Protein AF-A0A654IFT4-F1 (afdb_monomer)

Organism: NCBI:txid1179777

InterPro domains:
  IPR054825 Surface lipoprotein P68-like [NF045826] (2-443)

Foldseek 3Di:
DDDDDDDDDDDDDDDDDDPPPDPPDDPDLQQAAEEEELAACQALLNVLVVLVLVQCCVPCVPPPLATRYAYEYLYHLVPDPRYHYDVHNDQVVVLVVLLVCVVVVVLSPRHQKYFFDLVSLQSQCVSPFFFFLVVLVQFLQQFDVVVLQRQQDHALDPGSRGGSFRFWFQFAQFWKKFQLQLVVLLQVQLVQQQEEEDCPAPSNVLSVVLVVDPQWFHADLQEQSVQKHFPATDDPCGGLNSVPYHHPVLVQAPLSLLQNLLSSLSGMAGNQVSDDLSRAAAEAEEEEPVVVSLLLVLCQEDDVVDRQWDWQPVDSPDRTDIDRCCVVPVVSVVSSVVSVVSNVSSWDKYWDPPPDPSIHIYISYDYFPDDLADFQLQCLFQVRYRIYRRGLLSVCVNHDDPSVQVRSSDDCSQVVPPCNSNRTTHPSRMDIGHHNFRFRDPPPDPDDDDPDPPGGGDGDRDDTTMRRTNSVDPSNSSNSSVVVSCQSAHWGCSVVDTDRNQVSSCVRRVGHRRTPVVVVVVVVVD

Structure (mmCIF, N/CA/C/O backbone):
data_AF-A0A654IFT4-F1
#
_entry.id   AF-A0A654IFT4-F1
#
loop_
_atom_site.group_PDB
_atom_site.id
_atom_site.type_symbol
_atom_site.label_atom_id
_atom_site.label_alt_id
_atom_site.label_comp_id
_atom_site.label_asym_id
_atom_site.label_entity_id
_atom_site.label_seq_id
_atom_site.pdbx_PDB_ins_code
_atom_site.Cartn_x
_atom_site.Cartn_y
_atom_site.Cartn_z
_atom_site.occupancy
_atom_site.B_iso_or_equiv
_atom_site.auth_seq_id
_atom_site.auth_comp_id
_atom_site.auth_asym_id
_atom_site.auth_atom_id
_atom_site.pdbx_PDB_model_num
ATOM 1 N N . MET A 1 1 ? 56.734 47.747 -13.891 1.00 32.97 1 MET A N 1
ATOM 2 C CA . MET A 1 1 ? 57.490 47.688 -15.163 1.00 32.97 1 MET A CA 1
ATOM 3 C C . MET A 1 1 ? 57.504 46.255 -15.680 1.00 32.97 1 MET A C 1
ATOM 5 O O . MET A 1 1 ? 57.721 45.359 -14.885 1.00 32.97 1 MET A O 1
ATOM 9 N N . ARG A 1 2 ? 57.222 46.093 -16.984 1.00 28.92 2 ARG A N 1
ATOM 10 C CA . ARG A 1 2 ? 57.746 45.094 -17.950 1.00 28.92 2 ARG A CA 1
ATOM 11 C C . ARG A 1 2 ? 58.205 43.728 -17.391 1.00 28.92 2 ARG A C 1
ATOM 13 O O . ARG A 1 2 ? 59.193 43.653 -16.687 1.00 28.92 2 ARG A O 1
ATOM 20 N N . ARG A 1 3 ? 57.461 42.657 -17.703 1.00 29.88 3 ARG A N 1
ATOM 21 C CA . ARG A 1 3 ? 57.624 41.735 -18.866 1.00 29.88 3 ARG A CA 1
ATOM 22 C C . ARG A 1 3 ? 58.604 40.580 -18.574 1.00 29.88 3 ARG A C 1
ATOM 24 O O . ARG A 1 3 ? 59.794 40.831 -18.515 1.00 29.88 3 ARG A O 1
ATOM 31 N N . LYS A 1 4 ? 58.066 39.344 -18.600 1.00 32.62 4 LYS A N 1
ATOM 32 C CA . LYS A 1 4 ? 58.393 38.253 -19.563 1.00 32.62 4 LYS A CA 1
ATOM 33 C C . LYS A 1 4 ? 59.682 37.475 -19.191 1.00 32.62 4 LYS A C 1
ATOM 35 O O . LYS A 1 4 ? 60.561 38.052 -18.590 1.00 32.62 4 LYS A O 1
ATOM 40 N N . LEU A 1 5 ? 59.897 36.193 -19.490 1.00 31.88 5 LEU A N 1
ATOM 41 C CA . LEU A 1 5 ? 59.294 35.246 -20.426 1.00 31.88 5 LEU A CA 1
ATOM 42 C C . LEU A 1 5 ? 59.742 33.810 -20.039 1.00 31.88 5 LEU A C 1
ATOM 44 O O . LEU A 1 5 ? 60.815 33.642 -19.477 1.00 31.88 5 LEU A O 1
ATOM 48 N N . LEU A 1 6 ? 58.910 32.835 -20.416 1.00 36.84 6 LEU A N 1
ATOM 49 C CA . LEU A 1 6 ? 59.168 31.465 -20.901 1.00 36.84 6 LEU A CA 1
ATOM 50 C C . LEU A 1 6 ? 60.556 30.808 -20.727 1.00 36.84 6 LEU A C 1
ATOM 52 O O . LEU A 1 6 ? 61.569 31.325 -21.185 1.00 36.84 6 LEU A O 1
ATOM 56 N N . GLY A 1 7 ? 60.522 29.542 -20.302 1.00 26.28 7 GLY A N 1
ATOM 57 C CA . GLY A 1 7 ? 61.533 28.529 -20.608 1.00 26.28 7 GLY A CA 1
ATOM 58 C C . GLY A 1 7 ? 60.849 27.194 -20.906 1.00 26.28 7 GLY A C 1
ATOM 59 O O . GLY A 1 7 ? 60.269 26.581 -20.017 1.00 26.28 7 GLY A O 1
ATOM 60 N N . LEU A 1 8 ? 60.865 26.794 -22.176 1.00 30.95 8 LEU A N 1
ATOM 61 C CA . LEU A 1 8 ? 60.413 25.498 -22.681 1.00 30.95 8 LEU A CA 1
ATOM 62 C C . LEU A 1 8 ? 61.607 24.531 -22.734 1.00 30.95 8 LEU A C 1
ATOM 64 O O . LEU A 1 8 ? 62.740 24.960 -22.935 1.00 30.95 8 LEU A O 1
ATOM 68 N N . SER A 1 9 ? 61.287 23.237 -22.709 1.00 30.11 9 SER A N 1
ATOM 69 C CA . SER A 1 9 ? 62.067 22.086 -23.198 1.00 30.11 9 SER A CA 1
ATOM 70 C C . SER A 1 9 ? 63.212 21.522 -22.343 1.00 30.11 9 SER A C 1
ATOM 72 O O . SER A 1 9 ? 64.283 22.100 -22.231 1.00 30.11 9 SER A O 1
ATOM 74 N N . ALA A 1 10 ? 63.007 20.285 -21.880 1.00 32.16 10 ALA A N 1
ATOM 75 C CA . ALA A 1 10 ? 63.958 19.191 -22.078 1.00 32.16 10 ALA A CA 1
ATOM 76 C C . ALA A 1 10 ? 63.204 17.851 -21.999 1.00 32.16 10 ALA A C 1
ATOM 78 O O . ALA A 1 10 ? 62.644 17.495 -20.965 1.00 32.16 10 ALA A O 1
ATOM 79 N N . MET A 1 11 ? 63.163 17.140 -23.126 1.00 33.22 11 MET A N 1
ATOM 80 C CA . MET A 1 11 ? 62.841 15.716 -23.193 1.00 33.22 11 MET A CA 1
ATOM 81 C C . MET A 1 11 ? 63.989 14.910 -22.581 1.00 33.22 11 MET A C 1
ATOM 83 O O . MET A 1 11 ? 65.139 15.105 -22.971 1.00 33.22 11 MET A O 1
ATOM 87 N N . THR A 1 12 ? 63.668 13.931 -21.740 1.00 31.98 12 THR A N 1
ATOM 88 C CA . THR A 1 12 ? 64.505 12.746 -21.520 1.00 31.98 12 THR A CA 1
ATOM 89 C C . THR A 1 12 ? 63.632 11.494 -21.537 1.00 31.98 12 THR A C 1
ATOM 91 O O . THR A 1 12 ? 62.563 11.431 -20.933 1.00 31.98 12 THR A O 1
ATOM 94 N N . PHE A 1 13 ? 64.085 10.520 -22.323 1.00 28.59 13 PHE A N 1
ATOM 95 C CA . PHE A 1 13 ? 63.432 9.252 -22.620 1.00 28.59 13 PHE A CA 1
ATOM 96 C C . PHE A 1 13 ? 63.679 8.208 -21.512 1.00 28.59 13 PHE A C 1
ATOM 98 O O . PHE A 1 13 ? 64.807 8.018 -21.068 1.00 28.59 13 PHE A O 1
ATOM 105 N N . THR A 1 14 ? 62.598 7.493 -21.176 1.00 34.78 14 THR A N 1
ATOM 106 C CA . THR A 1 14 ? 62.490 6.073 -20.769 1.00 34.78 14 THR A CA 1
ATOM 107 C C . THR A 1 14 ? 63.277 5.530 -19.572 1.00 34.78 14 THR A C 1
ATOM 109 O O . THR A 1 14 ? 64.457 5.222 -19.687 1.00 34.78 14 THR A O 1
ATOM 112 N N . VAL A 1 15 ? 62.528 5.124 -18.537 1.00 31.52 15 VAL A N 1
ATOM 113 C CA . VAL A 1 15 ? 62.597 3.743 -18.025 1.00 31.52 15 VAL A CA 1
ATOM 114 C C . VAL A 1 15 ? 61.167 3.252 -17.783 1.00 31.52 15 VAL A C 1
ATOM 116 O O . VAL A 1 15 ? 60.420 3.838 -17.002 1.00 31.52 15 VAL A O 1
ATOM 119 N N . ALA A 1 16 ? 60.767 2.210 -18.507 1.00 39.59 16 ALA A N 1
ATOM 120 C CA . ALA A 1 16 ? 59.498 1.529 -18.318 1.00 39.59 16 ALA A CA 1
ATOM 121 C C . ALA A 1 16 ? 59.576 0.623 -17.080 1.00 39.59 16 ALA A C 1
ATOM 123 O O . ALA A 1 16 ? 60.416 -0.271 -17.012 1.00 39.59 16 ALA A O 1
ATOM 124 N N . ALA A 1 17 ? 58.660 0.830 -16.139 1.00 30.62 17 ALA A N 1
ATOM 125 C CA . ALA A 1 17 ? 58.214 -0.174 -15.183 1.00 30.62 17 ALA A CA 1
ATOM 126 C C . ALA A 1 17 ? 56.675 -0.139 -15.174 1.00 30.62 17 ALA A C 1
ATOM 128 O O . ALA A 1 17 ? 56.096 0.947 -15.294 1.00 30.62 17 ALA A O 1
ATOM 129 N N . PRO A 1 18 ? 55.994 -1.295 -15.103 1.00 33.00 18 PRO A N 1
ATOM 130 C CA . PRO A 1 18 ? 54.563 -1.376 -15.329 1.00 33.00 18 PRO A CA 1
ATOM 131 C C . PRO A 1 18 ? 53.840 -0.823 -14.104 1.00 33.00 18 PRO A C 1
ATOM 133 O O . PRO A 1 18 ? 53.672 -1.508 -13.097 1.00 33.00 18 PRO A O 1
ATOM 136 N N . PHE A 1 19 ? 53.369 0.417 -14.191 1.00 30.09 19 PHE A N 1
ATOM 137 C CA . PHE A 1 19 ? 52.241 0.809 -13.367 1.00 30.09 19 PHE A CA 1
ATOM 138 C C . PHE A 1 19 ? 51.050 -0.012 -13.849 1.00 30.09 19 PHE A C 1
ATOM 140 O O . PHE A 1 19 ? 50.454 0.268 -14.889 1.00 30.09 19 PHE A O 1
ATOM 147 N N . VAL A 1 20 ? 50.708 -1.041 -13.075 1.00 36.31 20 VAL A N 1
ATOM 148 C CA . VAL A 1 20 ? 49.334 -1.524 -12.968 1.00 36.31 20 VAL A CA 1
ATOM 149 C C . VAL A 1 20 ? 48.527 -0.327 -12.473 1.00 36.31 20 VAL A C 1
ATOM 151 O O . VAL A 1 20 ? 48.348 -0.111 -11.276 1.00 36.31 20 VAL A O 1
ATOM 154 N N . ALA A 1 21 ? 48.127 0.524 -13.415 1.00 30.45 21 ALA A N 1
ATOM 155 C CA . ALA A 1 21 ? 47.130 1.538 -13.187 1.00 30.45 21 ALA A CA 1
ATOM 156 C C . ALA A 1 21 ? 45.841 0.774 -12.909 1.00 30.45 21 ALA A C 1
ATOM 158 O O . ALA A 1 21 ? 45.215 0.203 -13.802 1.00 30.45 21 ALA A O 1
ATOM 159 N N . ILE A 1 22 ? 45.512 0.715 -11.625 1.00 31.02 22 ILE A N 1
ATOM 160 C CA . ILE A 1 22 ? 44.188 0.406 -11.120 1.00 31.02 22 ILE A CA 1
ATOM 161 C C . ILE A 1 22 ? 43.208 1.193 -11.991 1.00 31.02 22 ILE A C 1
ATOM 163 O O . ILE A 1 22 ? 43.193 2.424 -11.970 1.00 31.02 22 ILE A O 1
ATOM 167 N N . ALA A 1 23 ? 42.432 0.467 -12.792 1.00 27.05 23 ALA A N 1
ATOM 168 C CA . ALA A 1 23 ? 41.289 0.985 -13.518 1.00 27.05 23 ALA A CA 1
ATOM 169 C C . ALA A 1 23 ? 40.223 1.395 -12.489 1.00 27.05 23 ALA A C 1
ATOM 171 O O . ALA A 1 23 ? 39.256 0.681 -12.240 1.00 27.05 23 ALA A O 1
ATOM 172 N N . CYS A 1 24 ? 40.446 2.532 -11.836 1.00 28.05 24 CYS A N 1
ATOM 173 C CA . CYS A 1 24 ? 39.478 3.193 -10.984 1.00 28.05 24 CYS A CA 1
ATOM 174 C C . CYS A 1 24 ? 38.687 4.191 -11.831 1.00 28.05 24 CYS A C 1
ATOM 176 O O . CYS A 1 24 ? 39.195 5.222 -12.264 1.00 28.05 24 CYS A O 1
ATOM 178 N N . SER A 1 25 ? 37.411 3.852 -12.015 1.00 33.66 25 SER A N 1
ATOM 179 C CA . SER A 1 25 ? 36.287 4.789 -11.991 1.00 33.66 25 SER A CA 1
ATOM 180 C C . SER A 1 25 ? 36.328 5.986 -12.948 1.00 33.66 25 SER A C 1
ATOM 182 O O . SER A 1 25 ? 36.303 7.133 -12.513 1.00 33.66 25 SER A O 1
ATOM 184 N N . THR A 1 26 ? 36.223 5.729 -14.248 1.00 29.66 26 THR A N 1
ATOM 185 C CA . THR A 1 26 ? 35.539 6.648 -15.175 1.00 29.66 26 THR A CA 1
ATOM 186 C C . THR A 1 26 ? 34.692 5.853 -16.168 1.00 29.66 26 THR A C 1
ATOM 188 O O . THR A 1 26 ? 34.833 5.970 -17.381 1.00 29.66 26 THR A O 1
ATOM 191 N N . THR A 1 27 ? 33.760 5.032 -15.665 1.00 37.09 27 THR A N 1
ATOM 192 C CA . THR A 1 27 ? 32.602 4.644 -16.488 1.00 37.09 27 THR A CA 1
ATOM 193 C C . THR A 1 27 ? 31.885 5.929 -16.862 1.00 37.09 27 THR A C 1
ATOM 195 O O . THR A 1 27 ? 31.248 6.567 -16.018 1.00 37.09 27 THR A O 1
ATOM 198 N N . SER A 1 28 ? 32.052 6.332 -18.119 1.00 38.25 28 SER A N 1
ATOM 199 C CA . SER A 1 28 ? 31.283 7.406 -18.717 1.00 38.25 28 SER A CA 1
ATOM 200 C C . SER A 1 28 ? 29.803 7.125 -18.453 1.00 38.25 28 SER A C 1
ATOM 202 O O . SER A 1 28 ? 29.330 5.986 -18.494 1.00 38.25 28 SER A O 1
ATOM 204 N N . SER A 1 29 ? 29.049 8.169 -18.144 1.00 50.00 29 SER A N 1
ATOM 205 C CA . SER A 1 29 ? 27.625 8.075 -17.844 1.00 50.00 29 SER A CA 1
ATOM 206 C C . SER A 1 29 ? 26.757 7.639 -19.048 1.00 50.00 29 SER A C 1
ATOM 208 O O . SER A 1 29 ? 25.548 7.835 -19.009 1.00 50.00 29 SER A O 1
ATOM 210 N N . SER A 1 30 ? 27.337 7.089 -20.118 1.00 58.09 30 SER A N 1
ATOM 211 C CA . SER A 1 30 ? 26.652 6.618 -21.328 1.00 58.09 30 SER A CA 1
ATOM 212 C C . SER A 1 30 ? 26.674 5.093 -21.523 1.00 58.09 30 SER A C 1
ATOM 214 O O . SER A 1 30 ? 26.041 4.612 -22.453 1.00 58.09 30 SER A O 1
ATOM 216 N N . ASP A 1 31 ? 27.345 4.318 -20.659 1.00 81.94 31 ASP A N 1
ATOM 217 C CA . ASP A 1 31 ? 27.521 2.857 -20.823 1.00 81.94 31 ASP A CA 1
ATOM 218 C C . ASP A 1 31 ? 26.820 2.010 -19.741 1.00 81.94 31 ASP A C 1
ATOM 220 O O . ASP A 1 31 ? 27.347 0.994 -19.289 1.00 81.94 31 ASP A O 1
ATOM 224 N N . ARG A 1 32 ? 25.630 2.416 -19.285 1.00 91.75 32 ARG A N 1
ATOM 225 C CA . ARG A 1 32 ? 24.861 1.655 -18.284 1.00 91.75 32 ARG A CA 1
ATOM 226 C C . ARG A 1 32 ? 23.370 1.655 -18.574 1.00 91.75 32 ARG A C 1
ATOM 228 O O . ARG A 1 32 ? 22.860 2.596 -19.172 1.00 91.75 32 ARG A O 1
ATOM 235 N N . ILE A 1 33 ? 22.686 0.628 -18.084 1.00 95.44 33 ILE A N 1
ATOM 236 C CA . ILE A 1 33 ? 21.228 0.585 -17.994 1.00 95.44 33 ILE A CA 1
ATOM 237 C C . ILE A 1 33 ? 20.844 1.294 -16.698 1.00 95.44 33 ILE A C 1
ATOM 239 O O . ILE A 1 33 ? 21.168 0.813 -15.610 1.00 95.44 33 ILE A O 1
ATOM 243 N N . LEU A 1 34 ? 20.171 2.434 -16.801 1.00 95.62 34 LEU A N 1
ATOM 244 C CA . LEU A 1 34 ? 19.676 3.170 -15.645 1.00 95.62 34 LEU A CA 1
ATOM 245 C C . LEU A 1 34 ? 18.240 2.738 -15.328 1.00 95.62 34 LEU A C 1
ATOM 247 O O . LEU A 1 34 ? 17.323 2.976 -16.117 1.00 95.62 34 LEU A O 1
ATOM 251 N N . PHE A 1 35 ? 18.057 2.102 -14.172 1.00 97.12 35 PHE A N 1
ATOM 252 C CA . PHE A 1 35 ? 16.752 1.722 -13.642 1.00 97.12 35 PHE A CA 1
ATOM 253 C C . PHE A 1 35 ? 16.310 2.741 -12.588 1.00 97.12 35 PHE A C 1
ATOM 255 O O . PHE A 1 35 ? 16.792 2.731 -11.454 1.00 97.12 35 PHE A O 1
ATOM 262 N N . ALA A 1 36 ? 15.388 3.623 -12.973 1.00 96.31 36 ALA A N 1
ATOM 263 C CA . ALA A 1 36 ? 14.847 4.667 -12.118 1.00 96.31 36 ALA A CA 1
ATOM 264 C C . ALA A 1 36 ? 13.552 4.247 -11.405 1.00 96.31 36 ALA A C 1
ATOM 266 O O . ALA A 1 36 ? 12.655 3.641 -11.997 1.00 96.31 36 ALA A O 1
ATOM 267 N N . THR A 1 37 ? 13.420 4.621 -10.134 1.00 94.19 37 THR A N 1
ATOM 268 C CA . THR A 1 37 ? 12.170 4.496 -9.372 1.00 94.19 37 THR A CA 1
ATOM 269 C C . THR A 1 37 ? 11.999 5.673 -8.426 1.00 94.19 37 THR A C 1
ATOM 271 O O . THR A 1 37 ? 12.944 6.125 -7.788 1.00 94.19 37 THR A O 1
ATOM 274 N N . ALA A 1 38 ? 10.755 6.134 -8.279 1.00 91.25 38 ALA A N 1
ATOM 275 C CA . ALA A 1 38 ? 10.398 7.168 -7.312 1.00 91.25 38 ALA A CA 1
ATOM 276 C C . ALA A 1 38 ? 10.488 6.697 -5.849 1.00 91.25 38 ALA A C 1
ATOM 278 O O . ALA A 1 38 ? 10.293 7.486 -4.925 1.00 91.25 38 ALA A O 1
ATOM 279 N N . GLN A 1 39 ? 10.789 5.419 -5.624 1.00 89.38 39 GLN A N 1
ATOM 280 C CA . GLN A 1 39 ? 11.103 4.893 -4.305 1.00 89.38 39 GLN A CA 1
ATOM 281 C C . GLN A 1 39 ? 12.538 5.267 -3.912 1.00 89.38 39 GLN A C 1
ATOM 283 O O . GLN A 1 39 ? 13.465 5.248 -4.719 1.00 89.38 39 GLN A O 1
ATOM 288 N N . GLY A 1 40 ? 12.730 5.621 -2.644 1.00 88.88 40 GLY A N 1
ATOM 289 C CA . GLY A 1 40 ? 14.061 5.809 -2.061 1.00 88.88 40 GLY A CA 1
ATOM 290 C C . GLY A 1 40 ? 14.835 4.496 -1.888 1.00 88.88 40 GLY A C 1
ATOM 291 O O . GLY A 1 40 ? 14.293 3.397 -2.050 1.00 88.88 40 GLY A O 1
ATOM 292 N N . SER A 1 41 ? 16.109 4.588 -1.507 1.00 88.56 41 SER A N 1
ATOM 293 C CA . SER A 1 41 ? 16.993 3.417 -1.402 1.00 88.56 41 SER A CA 1
ATOM 294 C C . SER A 1 41 ? 16.630 2.461 -0.262 1.00 88.56 41 SER A C 1
ATOM 296 O O . SER A 1 41 ? 17.103 1.325 -0.235 1.00 88.56 41 SER A O 1
ATOM 298 N N . GLY A 1 42 ? 15.802 2.933 0.671 1.00 82.81 42 GLY A N 1
ATOM 299 C CA . GLY A 1 42 ? 15.351 2.217 1.857 1.00 82.81 42 GLY A CA 1
ATOM 300 C C . GLY A 1 42 ? 14.046 1.437 1.720 1.00 82.81 42 GLY A C 1
ATOM 301 O O . GLY A 1 42 ? 13.652 0.765 2.669 1.00 82.81 42 GLY A O 1
ATOM 302 N N . TRP A 1 43 ? 13.357 1.550 0.584 1.00 84.38 43 TRP A N 1
ATOM 303 C CA . TRP A 1 43 ? 12.080 0.871 0.363 1.00 84.38 43 TRP A CA 1
ATOM 304 C C . TRP A 1 43 ? 12.269 -0.630 0.108 1.00 84.38 43 TRP A C 1
ATOM 306 O O . TRP A 1 43 ? 13.309 -1.018 -0.428 1.00 84.38 43 TRP A O 1
ATOM 316 N N . PRO A 1 44 ? 11.282 -1.490 0.438 1.00 81.62 44 PRO A N 1
ATOM 317 C CA . PRO A 1 44 ? 11.427 -2.942 0.317 1.00 81.62 44 PRO A CA 1
ATOM 318 C C . PRO A 1 44 ? 11.856 -3.405 -1.073 1.00 81.62 44 PRO A C 1
ATOM 320 O O . PRO A 1 44 ? 12.736 -4.255 -1.188 1.00 81.62 44 PRO A O 1
ATOM 323 N N . LEU A 1 45 ? 11.284 -2.820 -2.130 1.00 86.69 45 LEU A N 1
ATOM 324 C CA . LEU A 1 45 ? 11.660 -3.167 -3.496 1.00 86.69 45 LEU A CA 1
ATOM 325 C C . LEU A 1 45 ? 13.109 -2.772 -3.795 1.00 86.69 45 LEU A C 1
ATOM 327 O O . LEU A 1 45 ? 13.865 -3.592 -4.308 1.00 86.69 45 LEU A O 1
ATOM 331 N N . SER A 1 46 ? 13.515 -1.551 -3.441 1.00 89.44 46 SER A N 1
ATOM 332 C CA . SER A 1 46 ? 14.894 -1.078 -3.611 1.00 89.44 46 SER A CA 1
ATOM 333 C C . SER A 1 46 ? 15.892 -1.986 -2.886 1.00 89.44 46 SER A C 1
ATOM 335 O O . SER A 1 46 ? 16.918 -2.361 -3.452 1.00 89.44 46 SER A O 1
ATOM 337 N N . LEU A 1 47 ? 15.574 -2.396 -1.654 1.00 85.44 47 LEU A N 1
ATOM 338 C CA . LEU A 1 47 ? 16.401 -3.309 -0.860 1.00 85.44 47 LEU A CA 1
ATOM 339 C C . LEU A 1 47 ? 16.488 -4.713 -1.475 1.00 85.44 47 LEU A C 1
ATOM 341 O O . LEU A 1 47 ? 17.551 -5.327 -1.419 1.00 85.44 47 LEU A O 1
ATOM 345 N N . ALA A 1 48 ? 15.406 -5.209 -2.075 1.00 88.00 48 ALA A N 1
ATOM 346 C CA . ALA A 1 48 ? 15.365 -6.513 -2.734 1.00 88.00 48 ALA A CA 1
ATOM 347 C C . ALA A 1 48 ? 16.069 -6.528 -4.101 1.00 88.00 48 ALA A C 1
ATOM 349 O O . ALA A 1 48 ? 16.764 -7.485 -4.447 1.00 88.00 48 ALA A O 1
ATOM 350 N N . LEU A 1 49 ? 15.915 -5.459 -4.883 1.00 91.94 49 LEU A N 1
ATOM 351 C CA . LEU A 1 49 ? 16.470 -5.347 -6.228 1.00 91.94 49 LEU A CA 1
ATOM 352 C C . LEU A 1 49 ? 17.987 -5.117 -6.236 1.00 91.94 49 LEU A C 1
ATOM 354 O O . LEU A 1 49 ? 18.665 -5.584 -7.152 1.00 91.94 49 LEU A O 1
ATOM 358 N N . LYS A 1 50 ? 18.537 -4.443 -5.221 1.00 92.62 50 LYS A N 1
ATOM 359 C CA . LYS A 1 50 ? 19.982 -4.184 -5.092 1.00 92.62 50 LYS A CA 1
ATOM 360 C C . LYS A 1 50 ? 20.836 -5.464 -5.166 1.00 92.62 50 LYS A C 1
ATOM 362 O O . LYS A 1 50 ? 21.676 -5.547 -6.065 1.00 92.62 50 LYS A O 1
ATOM 367 N N . PRO A 1 51 ? 20.626 -6.489 -4.312 1.00 93.19 51 PRO A N 1
ATOM 368 C CA . PRO A 1 51 ? 21.355 -7.753 -4.414 1.00 93.19 51 PRO A CA 1
ATOM 369 C C . PRO A 1 51 ? 21.167 -8.467 -5.757 1.00 93.19 51 PRO A C 1
ATOM 371 O O . PRO A 1 51 ? 22.120 -9.055 -6.265 1.00 93.19 51 PRO A O 1
ATOM 374 N N . LEU A 1 52 ? 19.968 -8.396 -6.350 1.00 95.56 52 LEU A N 1
ATOM 375 C CA . LEU A 1 52 ? 19.678 -8.983 -7.664 1.00 95.56 52 LEU A CA 1
ATOM 376 C C . LEU A 1 52 ? 20.506 -8.333 -8.770 1.00 95.56 52 LEU A C 1
ATOM 378 O O . LEU A 1 52 ? 21.170 -9.035 -9.530 1.00 95.56 52 LEU A O 1
ATOM 382 N N . VAL A 1 53 ? 20.533 -7.004 -8.836 1.00 96.00 53 VAL A N 1
ATOM 383 C CA . VAL A 1 53 ? 21.346 -6.289 -9.828 1.00 96.00 53 VAL A CA 1
ATOM 384 C C . VAL A 1 53 ? 22.833 -6.499 -9.595 1.00 96.00 53 VAL A C 1
ATOM 386 O O . VAL A 1 53 ? 23.559 -6.720 -10.563 1.00 96.00 53 VAL A O 1
ATOM 389 N N . LYS A 1 54 ? 23.295 -6.510 -8.339 1.00 95.62 54 LYS A N 1
ATOM 390 C CA . LYS A 1 54 ? 24.689 -6.852 -8.038 1.00 95.62 54 LYS A CA 1
ATOM 391 C C . LYS A 1 54 ? 25.042 -8.241 -8.573 1.00 95.62 54 LYS A C 1
ATOM 393 O O . LYS A 1 54 ? 26.030 -8.386 -9.286 1.00 95.62 54 LYS A O 1
ATOM 398 N N . TYR A 1 55 ? 24.205 -9.237 -8.287 1.00 97.00 55 TYR A N 1
ATOM 399 C CA . TYR A 1 55 ? 24.389 -10.596 -8.786 1.00 97.00 55 TYR A CA 1
ATOM 400 C C . TYR A 1 55 ? 24.406 -10.649 -10.320 1.00 97.00 55 TYR A C 1
ATOM 402 O O . TYR A 1 55 ? 25.287 -11.290 -10.893 1.00 97.00 55 TYR A O 1
ATOM 410 N N . TYR A 1 56 ? 23.479 -9.959 -10.992 1.00 97.31 56 TYR A N 1
ATOM 411 C CA . TYR A 1 56 ? 23.437 -9.885 -12.454 1.00 97.31 56 TYR A CA 1
ATOM 412 C C . TYR A 1 56 ? 24.719 -9.272 -13.028 1.00 97.31 56 TYR A C 1
ATOM 414 O O . TYR A 1 56 ? 25.364 -9.872 -13.886 1.00 97.31 56 TYR A O 1
ATOM 422 N N . ASN A 1 57 ? 25.120 -8.107 -12.518 1.00 96.81 57 ASN A N 1
ATOM 423 C CA . ASN A 1 57 ? 26.316 -7.414 -12.980 1.00 96.81 57 ASN A CA 1
ATOM 424 C C . ASN A 1 57 ? 27.574 -8.268 -12.781 1.00 96.81 57 ASN A C 1
ATOM 426 O O . ASN A 1 57 ? 28.390 -8.358 -13.690 1.00 96.81 57 ASN A O 1
ATOM 430 N N . ASP A 1 58 ? 27.722 -8.932 -11.633 1.00 96.12 58 ASP A N 1
ATOM 431 C CA . ASP A 1 58 ? 28.905 -9.748 -11.340 1.00 96.12 58 ASP A CA 1
ATOM 432 C C . ASP A 1 58 ? 28.953 -11.042 -12.174 1.00 96.12 58 ASP A C 1
ATOM 434 O O . ASP A 1 58 ? 30.034 -11.461 -12.598 1.00 96.12 58 ASP A O 1
ATOM 438 N N . THR A 1 59 ? 27.792 -11.656 -12.425 1.00 96.50 59 THR A N 1
ATOM 439 C CA . THR A 1 59 ? 27.672 -12.954 -13.113 1.00 96.50 59 THR A CA 1
ATOM 440 C C . THR A 1 59 ? 27.794 -12.820 -14.627 1.00 96.50 59 THR A C 1
ATOM 442 O O . THR A 1 59 ? 28.502 -13.604 -15.253 1.00 96.50 59 THR A O 1
ATOM 445 N N . TYR A 1 60 ? 27.133 -11.823 -15.221 1.00 95.44 60 TYR A N 1
ATOM 446 C CA . TYR A 1 60 ? 26.989 -11.709 -16.677 1.00 95.44 60 TYR A CA 1
ATOM 447 C C . TYR A 1 60 ? 27.943 -10.689 -17.315 1.00 95.44 60 TYR A C 1
ATOM 449 O O . TYR A 1 60 ? 27.858 -10.463 -18.520 1.00 95.44 60 TYR A O 1
ATOM 457 N N . LYS A 1 61 ? 28.871 -10.086 -16.553 1.00 94.88 61 LYS A N 1
ATOM 458 C CA . LYS A 1 61 ? 29.794 -9.036 -17.042 1.00 94.88 61 LYS A CA 1
ATOM 459 C C . LYS A 1 61 ? 30.608 -9.387 -18.286 1.00 94.88 61 LYS A C 1
ATOM 461 O O . LYS A 1 61 ? 31.027 -8.488 -19.006 1.00 94.88 61 LYS A O 1
ATOM 466 N N . ASN A 1 62 ? 30.863 -10.676 -18.502 1.00 94.19 62 ASN A N 1
ATOM 467 C CA . ASN A 1 62 ? 31.682 -11.174 -19.607 1.00 94.19 62 ASN A CA 1
ATOM 468 C C . ASN A 1 62 ? 30.845 -11.669 -20.792 1.00 94.19 62 ASN A C 1
ATOM 470 O O . ASN A 1 62 ? 31.405 -12.106 -21.796 1.00 94.19 62 ASN A O 1
ATOM 474 N N . ASP A 1 63 ? 29.520 -11.645 -20.682 1.00 93.06 63 ASP A N 1
ATOM 475 C CA . ASP A 1 63 ? 28.668 -12.082 -21.770 1.00 93.06 63 ASP A CA 1
ATOM 476 C C . ASP A 1 63 ? 28.653 -11.069 -22.917 1.00 93.06 63 ASP A C 1
ATOM 478 O O . ASP A 1 63 ? 28.714 -9.851 -22.720 1.00 93.06 63 ASP A O 1
ATOM 482 N N . LYS A 1 64 ? 28.390 -11.578 -24.123 1.00 84.62 64 LYS A N 1
ATOM 483 C CA . LYS A 1 64 ? 28.007 -10.740 -25.256 1.00 84.62 64 LYS A CA 1
ATOM 484 C C . LYS A 1 64 ? 26.769 -9.895 -24.908 1.00 84.62 64 LYS A C 1
ATOM 486 O O . LYS A 1 64 ? 25.838 -10.369 -24.243 1.00 84.62 64 LYS A O 1
ATOM 491 N N . ASP A 1 65 ? 26.797 -8.638 -25.346 1.00 79.75 65 ASP A N 1
ATOM 492 C CA . ASP A 1 65 ? 25.734 -7.640 -25.164 1.00 79.75 65 ASP A CA 1
ATOM 493 C C . ASP A 1 65 ? 25.436 -7.296 -23.690 1.00 79.75 65 ASP A C 1
ATOM 495 O O . ASP A 1 65 ? 24.374 -6.766 -23.359 1.00 79.75 65 ASP A O 1
ATOM 499 N N . PHE A 1 66 ? 26.377 -7.584 -22.780 1.00 93.56 66 PHE A N 1
ATOM 500 C CA . PHE A 1 66 ? 26.289 -7.124 -21.400 1.00 93.56 66 PHE A CA 1
ATOM 501 C C . PHE A 1 66 ? 26.424 -5.601 -21.311 1.00 93.56 66 PHE A C 1
ATOM 503 O O . PHE A 1 66 ? 27.331 -4.987 -21.878 1.00 93.56 66 PHE A O 1
ATOM 510 N N . VAL A 1 67 ? 25.534 -5.008 -20.520 1.00 95.44 67 VAL A N 1
ATOM 511 C CA . VAL A 1 67 ? 25.611 -3.620 -20.077 1.00 95.44 67 VAL A CA 1
ATOM 512 C C . VAL A 1 67 ? 25.330 -3.616 -18.571 1.00 95.44 67 VAL A C 1
ATOM 514 O O . VAL A 1 67 ? 24.339 -4.225 -18.152 1.00 95.44 67 VAL A O 1
ATOM 517 N N . PRO A 1 68 ? 26.167 -2.964 -17.744 1.00 95.69 68 PRO A N 1
ATOM 518 C CA . PRO A 1 68 ? 25.943 -2.912 -16.307 1.00 95.69 68 PRO A CA 1
ATOM 519 C C . PRO A 1 68 ? 24.660 -2.149 -15.981 1.00 95.69 68 PRO A C 1
ATOM 521 O O . PRO A 1 68 ? 24.368 -1.109 -16.574 1.00 95.69 68 PRO A O 1
ATOM 524 N N . VAL A 1 69 ? 23.912 -2.647 -15.002 1.00 96.44 69 VAL A N 1
ATOM 525 C CA . VAL A 1 69 ? 22.693 -2.005 -14.502 1.00 96.44 69 VAL A CA 1
ATOM 526 C C . VAL A 1 69 ? 23.029 -1.180 -13.266 1.00 96.44 69 VAL A C 1
ATOM 528 O O . VAL A 1 69 ? 23.711 -1.667 -12.364 1.00 96.44 69 VAL A O 1
ATOM 531 N N . LYS A 1 70 ? 22.532 0.055 -13.203 1.00 94.81 70 LYS A N 1
ATOM 532 C CA . LYS A 1 70 ? 22.578 0.904 -12.006 1.00 94.81 70 LYS A CA 1
ATOM 533 C C . LYS A 1 70 ? 21.192 1.405 -11.644 1.00 94.81 70 LYS A C 1
ATOM 535 O O . LYS A 1 70 ? 20.341 1.588 -12.513 1.00 94.81 70 LYS A O 1
ATOM 540 N N . PHE A 1 71 ? 20.991 1.664 -10.358 1.00 95.69 71 PHE A N 1
ATOM 541 C CA . PHE A 1 71 ? 19.754 2.252 -9.868 1.00 95.69 71 PHE A CA 1
ATOM 542 C C . PHE A 1 71 ? 19.830 3.767 -9.798 1.00 95.69 71 PHE A C 1
ATOM 544 O O . PHE A 1 71 ? 20.856 4.326 -9.411 1.00 95.69 71 PHE A O 1
ATOM 551 N N . GLN A 1 72 ? 18.699 4.400 -10.092 1.00 95.06 72 GLN A N 1
ATOM 552 C CA . GLN A 1 72 ? 18.430 5.789 -9.763 1.00 95.06 72 GLN A CA 1
ATOM 553 C C . GLN A 1 72 ? 17.229 5.838 -8.817 1.00 95.06 72 GLN A C 1
ATOM 555 O O . GLN A 1 72 ? 16.100 5.574 -9.224 1.00 95.06 72 GLN A O 1
ATOM 560 N N . PHE A 1 73 ? 17.468 6.131 -7.546 1.00 94.81 73 PHE A N 1
ATOM 561 C CA . PHE A 1 73 ? 16.420 6.184 -6.528 1.00 94.81 73 PHE A CA 1
ATOM 562 C C . PHE A 1 73 ? 16.048 7.626 -6.179 1.00 94.81 73 PHE A C 1
ATOM 564 O O . PHE A 1 73 ? 16.764 8.582 -6.497 1.00 94.81 73 PHE A O 1
ATOM 571 N N . ALA A 1 74 ? 14.926 7.804 -5.483 1.00 93.19 74 ALA A N 1
ATOM 572 C CA . ALA A 1 74 ? 14.539 9.128 -5.003 1.00 93.19 74 ALA A CA 1
ATOM 573 C C . ALA A 1 74 ? 15.533 9.691 -3.972 1.00 93.19 74 ALA A C 1
ATOM 575 O O . ALA A 1 74 ? 15.752 10.898 -3.924 1.00 93.19 74 ALA A O 1
ATOM 576 N N . ASP A 1 75 ? 16.159 8.819 -3.182 1.00 92.12 75 ASP A N 1
ATOM 577 C CA . ASP A 1 75 ? 17.181 9.151 -2.193 1.00 92.12 75 ASP A CA 1
ATOM 578 C C . ASP A 1 75 ? 18.255 8.052 -2.118 1.00 92.12 75 ASP A C 1
ATOM 580 O O . ASP A 1 75 ? 18.113 6.982 -2.710 1.00 92.12 75 ASP A O 1
ATOM 584 N N . ASN A 1 76 ? 19.330 8.317 -1.371 1.00 90.25 76 ASN A N 1
ATOM 585 C CA . ASN A 1 76 ? 20.341 7.321 -1.023 1.00 90.25 76 ASN A CA 1
ATOM 586 C C . ASN A 1 76 ? 20.621 7.338 0.485 1.00 90.25 76 ASN A C 1
ATOM 588 O O . ASN A 1 76 ? 21.741 7.574 0.934 1.00 90.25 76 ASN A O 1
ATOM 592 N N . LYS A 1 77 ? 19.582 7.100 1.296 1.00 84.50 77 LYS A N 1
ATOM 593 C CA . LYS A 1 77 ? 19.692 7.086 2.771 1.00 84.50 77 LYS A CA 1
ATOM 594 C C . LYS A 1 77 ? 20.637 6.004 3.305 1.00 84.50 77 LYS A C 1
ATOM 596 O O . LYS A 1 77 ? 21.066 6.074 4.450 1.00 84.50 77 LYS A O 1
ATOM 601 N N . THR A 1 78 ? 20.951 5.012 2.477 1.00 76.31 78 THR A N 1
ATOM 602 C CA . THR A 1 78 ? 21.882 3.919 2.781 1.00 76.31 78 THR A CA 1
ATOM 603 C C . THR A 1 78 ? 23.343 4.245 2.453 1.00 76.31 78 THR A C 1
ATOM 605 O O . THR A 1 78 ? 24.190 3.400 2.714 1.00 76.31 78 THR A O 1
ATOM 608 N N . ASN A 1 79 ? 23.642 5.422 1.880 1.00 82.56 79 ASN A N 1
ATOM 609 C CA . ASN A 1 79 ? 24.981 5.827 1.416 1.00 82.56 79 ASN A CA 1
ATOM 610 C C . ASN A 1 79 ? 25.655 4.783 0.506 1.00 82.56 79 ASN A C 1
ATOM 612 O O . ASN A 1 79 ? 26.841 4.491 0.630 1.00 82.56 79 ASN A O 1
ATOM 616 N N . ASP A 1 80 ? 24.874 4.191 -0.391 1.00 84.69 80 ASP A N 1
ATOM 617 C CA . ASP A 1 80 ? 25.323 3.141 -1.297 1.00 84.69 80 ASP A CA 1
ATOM 618 C C . ASP A 1 80 ? 26.027 3.762 -2.520 1.00 84.69 80 ASP A C 1
ATOM 620 O O . ASP A 1 80 ? 25.376 4.509 -3.254 1.00 84.69 80 ASP A O 1
ATOM 624 N N . PRO A 1 81 ? 27.327 3.506 -2.756 1.00 85.19 81 PRO A N 1
ATOM 625 C CA . PRO A 1 81 ? 28.079 4.146 -3.839 1.00 85.19 81 PRO A CA 1
ATOM 626 C C . PRO A 1 81 ? 27.607 3.735 -5.243 1.00 85.19 81 PRO A C 1
ATOM 628 O O . PRO A 1 81 ? 27.909 4.430 -6.215 1.00 85.19 81 PRO A O 1
ATOM 631 N N . ASP A 1 82 ? 26.854 2.639 -5.362 1.00 83.75 82 ASP A N 1
ATOM 632 C CA . ASP A 1 82 ? 26.342 2.134 -6.639 1.00 83.75 82 ASP A CA 1
ATOM 633 C C . ASP A 1 82 ? 24.945 2.681 -6.989 1.00 83.75 82 ASP A C 1
ATOM 635 O O . ASP A 1 82 ? 24.379 2.335 -8.032 1.00 83.75 82 ASP A O 1
ATOM 639 N N . VAL A 1 83 ? 24.396 3.557 -6.141 1.00 88.62 83 VAL A N 1
ATOM 640 C CA . VAL A 1 83 ? 23.082 4.188 -6.312 1.00 88.62 83 VAL A CA 1
ATOM 641 C C . VAL A 1 83 ? 23.229 5.649 -6.721 1.00 88.62 83 VAL A C 1
ATOM 643 O O . VAL A 1 83 ? 23.825 6.463 -6.017 1.00 88.62 83 VAL A O 1
ATOM 646 N N . GLU A 1 84 ? 22.587 6.002 -7.830 1.00 92.25 84 GLU A N 1
ATOM 647 C CA . GLU A 1 84 ? 22.365 7.385 -8.240 1.00 92.25 84 GLU A CA 1
ATOM 648 C C . GLU A 1 84 ? 21.051 7.915 -7.659 1.00 92.25 84 GLU A C 1
ATOM 650 O O . GLU A 1 84 ? 20.150 7.151 -7.307 1.00 92.25 84 GLU A O 1
ATOM 655 N N . THR A 1 85 ? 20.914 9.239 -7.567 1.00 93.00 85 THR A N 1
ATOM 656 C CA . THR A 1 85 ? 19.701 9.869 -7.029 1.00 93.00 85 THR A CA 1
ATOM 657 C C . THR A 1 85 ? 19.139 10.915 -7.970 1.00 93.00 85 THR A C 1
ATOM 659 O O . THR A 1 85 ? 19.897 11.722 -8.503 1.00 93.00 85 THR A O 1
ATOM 662 N N . HIS A 1 86 ? 17.815 10.960 -8.105 1.00 92.88 86 HIS A N 1
ATOM 663 C CA . HIS A 1 86 ? 17.120 12.016 -8.853 1.00 92.88 86 HIS A CA 1
ATOM 664 C C . HIS A 1 86 ? 16.280 12.949 -7.964 1.00 92.88 86 HIS A C 1
ATOM 666 O O . HIS A 1 86 ? 15.801 13.970 -8.448 1.00 92.88 86 HIS A O 1
ATOM 672 N N . GLY A 1 87 ? 16.073 12.633 -6.677 1.00 91.06 87 GLY A N 1
ATOM 673 C CA . GLY A 1 87 ? 15.357 13.515 -5.741 1.00 91.06 87 GLY A CA 1
ATOM 674 C C . GLY A 1 87 ? 13.835 13.589 -5.935 1.00 91.06 87 GLY A C 1
ATOM 675 O O . GLY A 1 87 ? 13.189 14.483 -5.394 1.00 91.06 87 GLY A O 1
ATOM 676 N N . ILE A 1 88 ? 13.237 12.679 -6.713 1.00 91.19 88 ILE A N 1
ATOM 677 C CA . ILE A 1 88 ? 11.808 12.726 -7.080 1.00 91.19 88 ILE A CA 1
ATOM 678 C C . ILE A 1 88 ? 11.060 11.586 -6.385 1.00 91.19 88 ILE A C 1
ATOM 680 O O . ILE A 1 88 ? 11.122 10.450 -6.821 1.00 91.19 88 ILE A O 1
ATOM 684 N N . VAL A 1 89 ? 10.291 11.881 -5.340 1.00 87.81 89 VAL A N 1
ATOM 685 C CA . VAL A 1 89 ? 9.524 10.862 -4.584 1.00 87.81 89 VAL A CA 1
ATOM 686 C C . VAL A 1 89 ? 8.153 10.523 -5.188 1.00 87.81 89 VAL A C 1
ATOM 688 O O . VAL A 1 89 ? 7.386 9.756 -4.6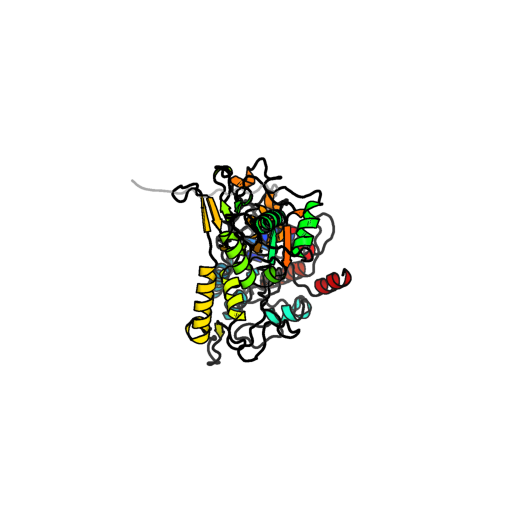18 1.00 87.81 89 VAL A O 1
ATOM 691 N N . ASN A 1 90 ? 7.801 11.123 -6.329 1.00 86.75 90 ASN A N 1
ATOM 692 C CA . ASN A 1 90 ? 6.513 10.926 -6.993 1.00 86.75 90 ASN A CA 1
ATOM 693 C C . ASN A 1 90 ? 6.716 10.312 -8.384 1.00 86.75 90 ASN A C 1
ATOM 695 O O . ASN A 1 90 ? 7.389 10.899 -9.232 1.00 86.75 90 ASN A O 1
ATOM 699 N N . GLN A 1 91 ? 6.093 9.158 -8.623 1.00 88.31 91 GLN A N 1
ATOM 700 C CA . GLN A 1 91 ? 6.224 8.400 -9.869 1.00 88.31 91 GLN A CA 1
ATOM 701 C C . GLN A 1 91 ? 5.832 9.217 -11.103 1.00 88.31 91 GLN A C 1
ATOM 703 O O . GLN A 1 91 ? 6.587 9.269 -12.067 1.00 88.31 91 GLN A O 1
ATOM 708 N N . PHE A 1 92 ? 4.709 9.934 -11.064 1.00 88.75 92 PHE A N 1
ATOM 709 C CA . PHE A 1 92 ? 4.264 10.742 -12.201 1.00 88.75 92 PHE A CA 1
ATOM 710 C C . PHE A 1 92 ? 5.230 11.893 -12.525 1.00 88.75 92 PHE A C 1
ATOM 712 O O . PHE A 1 92 ? 5.482 12.187 -13.693 1.00 88.75 92 PHE A O 1
ATOM 719 N N . LYS A 1 93 ? 5.839 12.523 -11.510 1.00 92.38 93 LYS A N 1
ATOM 720 C CA . LYS A 1 93 ? 6.910 13.515 -11.721 1.00 92.38 93 LYS A CA 1
ATOM 721 C C . LYS A 1 93 ? 8.158 12.885 -12.349 1.00 92.38 93 LYS A C 1
ATOM 723 O O . LYS A 1 93 ? 8.777 13.521 -13.198 1.00 92.38 93 LYS A O 1
ATOM 728 N N . LEU A 1 94 ? 8.510 11.653 -11.973 1.00 95.25 94 LEU A N 1
ATOM 729 C CA . LEU A 1 94 ? 9.625 10.922 -12.585 1.00 95.25 94 LEU A CA 1
ATOM 730 C C . LEU A 1 94 ? 9.340 10.612 -14.065 1.00 95.25 94 LEU A C 1
ATOM 732 O O . LEU A 1 94 ? 10.200 10.845 -14.910 1.00 95.25 94 LEU A O 1
ATOM 736 N N . ILE A 1 95 ? 8.116 10.184 -14.393 1.00 95.44 95 ILE A N 1
ATOM 737 C CA . ILE A 1 95 ? 7.667 9.992 -15.781 1.00 95.44 95 ILE A CA 1
ATOM 738 C C . ILE A 1 95 ? 7.760 11.292 -16.581 1.00 95.44 95 ILE A C 1
ATOM 740 O O . ILE A 1 95 ? 8.308 11.293 -17.681 1.00 95.44 95 ILE A O 1
ATOM 744 N N . LYS A 1 96 ? 7.265 12.410 -16.033 1.00 95.12 96 LYS A N 1
ATOM 745 C CA . LYS A 1 96 ? 7.376 13.724 -16.686 1.00 95.12 96 LYS A CA 1
ATOM 746 C C . LYS A 1 96 ? 8.826 14.095 -16.964 1.00 95.12 96 LYS A C 1
ATOM 748 O O . LYS A 1 96 ? 9.134 14.508 -18.075 1.00 95.12 96 LYS A O 1
ATOM 753 N N . LYS A 1 97 ? 9.722 13.875 -15.999 1.00 96.19 97 LYS A N 1
ATOM 754 C CA . LYS A 1 97 ? 11.151 14.138 -16.186 1.00 96.19 97 LYS A CA 1
ATOM 755 C C . LYS A 1 97 ? 11.759 13.276 -17.299 1.00 96.19 97 LYS A C 1
ATOM 757 O O . LYS A 1 97 ? 12.563 13.767 -18.085 1.00 96.19 97 LYS A O 1
ATOM 762 N N . ALA A 1 98 ? 11.363 12.010 -17.399 1.00 96.19 98 ALA A N 1
ATOM 763 C CA . ALA A 1 98 ? 11.797 11.148 -18.493 1.00 96.19 98 ALA A CA 1
ATOM 764 C C . ALA A 1 98 ? 11.260 11.618 -19.855 1.00 96.19 98 ALA A C 1
ATOM 766 O O . ALA A 1 98 ? 12.021 11.643 -20.820 1.00 96.19 98 ALA A O 1
ATOM 767 N N . LYS A 1 99 ? 9.996 12.059 -19.927 1.00 95.44 99 LYS A N 1
ATOM 768 C CA . LYS A 1 99 ? 9.423 12.680 -21.133 1.00 95.44 99 LYS A CA 1
ATOM 769 C C . LYS A 1 99 ? 10.175 13.948 -21.540 1.00 95.44 99 LYS A C 1
ATOM 771 O O . LYS A 1 99 ? 10.572 14.066 -22.691 1.00 95.44 99 LYS A O 1
ATOM 776 N N . GLU A 1 100 ? 10.474 14.837 -20.598 1.00 96.06 100 GLU A N 1
ATOM 777 C CA . GLU A 1 100 ? 11.308 16.016 -20.865 1.00 96.06 100 GLU A CA 1
ATOM 778 C C . GLU A 1 100 ? 12.684 15.618 -21.422 1.00 96.06 100 GLU A C 1
ATOM 780 O O . GLU A 1 100 ? 13.160 16.215 -22.384 1.00 96.06 100 GLU A O 1
ATOM 785 N N . ASN A 1 101 ? 13.331 14.592 -20.856 1.00 95.50 101 ASN A N 1
ATOM 786 C CA . ASN A 1 101 ? 14.624 14.106 -21.348 1.00 95.50 101 ASN A CA 1
ATOM 787 C C . ASN A 1 101 ? 14.520 13.491 -22.760 1.00 95.50 101 ASN A C 1
ATOM 789 O O . ASN A 1 101 ? 15.463 13.617 -23.541 1.00 95.50 101 ASN A O 1
ATOM 793 N N . ILE A 1 102 ? 13.389 12.867 -23.110 1.00 94.25 102 ILE A N 1
ATOM 794 C CA . ILE A 1 102 ? 13.089 12.4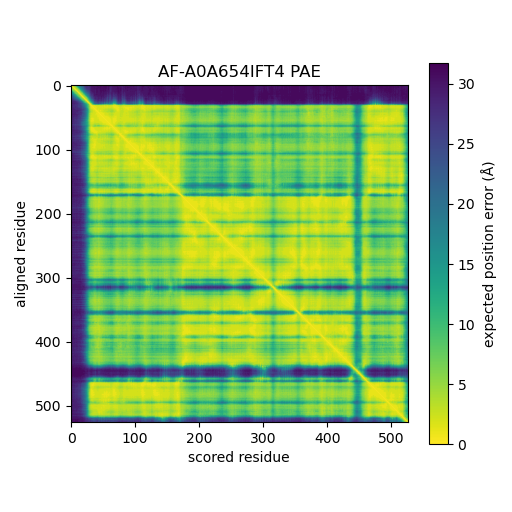03 -24.474 1.00 94.25 102 ILE A CA 1
ATOM 795 C C . ILE A 1 102 ? 12.994 13.593 -25.435 1.00 94.25 102 ILE A C 1
ATOM 797 O O . ILE A 1 102 ? 13.709 13.616 -26.436 1.00 94.25 102 ILE A O 1
ATOM 801 N N . GLU A 1 103 ? 12.159 14.583 -25.117 1.00 93.06 103 GLU A N 1
ATOM 802 C CA . GLU A 1 103 ? 11.884 15.747 -25.974 1.00 93.06 103 GLU A CA 1
ATOM 803 C C . GLU A 1 103 ? 13.129 16.628 -26.160 1.00 93.06 103 GLU A C 1
ATOM 805 O O . GLU A 1 103 ? 13.422 17.112 -27.255 1.00 93.06 103 GLU A O 1
ATOM 810 N N . THR A 1 104 ? 13.924 16.783 -25.101 1.00 93.69 104 THR A N 1
ATOM 811 C CA . THR A 1 104 ? 15.171 17.564 -25.109 1.00 93.69 104 THR A CA 1
ATOM 812 C C . THR A 1 104 ? 16.394 16.770 -25.572 1.00 93.69 104 THR A C 1
ATOM 814 O O . THR A 1 104 ? 17.496 17.315 -25.596 1.00 93.69 104 THR A O 1
ATOM 817 N N . HIS A 1 105 ? 16.222 15.501 -25.959 1.00 88.94 105 HIS A N 1
ATOM 818 C CA . HIS A 1 105 ? 17.300 14.609 -26.403 1.00 88.94 105 HIS A CA 1
ATOM 819 C C . HIS A 1 105 ? 18.435 14.431 -25.370 1.00 88.94 105 HIS A C 1
ATOM 821 O O . HIS A 1 105 ? 19.578 14.131 -25.724 1.00 88.94 105 HIS A O 1
ATOM 827 N N . ASN A 1 106 ? 18.134 14.560 -24.074 1.00 88.81 106 ASN A N 1
ATOM 828 C CA . ASN A 1 106 ? 19.084 14.305 -22.992 1.00 88.81 106 ASN A CA 1
ATOM 829 C C . ASN A 1 106 ? 19.190 12.798 -22.695 1.00 88.81 106 ASN A C 1
ATOM 831 O O . ASN A 1 106 ? 18.699 12.300 -21.681 1.00 88.81 106 ASN A O 1
ATOM 835 N N . ILE A 1 107 ? 19.847 12.061 -23.594 1.00 83.31 107 ILE A N 1
ATOM 836 C CA . ILE A 1 107 ? 19.983 10.597 -23.509 1.00 83.31 107 ILE A CA 1
ATOM 837 C C . ILE A 1 107 ? 20.788 10.148 -22.280 1.00 83.31 107 ILE A C 1
ATOM 839 O O . ILE A 1 107 ? 20.552 9.066 -21.755 1.00 83.31 107 ILE A O 1
ATOM 843 N N . LYS A 1 108 ? 21.716 10.977 -21.789 1.00 83.75 108 LYS A N 1
ATOM 844 C CA . LYS A 1 108 ? 22.567 10.654 -20.632 1.00 83.75 108 LYS A CA 1
ATOM 845 C C . LYS A 1 108 ? 21.766 10.484 -19.337 1.00 83.75 108 LYS A C 1
ATOM 847 O O . LYS A 1 108 ? 22.097 9.612 -18.535 1.00 83.75 108 LYS A O 1
ATOM 852 N N . ASP A 1 109 ? 20.745 11.316 -19.148 1.00 86.81 109 ASP A N 1
ATOM 853 C CA . ASP A 1 109 ? 19.883 11.288 -17.961 1.00 86.81 109 ASP A CA 1
ATOM 854 C C . ASP A 1 109 ? 18.543 10.584 -18.233 1.00 86.81 109 ASP A C 1
ATOM 856 O O . ASP A 1 109 ? 17.668 10.559 -17.366 1.00 86.81 109 ASP A O 1
ATOM 860 N N . LEU A 1 110 ? 18.340 10.043 -19.440 1.00 94.06 110 LEU A N 1
ATOM 861 C CA . LEU A 1 110 ? 17.145 9.283 -19.788 1.00 94.06 110 LEU A CA 1
ATOM 862 C C . LEU A 1 110 ? 17.259 7.862 -19.210 1.00 94.06 110 LEU A C 1
ATOM 864 O O . LEU A 1 110 ? 18.105 7.092 -19.671 1.00 94.06 110 LEU A O 1
ATOM 868 N N . PRO A 1 111 ? 16.423 7.476 -18.229 1.00 96.31 111 PRO A N 1
ATOM 869 C CA . PRO A 1 111 ? 16.421 6.106 -17.738 1.00 96.31 111 PRO A CA 1
ATOM 870 C C . PRO A 1 111 ? 16.029 5.112 -18.833 1.00 96.31 111 PRO A C 1
ATOM 872 O O . PRO A 1 111 ? 15.135 5.365 -19.637 1.00 96.31 111 PRO A O 1
ATOM 875 N N . ASN A 1 112 ? 16.675 3.949 -18.827 1.00 97.50 112 ASN A N 1
ATOM 876 C CA . ASN A 1 112 ? 16.328 2.826 -19.699 1.00 97.50 112 ASN A CA 1
ATOM 877 C C . ASN A 1 112 ? 15.100 2.071 -19.189 1.00 97.50 112 ASN A C 1
ATOM 879 O O . ASN A 1 112 ? 14.380 1.442 -19.961 1.00 97.50 112 ASN A O 1
ATOM 883 N N . ILE A 1 113 ? 14.904 2.082 -17.872 1.00 98.12 113 ILE A N 1
ATOM 884 C CA . ILE A 1 113 ? 13.846 1.359 -17.178 1.00 98.12 113 ILE A CA 1
ATOM 885 C C . ILE A 1 113 ? 13.266 2.309 -16.137 1.00 98.12 113 ILE A C 1
ATOM 887 O O . ILE A 1 113 ? 14.012 2.853 -15.322 1.00 98.12 113 ILE A O 1
ATOM 891 N N . ILE A 1 114 ? 11.947 2.485 -16.132 1.00 97.31 114 ILE A N 1
ATOM 892 C CA . ILE A 1 114 ? 11.244 3.189 -15.055 1.00 97.31 114 ILE A CA 1
ATOM 893 C C . ILE A 1 114 ? 10.279 2.225 -14.371 1.00 97.31 114 ILE A C 1
ATOM 895 O O . ILE A 1 114 ? 9.520 1.527 -15.045 1.00 97.31 114 ILE A O 1
ATOM 899 N N . LEU A 1 115 ? 10.282 2.207 -13.037 1.00 94.00 115 LEU A N 1
ATOM 900 C CA . LEU A 1 115 ? 9.169 1.652 -12.270 1.00 94.00 115 LEU A CA 1
ATOM 901 C C . LEU A 1 115 ? 7.990 2.630 -12.359 1.00 94.00 115 LEU A C 1
ATOM 903 O O . LEU A 1 115 ? 8.041 3.729 -11.802 1.00 94.00 115 LEU A O 1
ATOM 907 N N . GLY A 1 116 ? 6.974 2.249 -13.120 1.00 91.44 116 GLY A N 1
ATOM 908 C CA . GLY A 1 116 ? 5.852 3.088 -13.508 1.00 91.44 116 GLY A CA 1
ATOM 909 C C . GLY A 1 116 ? 4.516 2.356 -13.422 1.00 91.44 116 GLY A C 1
ATOM 910 O O . GLY A 1 116 ? 4.353 1.361 -12.727 1.00 91.44 116 GLY A O 1
ATOM 911 N N . ASP A 1 117 ? 3.541 2.846 -14.164 1.00 86.44 117 ASP A N 1
ATOM 912 C CA . ASP A 1 117 ? 2.168 2.353 -14.248 1.00 86.44 117 ASP A CA 1
ATOM 913 C C . ASP A 1 117 ? 1.650 2.566 -15.679 1.00 86.44 117 ASP A C 1
ATOM 915 O O . ASP A 1 117 ? 2.346 3.104 -16.547 1.00 86.44 117 ASP A O 1
ATOM 919 N N . GLN A 1 118 ? 0.408 2.164 -15.933 1.00 83.69 118 GLN A N 1
ATOM 920 C CA . GLN A 1 118 ? -0.221 2.335 -17.242 1.00 83.69 118 GLN A CA 1
ATOM 921 C C . GLN A 1 118 ? -0.349 3.816 -17.642 1.00 83.69 118 GLN A C 1
ATOM 923 O O . GLN A 1 118 ? -0.202 4.156 -18.818 1.00 83.69 118 GLN A O 1
ATOM 928 N N . SER A 1 119 ? -0.555 4.719 -16.673 1.00 83.94 119 SER A N 1
ATOM 929 C CA . SER A 1 119 ? -0.580 6.162 -16.940 1.00 83.94 119 SER A CA 1
ATOM 930 C C . SER A 1 119 ? 0.789 6.669 -17.406 1.00 83.94 119 SER A C 1
ATOM 932 O O . SER A 1 119 ? 0.876 7.424 -18.378 1.00 83.94 119 SER A O 1
ATOM 934 N N . GLY A 1 120 ? 1.873 6.181 -16.796 1.00 89.75 120 GLY A N 1
ATOM 935 C CA . GLY A 1 120 ? 3.233 6.446 -17.243 1.00 89.75 120 GLY A CA 1
ATOM 936 C C . GLY A 1 120 ? 3.514 5.923 -18.650 1.00 89.75 120 GLY A C 1
ATOM 937 O O . GLY A 1 120 ? 4.101 6.641 -19.462 1.00 89.75 120 GLY A O 1
ATOM 938 N N . ALA A 1 121 ? 3.029 4.720 -18.970 1.00 91.50 121 ALA A N 1
ATOM 939 C CA . ALA A 1 121 ? 3.126 4.153 -20.314 1.00 91.50 121 ALA A CA 1
ATOM 940 C C . ALA A 1 121 ? 2.464 5.065 -21.357 1.00 91.50 121 ALA A C 1
ATOM 942 O O . ALA A 1 121 ? 3.057 5.333 -22.400 1.00 91.50 121 ALA A O 1
ATOM 943 N N . TYR A 1 122 ? 1.278 5.606 -21.053 1.00 88.44 122 TYR A N 1
ATOM 944 C CA . TYR A 1 122 ? 0.565 6.521 -21.948 1.00 88.44 122 TYR A CA 1
ATOM 945 C C . TYR A 1 122 ? 1.398 7.763 -22.258 1.00 88.44 122 TYR A C 1
ATOM 947 O O . TYR A 1 122 ? 1.561 8.105 -23.426 1.00 88.44 122 TYR A O 1
ATOM 955 N N . ILE A 1 123 ? 1.973 8.392 -21.230 1.00 90.50 123 ILE A N 1
ATOM 956 C CA . ILE A 1 123 ? 2.780 9.609 -21.377 1.00 90.50 123 ILE A CA 1
ATOM 957 C C . ILE A 1 123 ? 4.045 9.356 -22.205 1.00 90.50 123 ILE A C 1
ATOM 959 O O . ILE A 1 123 ? 4.314 10.110 -23.135 1.00 90.50 123 ILE A O 1
ATOM 963 N N . ILE A 1 124 ? 4.803 8.295 -21.914 1.00 93.69 124 ILE A N 1
ATOM 964 C CA . ILE A 1 124 ? 6.038 7.976 -22.654 1.00 93.69 124 ILE A CA 1
ATOM 965 C C . ILE A 1 124 ? 5.737 7.551 -24.101 1.00 93.69 124 ILE A C 1
ATOM 967 O O . ILE A 1 124 ? 6.512 7.840 -25.015 1.00 93.69 124 ILE A O 1
ATOM 971 N N . ASN A 1 125 ? 4.604 6.886 -24.340 1.00 91.19 125 ASN A N 1
ATOM 972 C CA . ASN A 1 125 ? 4.232 6.441 -25.682 1.00 91.19 125 ASN A CA 1
ATOM 973 C C . ASN A 1 125 ? 3.755 7.569 -26.604 1.00 91.19 125 ASN A C 1
ATOM 975 O O . ASN A 1 125 ? 3.668 7.342 -27.809 1.00 91.19 125 ASN A O 1
ATOM 979 N N . GLN A 1 126 ? 3.477 8.773 -26.088 1.00 88.25 126 GLN A N 1
ATOM 980 C CA . GLN A 1 126 ? 3.199 9.941 -26.938 1.00 88.25 126 GLN A CA 1
ATOM 981 C C . GLN A 1 126 ? 4.361 10.230 -27.900 1.00 88.25 126 GLN A C 1
ATOM 983 O O . GLN A 1 126 ? 4.127 10.678 -29.017 1.00 88.25 126 GLN A O 1
ATOM 988 N N . ASP A 1 127 ? 5.588 9.889 -27.497 1.00 90.94 127 ASP A N 1
ATOM 989 C CA . ASP A 1 127 ? 6.806 10.002 -28.304 1.00 90.94 127 ASP A CA 1
ATOM 990 C C . ASP A 1 127 ? 7.223 8.664 -28.953 1.00 90.94 127 ASP A C 1
ATOM 992 O O . ASP A 1 127 ? 8.311 8.552 -29.514 1.00 90.94 127 ASP A O 1
ATOM 996 N N . GLN A 1 128 ? 6.391 7.617 -28.843 1.00 91.19 128 GLN A N 1
ATOM 997 C CA . GLN A 1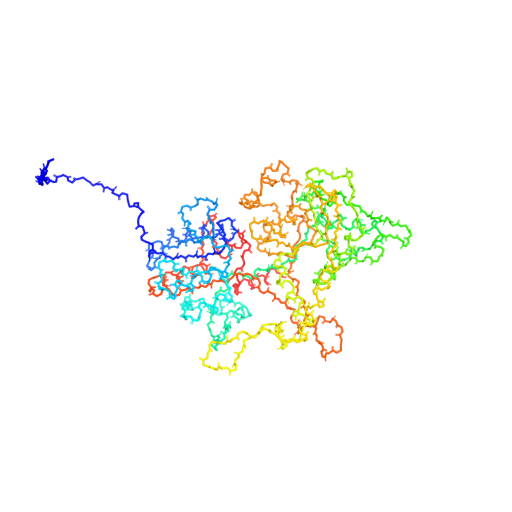 128 ? 6.664 6.251 -29.323 1.00 91.19 128 GLN A CA 1
ATOM 998 C C . GLN A 1 128 ? 7.978 5.652 -28.782 1.00 91.19 128 GLN A C 1
ATOM 1000 O O . GLN A 1 128 ? 8.678 4.900 -29.463 1.00 91.19 128 GLN A O 1
ATOM 1005 N N . ARG A 1 129 ? 8.331 5.982 -27.533 1.00 94.25 129 ARG A N 1
ATOM 1006 C CA . ARG A 1 129 ? 9.606 5.582 -26.910 1.00 94.25 129 ARG A CA 1
ATOM 1007 C C . ARG A 1 129 ? 9.523 4.371 -25.990 1.00 94.25 129 ARG A C 1
ATOM 1009 O O . ARG A 1 129 ? 10.515 4.060 -25.341 1.00 94.25 129 ARG A O 1
ATOM 1016 N N . LEU A 1 130 ? 8.400 3.665 -25.930 1.00 95.50 130 LEU A N 1
ATOM 1017 C CA . LEU A 1 130 ? 8.339 2.392 -25.209 1.00 95.50 130 LEU A CA 1
ATOM 1018 C C . LEU A 1 130 ? 9.095 1.311 -25.993 1.00 95.50 130 LEU A C 1
ATOM 1020 O O . LEU A 1 130 ? 8.860 1.112 -27.185 1.00 95.50 130 LEU A O 1
ATOM 1024 N N . LEU A 1 131 ? 10.028 0.630 -25.329 1.00 95.81 131 LEU A N 1
ATOM 1025 C CA . LEU A 1 131 ? 10.816 -0.447 -25.918 1.00 95.81 131 LEU A CA 1
ATOM 1026 C C . LEU A 1 131 ? 10.037 -1.763 -25.842 1.00 95.81 131 LEU A C 1
ATOM 1028 O O . LEU A 1 131 ? 9.770 -2.273 -24.757 1.00 95.81 131 LEU A O 1
ATOM 1032 N N . ASP A 1 132 ? 9.720 -2.328 -27.004 1.00 93.81 132 ASP A N 1
ATOM 1033 C CA . ASP A 1 132 ? 9.134 -3.664 -27.108 1.00 93.81 132 ASP A CA 1
ATOM 1034 C C . ASP A 1 132 ? 10.181 -4.732 -26.767 1.00 93.81 132 ASP A C 1
ATOM 1036 O O . ASP A 1 132 ? 11.292 -4.711 -27.306 1.00 93.81 132 ASP A O 1
ATOM 1040 N N . ILE A 1 133 ? 9.825 -5.648 -25.868 1.00 94.06 133 ILE A N 1
ATOM 1041 C CA . ILE A 1 133 ? 10.679 -6.744 -25.393 1.00 94.06 133 ILE A CA 1
ATOM 1042 C C . ILE A 1 133 ? 10.104 -8.136 -25.711 1.00 94.06 133 ILE A C 1
ATOM 1044 O O . ILE A 1 133 ? 10.610 -9.139 -25.203 1.00 94.06 133 ILE A O 1
ATOM 1048 N N . SER A 1 134 ? 9.049 -8.215 -26.526 1.00 94.19 134 SER A N 1
ATOM 1049 C CA . SER A 1 134 ? 8.386 -9.472 -26.901 1.00 94.19 134 SER A CA 1
ATOM 1050 C C . SER A 1 134 ? 9.323 -10.460 -27.604 1.00 94.19 134 SER A C 1
ATOM 1052 O O . SER A 1 134 ? 9.248 -11.663 -27.362 1.00 94.19 134 SER A O 1
ATOM 1054 N N . ASP A 1 135 ? 10.300 -9.959 -28.362 1.00 93.56 135 ASP A N 1
ATOM 1055 C CA . ASP A 1 135 ? 11.382 -10.733 -28.989 1.00 93.56 135 ASP A CA 1
ATOM 1056 C C . ASP A 1 135 ? 12.256 -11.506 -27.983 1.00 93.56 135 ASP A C 1
ATOM 1058 O O . ASP A 1 135 ? 12.968 -12.438 -28.355 1.00 93.56 135 ASP A O 1
ATOM 1062 N N . GLN A 1 136 ? 12.197 -11.150 -26.698 1.00 93.38 136 GLN A N 1
ATOM 1063 C CA . GLN A 1 136 ? 12.883 -11.858 -25.618 1.00 93.38 136 GLN A CA 1
ATOM 1064 C C . GLN A 1 136 ? 12.035 -12.957 -24.961 1.00 93.38 136 GLN A C 1
ATOM 1066 O O . GLN A 1 136 ? 12.516 -13.611 -24.029 1.00 93.38 136 GLN A O 1
ATOM 1071 N N . GLY A 1 137 ? 10.805 -13.176 -25.436 1.00 90.81 137 GLY A N 1
ATOM 1072 C CA . GLY A 1 137 ? 9.839 -14.113 -24.858 1.00 90.81 137 GLY A CA 1
ATOM 1073 C C . GLY A 1 137 ? 9.086 -13.556 -23.645 1.00 90.81 137 GLY A C 1
ATOM 1074 O O . GLY A 1 137 ? 8.564 -14.336 -22.848 1.00 90.81 137 GLY A O 1
ATOM 1075 N N . ILE A 1 138 ? 9.068 -12.227 -23.477 1.00 93.75 138 ILE A N 1
ATOM 1076 C CA . ILE A 1 138 ? 8.250 -11.530 -22.475 1.00 93.75 138 ILE A CA 1
ATOM 1077 C C . ILE A 1 138 ? 7.087 -10.850 -23.198 1.00 93.75 138 ILE A C 1
ATOM 1079 O O . ILE A 1 138 ? 7.215 -9.736 -23.703 1.00 93.75 138 ILE A O 1
ATOM 1083 N N . ASP A 1 139 ? 5.957 -11.541 -23.268 1.00 93.81 139 ASP A N 1
ATOM 1084 C CA . ASP A 1 139 ? 4.777 -11.139 -24.031 1.00 93.81 139 ASP A CA 1
ATOM 1085 C C . ASP A 1 139 ? 3.481 -11.442 -23.255 1.00 93.81 139 ASP A C 1
ATOM 1087 O O . ASP A 1 139 ? 3.495 -11.794 -22.072 1.00 93.81 139 ASP A O 1
ATOM 1091 N N . LYS A 1 140 ? 2.322 -11.313 -23.910 1.00 93.56 140 LYS A N 1
ATOM 1092 C CA . LYS A 1 140 ? 1.016 -11.581 -23.284 1.00 93.56 140 LYS A CA 1
ATOM 1093 C C . LYS A 1 140 ? 0.891 -13.007 -22.727 1.00 93.56 140 LYS A C 1
ATOM 1095 O O . LYS A 1 140 ? 0.150 -13.214 -21.769 1.00 93.56 140 LYS A O 1
ATOM 1100 N N . SER A 1 141 ? 1.597 -13.990 -23.288 1.00 92.62 141 SER A N 1
ATOM 1101 C CA . SER A 1 141 ? 1.568 -15.386 -22.832 1.00 92.62 141 SER A CA 1
ATOM 1102 C C . SER A 1 141 ? 2.334 -15.609 -21.523 1.00 92.62 141 SER A C 1
ATOM 1104 O O . SER A 1 141 ? 2.057 -16.580 -20.806 1.00 92.62 141 SER A O 1
ATOM 1106 N N . THR A 1 142 ? 3.245 -14.694 -21.176 1.00 92.25 142 THR A N 1
ATOM 1107 C CA . THR A 1 142 ? 4.012 -14.703 -19.923 1.00 92.25 142 THR A CA 1
ATOM 1108 C C . THR A 1 142 ? 3.120 -14.470 -18.697 1.00 92.25 142 THR A C 1
ATOM 1110 O O . THR A 1 142 ? 3.420 -14.971 -17.607 1.00 92.25 142 THR A O 1
ATOM 1113 N N . PHE A 1 143 ? 2.001 -13.761 -18.864 1.00 91.19 143 PHE A N 1
ATOM 1114 C CA . PHE A 1 143 ? 1.105 -13.329 -17.788 1.00 91.19 143 PHE A CA 1
ATOM 1115 C C . PHE A 1 143 ? -0.277 -13.990 -17.898 1.00 91.19 143 PHE A C 1
ATOM 1117 O O . PHE A 1 143 ? -0.603 -14.674 -18.871 1.00 91.19 143 PHE A O 1
ATOM 1124 N N . SER A 1 144 ? -1.104 -13.841 -16.860 1.00 86.38 144 SER A N 1
ATOM 1125 C CA . SER A 1 144 ? -2.516 -14.236 -16.963 1.00 86.38 144 SER A CA 1
ATOM 1126 C C . SER A 1 144 ? -3.232 -13.381 -18.010 1.00 86.38 144 SER A C 1
ATOM 1128 O O . SER A 1 144 ? -2.865 -12.225 -18.197 1.00 86.38 144 SER A O 1
ATOM 1130 N N . SER A 1 145 ? -4.264 -13.916 -18.670 1.00 85.44 145 SER A N 1
ATOM 1131 C CA . SER A 1 145 ? -4.967 -13.187 -19.735 1.00 85.44 145 SER A CA 1
ATOM 1132 C C . SER A 1 145 ? -5.516 -11.841 -19.265 1.00 85.44 145 SER A C 1
ATOM 1134 O O . SER A 1 145 ? -5.351 -10.858 -19.972 1.00 85.44 145 SER A O 1
ATOM 1136 N N . LYS A 1 146 ? -6.084 -11.781 -18.053 1.00 82.75 146 LYS A N 1
ATOM 1137 C CA . LYS A 1 146 ? -6.618 -10.542 -17.465 1.00 82.75 146 LYS A CA 1
ATOM 1138 C C . LYS A 1 146 ? -5.535 -9.475 -17.278 1.00 82.75 146 LYS A C 1
ATOM 1140 O O . LYS A 1 146 ? -5.715 -8.348 -17.712 1.00 82.75 146 LYS A O 1
ATOM 1145 N N . ILE A 1 147 ? -4.400 -9.847 -16.683 1.00 85.69 147 ILE A N 1
ATOM 1146 C CA . ILE A 1 147 ? -3.271 -8.925 -16.468 1.00 85.69 147 ILE A CA 1
ATOM 1147 C C . ILE A 1 147 ? -2.648 -8.518 -17.810 1.00 85.69 147 ILE A C 1
ATOM 1149 O O . ILE A 1 147 ? -2.407 -7.345 -18.067 1.00 85.69 147 ILE A O 1
ATOM 1153 N N . ALA A 1 148 ? -2.433 -9.477 -18.712 1.00 89.25 148 ALA A N 1
ATOM 1154 C CA . ALA A 1 148 ? -1.899 -9.196 -20.039 1.00 89.25 148 ALA A CA 1
ATOM 1155 C C . ALA A 1 148 ? -2.805 -8.250 -20.842 1.00 89.25 148 ALA A C 1
ATOM 1157 O O . ALA A 1 148 ? -2.305 -7.412 -21.584 1.00 89.25 148 ALA A O 1
ATOM 1158 N N . GLU A 1 149 ? -4.126 -8.388 -20.714 1.00 87.38 149 GLU A N 1
ATOM 1159 C CA . GLU A 1 149 ? -5.099 -7.523 -21.375 1.00 87.38 149 GLU A CA 1
ATOM 1160 C C . GLU A 1 149 ? -5.016 -6.088 -20.850 1.00 87.38 149 GLU A C 1
ATOM 1162 O O . GLU A 1 149 ? -4.820 -5.179 -21.660 1.00 87.38 149 GLU A O 1
ATOM 1167 N N . LEU A 1 150 ? -5.042 -5.905 -19.523 1.00 85.38 150 LEU A N 1
ATOM 1168 C CA . LEU A 1 150 ? -4.900 -4.598 -18.865 1.00 85.38 150 LEU A CA 1
ATOM 1169 C C . LEU A 1 150 ? -3.657 -3.844 -19.355 1.00 85.38 150 LEU A C 1
ATOM 1171 O O . LEU A 1 150 ? -3.741 -2.674 -19.717 1.00 85.38 150 LEU A O 1
ATOM 1175 N N . HIS A 1 151 ? -2.532 -4.544 -19.475 1.00 90.06 151 HIS A N 1
ATOM 1176 C CA . HIS A 1 151 ? -1.248 -3.982 -19.901 1.00 90.06 151 HIS A CA 1
ATOM 1177 C C . HIS A 1 151 ? -1.046 -3.902 -21.427 1.00 90.06 151 HIS A C 1
ATOM 1179 O O . HIS A 1 151 ? -0.052 -3.346 -21.906 1.00 90.06 151 HIS A O 1
ATOM 1185 N N . SER A 1 152 ? -1.969 -4.462 -22.212 1.00 89.00 152 SER A N 1
ATOM 1186 C CA . SER A 1 152 ? -1.966 -4.382 -23.682 1.00 89.00 152 SER A CA 1
ATOM 1187 C C . SER A 1 152 ? -2.878 -3.292 -24.233 1.00 89.00 152 SER A C 1
ATOM 1189 O O . SER A 1 152 ? -2.804 -2.961 -25.413 1.00 89.00 152 SER A O 1
ATOM 1191 N N . ILE A 1 153 ? -3.739 -2.719 -23.393 1.00 85.56 153 ILE A N 1
ATOM 1192 C CA . ILE A 1 153 ? -4.629 -1.630 -23.777 1.00 85.56 153 ILE A CA 1
ATOM 1193 C C . ILE A 1 153 ? -3.959 -0.321 -23.384 1.00 85.56 153 ILE A C 1
ATOM 1195 O O . ILE A 1 153 ? -3.654 -0.090 -22.216 1.00 85.56 153 ILE A O 1
ATOM 1199 N N . LEU A 1 154 ? -3.752 0.567 -24.352 1.00 83.12 154 LEU A N 1
ATOM 1200 C CA . LEU A 1 154 ? -3.266 1.911 -24.082 1.00 83.12 154 LEU A CA 1
ATOM 1201 C C . LEU A 1 154 ? -4.191 2.943 -24.713 1.00 83.12 154 LEU A C 1
ATOM 1203 O O . LEU A 1 154 ? -4.605 2.824 -25.863 1.00 83.12 154 LEU A O 1
ATOM 1207 N N . ALA A 1 155 ? -4.509 3.972 -23.936 1.00 73.81 155 ALA A N 1
ATOM 1208 C CA . ALA A 1 155 ? -5.272 5.131 -24.366 1.00 73.81 155 ALA A CA 1
ATOM 1209 C C . ALA A 1 155 ? -4.803 5.657 -25.740 1.00 73.81 155 ALA A C 1
ATOM 1211 O O . ALA A 1 155 ? -3.640 6.019 -25.914 1.00 73.81 155 ALA A O 1
ATOM 1212 N N . GLY A 1 156 ? -5.715 5.693 -26.719 1.00 69.06 156 GLY A N 1
ATOM 1213 C CA . GLY A 1 156 ? -5.427 6.165 -28.079 1.00 69.06 156 GLY A CA 1
ATOM 1214 C C . GLY A 1 156 ? -4.648 5.185 -28.966 1.00 69.06 156 GLY A C 1
ATOM 1215 O O . GLY A 1 156 ? -4.253 5.566 -30.064 1.00 69.06 156 GLY A O 1
ATOM 1216 N N . GLN A 1 157 ? -4.421 3.945 -28.524 1.00 78.19 157 GLN A N 1
ATOM 1217 C CA . GLN A 1 157 ? -3.780 2.897 -29.316 1.00 78.19 157 GLN A CA 1
ATOM 1218 C C . GLN A 1 157 ? -4.775 1.792 -29.683 1.00 78.19 157 GLN A C 1
ATOM 1220 O O . GLN A 1 157 ? -5.583 1.374 -28.856 1.00 78.19 157 GLN A O 1
ATOM 1225 N N . ASN A 1 158 ? -4.689 1.305 -30.923 1.00 76.88 158 ASN A N 1
ATOM 1226 C CA . ASN A 1 158 ? -5.547 0.226 -31.430 1.00 76.88 158 ASN A CA 1
ATOM 1227 C C . ASN A 1 158 ? -4.854 -1.146 -31.419 1.00 76.88 158 ASN A C 1
ATOM 1229 O O . ASN A 1 158 ? -5.525 -2.173 -31.499 1.00 76.88 158 ASN A O 1
ATOM 1233 N N . ASP A 1 159 ? -3.521 -1.174 -31.342 1.00 81.00 159 ASP A N 1
ATOM 1234 C CA . ASP A 1 159 ? -2.754 -2.414 -31.258 1.00 81.00 159 ASP A CA 1
ATOM 1235 C C . ASP A 1 159 ? -2.815 -2.964 -29.830 1.00 81.00 159 ASP A C 1
ATOM 1237 O O . ASP A 1 159 ? -2.278 -2.369 -28.907 1.00 81.00 159 ASP A O 1
ATOM 1241 N N . THR A 1 160 ? -3.473 -4.107 -29.652 1.00 84.50 160 THR A N 1
ATOM 1242 C CA . THR A 1 160 ? -3.571 -4.818 -28.365 1.00 84.50 160 THR A CA 1
ATOM 1243 C C . THR A 1 160 ? -2.753 -6.111 -28.357 1.00 84.50 160 THR A C 1
ATOM 1245 O O . THR A 1 160 ? -2.905 -6.955 -27.466 1.00 84.50 160 THR A O 1
ATOM 1248 N N . THR A 1 161 ? -1.907 -6.318 -29.372 1.00 84.81 161 THR A N 1
ATOM 1249 C CA . THR A 1 161 ? -1.124 -7.551 -29.541 1.00 84.81 161 THR A CA 1
ATOM 1250 C C . THR A 1 161 ? 0.127 -7.567 -28.666 1.00 84.81 161 THR A C 1
ATOM 1252 O O . THR A 1 161 ? 0.545 -8.639 -28.226 1.00 84.81 161 THR A O 1
ATOM 1255 N N . LYS A 1 162 ? 0.665 -6.391 -28.330 1.00 87.81 162 LYS A N 1
ATOM 1256 C CA . LYS A 1 162 ? 1.833 -6.212 -27.458 1.00 87.81 162 LYS A CA 1
ATOM 1257 C C . LYS A 1 162 ? 1.465 -5.682 -26.073 1.00 87.81 162 LYS A C 1
ATOM 1259 O O . LYS A 1 162 ? 0.354 -5.218 -25.841 1.00 87.81 162 LYS A O 1
ATOM 1264 N N . LEU A 1 163 ? 2.428 -5.740 -25.157 1.00 92.50 163 LEU A N 1
ATOM 1265 C CA . LEU A 1 163 ? 2.352 -5.083 -23.852 1.00 92.50 163 LEU A CA 1
ATOM 1266 C C . LEU A 1 163 ? 2.988 -3.691 -23.956 1.00 92.50 163 LEU A C 1
ATOM 1268 O O . LEU A 1 163 ? 4.118 -3.571 -24.427 1.00 92.50 163 LEU A O 1
ATOM 1272 N N . TYR A 1 164 ? 2.290 -2.649 -23.506 1.00 92.56 164 TYR A N 1
ATOM 1273 C CA . TYR A 1 164 ? 2.840 -1.285 -23.457 1.00 92.56 164 TYR A CA 1
ATOM 1274 C C . TYR A 1 164 ? 3.652 -1.035 -22.183 1.00 92.56 164 TYR A C 1
ATOM 1276 O O . TYR A 1 164 ? 4.585 -0.238 -22.159 1.00 92.56 164 TYR A O 1
ATOM 1284 N N . ASN A 1 165 ? 3.334 -1.751 -21.117 1.00 93.00 165 ASN A N 1
ATOM 1285 C CA . ASN A 1 165 ? 4.075 -1.757 -19.871 1.00 93.00 165 ASN A CA 1
ATOM 1286 C C . ASN A 1 165 ? 4.119 -3.181 -19.339 1.00 93.00 165 ASN A C 1
ATOM 1288 O O . ASN A 1 165 ? 3.139 -3.913 -19.432 1.00 93.00 165 ASN A O 1
ATOM 1292 N N . ILE A 1 166 ? 5.249 -3.592 -18.779 1.00 94.62 166 ILE A N 1
ATOM 1293 C CA . ILE A 1 166 ? 5.444 -4.984 -18.378 1.00 94.62 166 ILE A CA 1
ATOM 1294 C C . ILE A 1 166 ? 4.937 -5.155 -16.940 1.00 94.62 166 ILE A C 1
ATOM 1296 O O . ILE A 1 166 ? 5.453 -4.469 -16.053 1.00 94.62 166 ILE A O 1
ATOM 1300 N N . PRO A 1 167 ? 3.944 -6.027 -16.686 1.00 91.75 167 PRO A N 1
ATOM 1301 C CA . PRO A 1 167 ? 3.442 -6.279 -15.337 1.00 91.75 167 PRO A CA 1
ATOM 1302 C C . PRO A 1 167 ? 4.562 -6.721 -14.389 1.00 91.75 167 PRO A C 1
ATOM 1304 O O . PRO A 1 167 ? 5.236 -7.712 -14.667 1.00 91.75 167 PRO A O 1
ATOM 1307 N N . PHE A 1 168 ? 4.753 -6.020 -13.270 1.00 90.06 168 PHE A N 1
ATOM 1308 C CA . PHE A 1 168 ? 5.878 -6.267 -12.356 1.00 90.06 168 PHE A CA 1
ATOM 1309 C C . PHE A 1 168 ? 5.449 -6.564 -10.922 1.00 90.06 168 PHE A C 1
ATOM 1311 O O . PHE A 1 168 ? 6.122 -7.325 -10.230 1.00 90.06 168 PHE A O 1
ATOM 1318 N N . ASP A 1 169 ? 4.316 -6.018 -10.502 1.00 84.94 169 ASP A N 1
ATOM 1319 C CA . ASP A 1 169 ? 3.687 -6.306 -9.225 1.00 84.94 169 ASP A CA 1
ATOM 1320 C C . ASP A 1 169 ? 2.170 -6.308 -9.391 1.00 84.94 169 ASP A C 1
ATOM 1322 O O . ASP A 1 169 ? 1.643 -5.450 -10.093 1.00 84.94 169 ASP A O 1
ATOM 1326 N N . ASN A 1 170 ? 1.495 -7.264 -8.761 1.00 75.31 170 ASN A N 1
ATOM 1327 C CA . ASN A 1 170 ? 0.035 -7.315 -8.661 1.00 75.31 170 ASN A CA 1
ATOM 1328 C C . ASN A 1 170 ? -0.449 -7.387 -7.209 1.00 75.31 170 ASN A C 1
ATOM 1330 O O . ASN A 1 170 ? -1.566 -7.839 -6.944 1.00 75.31 170 ASN A O 1
ATOM 1334 N N . ALA A 1 171 ? 0.424 -7.042 -6.267 1.00 69.31 171 ALA A N 1
ATOM 1335 C CA . ALA A 1 171 ? 0.085 -6.987 -4.865 1.00 69.31 171 ALA A CA 1
ATOM 1336 C C . ALA A 1 171 ? -0.987 -5.891 -4.647 1.00 69.31 171 ALA A C 1
ATOM 1338 O O . ALA A 1 171 ? -0.875 -4.782 -5.170 1.00 69.31 171 ALA A O 1
ATOM 1339 N N . ASP A 1 172 ? -2.048 -6.220 -3.903 1.00 61.25 172 ASP A N 1
ATOM 1340 C CA . ASP A 1 172 ? -3.173 -5.322 -3.620 1.00 61.25 172 ASP A CA 1
ATOM 1341 C C . ASP A 1 172 ? -2.691 -3.972 -3.044 1.00 61.25 172 ASP A C 1
ATOM 1343 O O . ASP A 1 172 ? -2.049 -3.919 -1.993 1.00 61.25 172 ASP A O 1
ATOM 1347 N N . THR A 1 173 ? -3.037 -2.844 -3.675 1.00 69.44 173 THR A N 1
ATOM 1348 C CA . THR A 1 173 ? -2.694 -1.497 -3.163 1.00 69.44 173 THR A CA 1
ATOM 1349 C C . THR A 1 173 ? -3.452 -1.122 -1.894 1.00 69.44 173 THR A C 1
ATOM 1351 O O . THR A 1 173 ? -3.049 -0.195 -1.196 1.00 69.44 173 THR A O 1
ATOM 1354 N N . ASN A 1 174 ? -4.518 -1.856 -1.583 1.00 77.38 174 ASN A N 1
ATOM 1355 C CA . ASN A 1 174 ? -5.477 -1.582 -0.519 1.00 77.38 174 ASN A CA 1
ATOM 1356 C C . ASN A 1 174 ? -5.982 -2.874 0.142 1.00 77.38 174 ASN A C 1
ATOM 1358 O O . ASN A 1 174 ? -7.183 -3.067 0.349 1.00 77.38 174 ASN A O 1
ATOM 1362 N N . ALA A 1 175 ? -5.055 -3.772 0.474 1.00 87.69 175 ALA A N 1
ATOM 1363 C CA . ALA A 1 175 ? -5.363 -4.953 1.269 1.00 87.69 175 ALA A CA 1
ATOM 1364 C C . ALA A 1 175 ? -5.950 -4.564 2.633 1.00 87.69 175 ALA A C 1
ATOM 1366 O O . ALA A 1 175 ? -5.538 -3.576 3.255 1.00 87.69 175 ALA A O 1
ATOM 1367 N N . LEU A 1 176 ? -6.887 -5.378 3.118 1.00 92.12 176 LEU A N 1
ATOM 1368 C CA . LEU A 1 176 ? -7.467 -5.207 4.442 1.00 92.12 176 LEU A CA 1
ATOM 1369 C C . LEU A 1 176 ? -6.520 -5.799 5.487 1.00 92.12 176 LEU A C 1
ATOM 1371 O O . LEU A 1 176 ? -6.347 -7.011 5.574 1.00 92.12 176 LEU A O 1
ATOM 1375 N N . GLN A 1 177 ? -5.917 -4.953 6.311 1.00 94.94 177 GLN A N 1
ATOM 1376 C CA . GLN A 1 177 ? -5.030 -5.360 7.398 1.00 94.94 177 GLN A CA 1
ATOM 1377 C C . GLN A 1 177 ? -5.709 -5.123 8.745 1.00 94.94 177 GLN A C 1
ATOM 1379 O O . GLN A 1 177 ? -6.322 -4.082 8.969 1.00 94.94 177 GLN A O 1
ATOM 1384 N N . ILE A 1 178 ? -5.603 -6.083 9.659 1.00 97.19 178 ILE A N 1
ATOM 1385 C CA . ILE A 1 178 ? -6.253 -6.043 10.969 1.00 97.19 178 ILE A CA 1
ATOM 1386 C C . ILE A 1 178 ? -5.237 -6.375 12.055 1.00 97.19 178 ILE A C 1
ATOM 1388 O O . ILE A 1 178 ? -4.564 -7.405 11.995 1.00 97.19 178 ILE A O 1
ATOM 1392 N N . ASN A 1 179 ? -5.175 -5.534 13.088 1.00 98.19 179 ASN A N 1
ATOM 1393 C CA . ASN A 1 179 ? -4.466 -5.851 14.321 1.00 98.19 179 ASN A CA 1
ATOM 1394 C C . ASN A 1 179 ? -5.405 -6.629 15.257 1.00 98.19 179 ASN A C 1
ATOM 1396 O O . ASN A 1 179 ? -6.356 -6.081 15.818 1.00 98.19 179 ASN A O 1
ATOM 1400 N N . LEU A 1 180 ? -5.139 -7.919 15.434 1.00 97.81 180 LEU A N 1
ATOM 1401 C CA . LEU A 1 180 ? -5.993 -8.854 16.165 1.00 97.81 180 LEU A CA 1
ATOM 1402 C C . LEU A 1 180 ? -6.037 -8.575 17.675 1.00 97.81 180 LEU A C 1
ATOM 1404 O O . LEU A 1 180 ? -7.047 -8.883 18.306 1.00 97.81 180 LEU A O 1
ATOM 1408 N N . ARG A 1 181 ? -4.997 -7.960 18.259 1.00 97.00 181 ARG A N 1
ATOM 1409 C CA . ARG A 1 181 ? -4.983 -7.577 19.687 1.00 97.00 181 ARG A CA 1
ATOM 1410 C C . ARG A 1 181 ? -5.811 -6.316 19.932 1.00 97.00 181 ARG A C 1
ATOM 1412 O O . ARG A 1 181 ? -6.566 -6.238 20.899 1.00 97.00 181 ARG A O 1
ATOM 1419 N N . VAL A 1 182 ? -5.730 -5.344 19.022 1.00 98.31 182 VAL A N 1
ATOM 1420 C CA . VAL A 1 182 ? -6.612 -4.167 19.053 1.00 98.31 182 VAL A CA 1
ATOM 1421 C C . VAL A 1 182 ? -8.066 -4.586 18.814 1.00 98.31 182 VAL A C 1
ATOM 1423 O O . VAL A 1 182 ? -8.963 -4.137 19.526 1.00 98.31 182 VAL A O 1
ATOM 1426 N N . MET A 1 183 ? -8.304 -5.488 17.859 1.00 98.12 183 MET A N 1
ATOM 1427 C CA . MET A 1 183 ? -9.638 -6.022 17.572 1.00 98.12 183 MET A CA 1
ATOM 1428 C C . MET A 1 183 ? -10.224 -6.787 18.768 1.00 98.12 183 MET A C 1
ATOM 1430 O O . MET A 1 183 ? -11.406 -6.646 19.074 1.00 98.12 183 MET A O 1
ATOM 1434 N N . GLU A 1 184 ? -9.405 -7.540 19.508 1.00 97.69 184 GLU A N 1
ATOM 1435 C CA . GLU A 1 184 ? -9.823 -8.142 20.778 1.00 97.69 184 GLU A CA 1
ATOM 1436 C C . GLU A 1 184 ? -10.308 -7.086 21.776 1.00 97.69 184 GLU A C 1
ATOM 1438 O O . GLU A 1 184 ? -11.415 -7.213 22.310 1.00 97.69 184 GLU A O 1
ATOM 1443 N N . LYS A 1 185 ? -9.516 -6.028 21.997 1.00 98.25 185 LYS A N 1
ATOM 1444 C CA . LYS A 1 185 ? -9.898 -4.941 22.907 1.00 98.25 185 LYS A CA 1
ATOM 1445 C C . LYS A 1 185 ? -11.188 -4.257 22.461 1.00 98.25 185 LYS A C 1
ATOM 1447 O O . LYS A 1 185 ? -12.049 -3.932 23.278 1.00 98.25 185 LYS A O 1
ATOM 1452 N N . MET A 1 186 ? -11.350 -4.072 21.157 1.00 98.50 186 MET A N 1
ATOM 1453 C CA . MET A 1 186 ? -12.570 -3.543 20.563 1.00 98.50 186 MET A CA 1
ATOM 1454 C C . MET A 1 186 ? -13.777 -4.442 20.861 1.00 98.50 186 MET A C 1
ATOM 1456 O O . MET A 1 186 ? -14.802 -3.941 21.318 1.00 98.50 186 MET A O 1
ATOM 1460 N N . PHE A 1 187 ? -13.665 -5.761 20.682 1.00 98.50 187 PHE A N 1
ATOM 1461 C CA . PHE A 1 187 ? -14.744 -6.705 20.998 1.00 98.50 187 PHE A CA 1
ATOM 1462 C C . PHE A 1 187 ? -15.107 -6.707 22.484 1.00 98.50 187 PHE A C 1
ATOM 1464 O O . PHE A 1 187 ? -16.293 -6.773 22.816 1.00 98.50 187 PHE A O 1
ATOM 1471 N N . GLU A 1 188 ? -14.118 -6.615 23.374 1.00 98.25 188 GLU A N 1
ATOM 1472 C CA . GLU A 1 188 ? -14.332 -6.467 24.819 1.00 98.25 188 GLU A CA 1
ATOM 1473 C C . GLU A 1 188 ? -15.171 -5.217 25.120 1.00 98.25 188 GLU A C 1
ATOM 1475 O O . GLU A 1 188 ? -16.208 -5.311 25.779 1.00 98.25 188 GLU A O 1
ATOM 1480 N N . LEU A 1 189 ? -14.769 -4.060 24.585 1.00 98.69 189 LEU A N 1
ATOM 1481 C CA . LEU A 1 189 ? -15.469 -2.791 24.787 1.00 98.69 189 LEU A CA 1
ATOM 1482 C C . LEU A 1 189 ? -16.883 -2.819 24.195 1.00 98.69 189 LEU A C 1
ATOM 1484 O O . LEU A 1 189 ? -17.824 -2.391 24.859 1.00 98.69 189 LEU A O 1
ATOM 1488 N N . ILE A 1 190 ? -17.063 -3.379 22.997 1.00 98.62 190 ILE A N 1
ATOM 1489 C CA . ILE A 1 190 ? -18.385 -3.524 22.368 1.00 98.62 190 ILE A CA 1
ATOM 1490 C C . ILE A 1 190 ? -19.316 -4.346 23.259 1.00 98.62 190 ILE A C 1
ATOM 1492 O O . ILE A 1 190 ? -20.412 -3.887 23.584 1.00 98.62 190 ILE A O 1
ATOM 1496 N N . LYS A 1 191 ? -18.866 -5.521 23.719 1.00 98.31 191 LYS A N 1
ATOM 1497 C CA . LYS A 1 191 ? -19.645 -6.379 24.626 1.00 98.31 191 LYS A CA 1
ATOM 1498 C C . LYS A 1 191 ? -19.957 -5.662 25.944 1.00 98.31 191 LYS A C 1
ATOM 1500 O O . LYS A 1 191 ? -21.096 -5.702 26.409 1.00 98.31 191 LYS A O 1
ATOM 1505 N N . LYS A 1 192 ? -18.976 -4.957 26.519 1.00 98.31 192 LYS A N 1
ATOM 1506 C CA . LYS A 1 192 ? -19.130 -4.190 27.766 1.00 98.31 192 LYS A CA 1
ATOM 1507 C C . LYS A 1 192 ? -20.145 -3.047 27.640 1.00 98.31 192 LYS A C 1
ATOM 1509 O O . LYS A 1 192 ? -20.884 -2.781 28.583 1.00 98.31 192 LYS A O 1
ATOM 1514 N N . GLY A 1 193 ? -20.218 -2.398 26.478 1.00 98.25 193 GLY A N 1
ATOM 1515 C CA . GLY A 1 193 ? -21.201 -1.352 26.172 1.00 98.25 193 GLY A CA 1
ATOM 1516 C C . GLY A 1 193 ? -22.551 -1.875 25.672 1.00 98.25 193 GLY A C 1
ATOM 1517 O O . GLY A 1 193 ? -23.372 -1.075 25.231 1.00 98.25 193 GLY A O 1
ATOM 1518 N N . GLY A 1 194 ? -22.797 -3.188 25.715 1.00 97.88 194 GLY A N 1
ATOM 1519 C CA . GLY A 1 194 ? -24.090 -3.793 25.380 1.00 97.88 194 GLY A CA 1
ATOM 1520 C C . GLY A 1 194 ? -24.252 -4.273 23.938 1.00 97.88 194 GLY A C 1
ATOM 1521 O O . GLY A 1 194 ? -25.314 -4.795 23.612 1.00 97.88 194 GLY A O 1
ATOM 1522 N N . GLY A 1 195 ? -23.224 -4.141 23.099 1.00 97.81 195 GLY A N 1
ATOM 1523 C CA . GLY A 1 195 ? -23.229 -4.655 21.732 1.00 97.81 195 GLY A CA 1
ATOM 1524 C C . GLY A 1 195 ? -22.985 -6.159 21.649 1.00 97.81 195 GLY A C 1
ATOM 1525 O O . GLY A 1 195 ? -22.714 -6.840 22.642 1.00 97.81 195 GLY A O 1
ATOM 1526 N N . THR A 1 196 ? -23.058 -6.688 20.431 1.00 97.25 196 THR A N 1
ATOM 1527 C CA . THR A 1 196 ? -22.893 -8.121 20.155 1.00 97.25 196 THR A CA 1
ATOM 1528 C C . THR A 1 196 ? -21.778 -8.369 19.148 1.00 97.25 196 THR A C 1
ATOM 1530 O O . THR A 1 196 ? -21.571 -7.592 18.219 1.00 97.25 196 THR A O 1
ATOM 1533 N N . VAL A 1 197 ? -21.046 -9.467 19.336 1.00 97.50 197 VAL A N 1
ATOM 1534 C CA . VAL A 1 197 ? -19.999 -9.926 18.415 1.00 97.50 197 VAL A CA 1
ATOM 1535 C C . VAL A 1 197 ? -20.308 -11.367 18.049 1.00 97.50 197 VAL A C 1
ATOM 1537 O O . VAL A 1 197 ? -20.409 -12.218 18.934 1.00 97.50 197 VAL A O 1
ATOM 1540 N N . GLU A 1 198 ? -20.493 -11.626 16.760 1.00 97.50 198 GLU A N 1
ATOM 1541 C CA . GLU A 1 198 ? -20.869 -12.937 16.243 1.00 97.50 198 GLU A CA 1
ATOM 1542 C C . GLU A 1 198 ? -19.690 -13.916 16.341 1.00 97.50 198 GLU A C 1
ATOM 1544 O O . GLU A 1 198 ? -18.679 -13.766 15.655 1.00 97.50 198 GLU A O 1
ATOM 1549 N N . THR A 1 199 ? -19.798 -14.925 17.209 1.00 95.88 199 THR A N 1
ATOM 1550 C CA . THR A 1 199 ? -18.679 -15.830 17.540 1.00 95.88 199 THR A CA 1
ATOM 1551 C C . THR A 1 199 ? -18.307 -16.788 16.407 1.00 95.88 199 THR A C 1
ATOM 1553 O O . THR A 1 199 ? -17.208 -17.337 16.360 1.00 95.88 199 THR A O 1
ATOM 1556 N N . ASN A 1 200 ? -19.230 -16.993 15.478 1.00 95.06 200 ASN A N 1
ATOM 1557 C CA . ASN A 1 200 ? -19.078 -17.807 14.283 1.00 95.06 200 ASN A CA 1
ATOM 1558 C C . ASN A 1 200 ? -18.467 -17.032 13.099 1.00 95.06 200 ASN A C 1
ATOM 1560 O O . ASN A 1 200 ? -18.073 -17.690 12.130 1.00 95.06 200 ASN A O 1
ATOM 1564 N N . SER A 1 201 ? -18.317 -15.703 13.203 1.00 94.38 201 SER A N 1
ATOM 1565 C CA . SER A 1 201 ? -17.622 -14.878 12.203 1.00 94.38 201 SER A CA 1
ATOM 1566 C C . SER A 1 201 ? -16.150 -15.281 12.052 1.00 94.38 201 SER A C 1
ATOM 1568 O O . SER A 1 201 ? -15.505 -15.740 13.006 1.00 94.38 201 SER A O 1
ATOM 1570 N N . GLU A 1 202 ? -15.610 -15.146 10.845 1.00 94.12 202 GLU A N 1
ATOM 1571 C CA . GLU A 1 202 ? -14.214 -15.459 10.548 1.00 94.12 202 GLU A CA 1
ATOM 1572 C C . GLU A 1 202 ? -13.269 -14.588 11.379 1.00 94.12 202 GLU A C 1
ATOM 1574 O O . GLU A 1 202 ? -12.326 -15.104 11.992 1.00 94.12 202 GLU A O 1
ATOM 1579 N N . ILE A 1 203 ? -13.550 -13.288 11.471 1.00 93.88 203 ILE A N 1
ATOM 1580 C CA . ILE A 1 203 ? -12.700 -12.373 12.233 1.00 93.88 203 ILE A CA 1
ATOM 1581 C C . ILE A 1 203 ? -12.650 -12.729 13.723 1.00 93.88 203 ILE A C 1
ATOM 1583 O O . ILE A 1 203 ? -11.576 -12.706 14.329 1.00 93.88 203 ILE A O 1
ATOM 1587 N N . TYR A 1 204 ? -13.777 -13.139 14.316 1.00 96.62 204 TYR A N 1
ATOM 1588 C CA . TYR A 1 204 ? -13.814 -13.578 15.710 1.00 96.62 204 TYR A CA 1
ATOM 1589 C C . TYR A 1 204 ? -12.926 -14.799 15.923 1.00 96.62 204 TYR A C 1
ATOM 1591 O O . TYR A 1 204 ? -12.116 -14.833 16.850 1.00 96.62 204 TYR A O 1
ATOM 1599 N N . LYS A 1 205 ? -13.021 -15.782 15.024 1.00 96.94 205 LYS A N 1
ATOM 1600 C CA . LYS A 1 205 ? -12.187 -16.986 15.077 1.00 96.94 205 LYS A CA 1
ATOM 1601 C C . LYS A 1 205 ? -10.703 -16.649 14.953 1.00 96.94 205 LYS A C 1
ATOM 1603 O O . LYS A 1 205 ? -9.910 -17.216 15.699 1.00 96.94 205 LYS A O 1
ATOM 1608 N N . LYS A 1 206 ? -10.310 -15.718 14.074 1.00 96.06 206 LYS A N 1
ATOM 1609 C CA . LYS A 1 206 ? -8.903 -15.281 13.963 1.00 96.06 206 LYS A CA 1
ATOM 1610 C C . LYS A 1 206 ? -8.405 -14.620 15.243 1.00 96.06 206 LYS A C 1
ATOM 1612 O O . LYS A 1 206 ? -7.307 -14.943 15.695 1.00 96.06 206 LYS A O 1
ATOM 1617 N N . VAL A 1 207 ? -9.217 -13.759 15.858 1.00 96.50 207 VAL A N 1
ATOM 1618 C CA . VAL A 1 207 ? -8.891 -13.138 17.150 1.00 96.50 207 VAL A CA 1
ATOM 1619 C C . VAL A 1 207 ? -8.693 -14.204 18.233 1.00 96.50 207 VAL A C 1
ATOM 1621 O O . VAL A 1 207 ? -7.670 -14.192 18.916 1.00 96.50 207 VAL A O 1
ATOM 1624 N N . GLU A 1 208 ? -9.612 -15.164 18.362 1.00 96.12 208 GLU A N 1
ATOM 1625 C CA . GLU A 1 208 ? -9.513 -16.249 19.351 1.00 96.12 208 GLU A CA 1
ATOM 1626 C C . GLU A 1 208 ? -8.329 -17.195 19.101 1.00 96.12 208 GLU A C 1
ATOM 1628 O O . GLU A 1 208 ? -7.662 -17.610 20.050 1.00 96.12 208 GLU A O 1
ATOM 1633 N N . SER A 1 209 ? -8.026 -17.519 17.843 1.00 94.62 209 SER A N 1
ATOM 1634 C CA . SER A 1 209 ? -6.852 -18.328 17.490 1.00 94.62 209 SER A CA 1
ATOM 1635 C C . SER A 1 209 ? -5.553 -17.607 17.840 1.00 94.62 209 SER A C 1
ATOM 1637 O O . SER A 1 209 ? -4.688 -18.185 18.493 1.00 94.62 209 SER A O 1
ATOM 1639 N N . SER A 1 210 ? -5.453 -16.318 17.508 1.00 94.06 210 SER A N 1
ATOM 1640 C CA . SER A 1 210 ? -4.288 -15.480 17.813 1.00 94.06 210 SER A CA 1
ATOM 1641 C C . SER A 1 210 ? -3.978 -15.428 19.319 1.00 94.06 210 SER A C 1
ATOM 1643 O O . SER A 1 210 ? -2.811 -15.429 19.705 1.00 94.06 210 SER A O 1
ATOM 1645 N N . LYS A 1 211 ? -4.986 -15.518 20.204 1.00 91.19 211 LYS A N 1
ATOM 1646 C CA . LYS A 1 211 ? -4.770 -15.586 21.668 1.00 91.19 211 LYS A CA 1
ATOM 1647 C C . LYS A 1 211 ? -4.010 -16.833 22.111 1.00 91.19 211 LYS A C 1
ATOM 1649 O O . LYS A 1 211 ? -3.365 -16.813 23.158 1.00 91.19 211 LYS A O 1
ATOM 1654 N N . LYS A 1 212 ? -4.086 -17.925 21.353 1.00 90.44 212 LYS A N 1
ATOM 1655 C CA . LYS A 1 212 ? -3.455 -19.210 21.696 1.00 90.44 212 LYS A CA 1
ATOM 1656 C C . LYS A 1 212 ? -2.025 -19.319 21.173 1.00 90.44 212 LYS A C 1
ATOM 1658 O O . LYS A 1 212 ? -1.285 -20.196 21.612 1.00 90.44 212 LYS A O 1
ATOM 1663 N N . GLU A 1 213 ? -1.623 -18.415 20.285 1.00 91.62 213 GLU A N 1
ATOM 1664 C CA . GLU A 1 213 ? -0.286 -18.402 19.708 1.00 91.62 213 GLU A CA 1
ATOM 1665 C C . GLU A 1 213 ? 0.782 -18.011 20.738 1.00 91.62 213 GLU A C 1
ATOM 1667 O O . GLU A 1 213 ? 0.568 -17.180 21.632 1.00 91.62 213 GLU A O 1
ATOM 1672 N N . LYS A 1 214 ? 1.965 -18.622 20.598 1.00 82.94 214 LYS A N 1
ATOM 1673 C CA . LYS A 1 214 ? 3.136 -18.343 21.451 1.00 82.94 214 LYS A CA 1
ATOM 1674 C C . LYS A 1 214 ? 3.864 -17.059 21.044 1.00 82.94 214 LYS A C 1
ATOM 1676 O O . LYS A 1 214 ? 4.444 -16.393 21.893 1.00 82.94 214 LYS A O 1
ATOM 1681 N N . ASN A 1 215 ? 3.805 -16.697 19.763 1.00 81.38 215 ASN A N 1
ATOM 1682 C CA . ASN A 1 215 ? 4.509 -15.548 19.185 1.00 81.38 215 ASN A CA 1
ATOM 1683 C C . ASN A 1 215 ? 3.610 -14.307 19.053 1.00 81.38 215 ASN A C 1
ATOM 1685 O O . ASN A 1 215 ? 3.701 -13.594 18.057 1.00 81.38 215 ASN A O 1
ATOM 1689 N N . LYS A 1 216 ? 2.749 -14.054 20.043 1.00 88.94 216 LYS A N 1
ATOM 1690 C CA . LYS A 1 216 ? 1.921 -12.840 20.134 1.00 88.94 216 LYS A CA 1
ATOM 1691 C C . LYS A 1 216 ? 2.544 -11.799 21.065 1.00 88.94 216 LYS A C 1
ATOM 1693 O O . LYS A 1 216 ? 3.437 -12.132 21.853 1.00 88.94 216 LYS A O 1
ATOM 1698 N N . ASN A 1 217 ? 2.058 -10.568 20.997 1.00 93.31 217 ASN A N 1
ATOM 1699 C CA . ASN A 1 217 ? 2.270 -9.551 22.024 1.00 93.31 217 ASN A CA 1
ATOM 1700 C C . ASN A 1 217 ? 0.945 -9.143 22.667 1.00 93.31 217 ASN A C 1
ATOM 1702 O O . ASN A 1 217 ? -0.114 -9.229 22.055 1.00 93.31 217 ASN A O 1
ATOM 1706 N N . GLU A 1 218 ? 1.002 -8.689 23.915 1.00 92.69 218 GLU A N 1
ATOM 1707 C CA . GLU A 1 218 ? -0.153 -8.056 24.556 1.00 92.69 218 GLU A CA 1
ATOM 1708 C C . GLU A 1 218 ? -0.357 -6.640 24.009 1.00 92.69 218 GLU A C 1
ATOM 1710 O O . GLU A 1 218 ? 0.568 -6.040 23.456 1.00 92.69 218 GLU A O 1
ATOM 1715 N N . LEU A 1 219 ? -1.564 -6.091 24.174 1.00 95.25 219 LEU A N 1
ATOM 1716 C CA . LEU A 1 219 ? -1.832 -4.702 23.804 1.00 95.25 219 LEU A CA 1
ATOM 1717 C C . LEU A 1 219 ? -0.961 -3.761 24.667 1.00 95.25 219 LEU A C 1
ATOM 1719 O O . LEU A 1 219 ? -1.120 -3.757 25.890 1.00 95.25 219 LEU A O 1
ATOM 1723 N N . PRO A 1 220 ? -0.058 -2.953 24.082 1.00 95.25 220 PRO A N 1
ATOM 1724 C CA . PRO A 1 220 ? 0.867 -2.143 24.872 1.00 95.25 220 PRO A CA 1
ATOM 1725 C C . PRO A 1 220 ? 0.167 -1.024 25.654 1.00 95.25 220 PRO A C 1
ATOM 1727 O O . PRO A 1 220 ? -0.728 -0.356 25.142 1.00 95.25 220 PRO A O 1
ATOM 1730 N N . GLU A 1 221 ? 0.632 -0.704 26.862 1.00 94.00 221 GLU A N 1
ATOM 1731 C CA . GLU A 1 221 ? 0.101 0.441 27.629 1.00 94.00 221 GLU A CA 1
ATOM 1732 C C . GLU A 1 221 ? 0.324 1.782 26.917 1.00 94.00 221 GLU A C 1
ATOM 1734 O O . GLU A 1 221 ? -0.454 2.721 27.080 1.00 94.00 221 GLU A O 1
ATOM 1739 N N . LYS A 1 222 ? 1.360 1.866 26.070 1.00 93.38 222 LYS A N 1
ATOM 1740 C CA . LYS A 1 222 ? 1.662 3.083 25.316 1.00 93.38 222 LYS A CA 1
ATOM 1741 C C . LYS A 1 222 ? 0.639 3.402 24.229 1.00 93.38 222 LYS A C 1
ATOM 1743 O O . LYS A 1 222 ? 0.695 4.496 23.694 1.00 93.38 222 LYS A O 1
ATOM 1748 N N . THR A 1 223 ? -0.265 2.508 23.834 1.00 96.38 223 THR A N 1
ATOM 1749 C CA . THR A 1 223 ? -1.287 2.860 22.833 1.00 96.38 223 THR A CA 1
ATOM 1750 C C . THR A 1 223 ? -2.537 3.442 23.486 1.00 96.38 223 THR A C 1
ATOM 1752 O O . THR A 1 223 ? -2.973 2.965 24.533 1.00 96.38 223 THR A O 1
ATOM 1755 N N . ILE A 1 224 ? -3.158 4.451 22.858 1.00 97.69 224 ILE A N 1
ATOM 1756 C CA . ILE A 1 224 ? -4.414 5.042 23.351 1.00 97.69 224 ILE A CA 1
ATOM 1757 C C . ILE A 1 224 ? -5.523 3.995 23.511 1.00 97.69 224 ILE A C 1
ATOM 1759 O O . ILE A 1 224 ? -6.395 4.166 24.355 1.00 97.69 224 ILE A O 1
ATOM 1763 N N . TRP A 1 225 ? -5.463 2.888 22.761 1.00 98.31 225 TRP A N 1
ATOM 1764 C CA . TRP A 1 225 ? -6.389 1.759 22.877 1.00 98.31 225 TRP A CA 1
ATOM 1765 C C . TRP A 1 225 ? -6.447 1.167 24.291 1.00 98.31 225 TRP A C 1
ATOM 1767 O O . TRP A 1 225 ? -7.522 0.773 24.745 1.00 98.31 225 TRP A O 1
ATOM 1777 N N . SER A 1 226 ? -5.325 1.168 25.017 1.00 97.50 226 SER A N 1
ATOM 1778 C CA . SER A 1 226 ? -5.243 0.712 26.413 1.00 97.50 226 SER A CA 1
ATOM 1779 C C . SER A 1 226 ? -5.899 1.686 27.400 1.00 97.50 226 SER A C 1
ATOM 1781 O O . SER A 1 226 ? -6.264 1.300 28.511 1.00 97.50 226 SER A O 1
ATOM 1783 N N . ALA A 1 227 ? -6.107 2.935 26.977 1.00 97.56 227 ALA A N 1
ATOM 1784 C CA . ALA A 1 227 ? -6.780 3.986 27.729 1.00 97.56 227 ALA A CA 1
ATOM 1785 C C . ALA A 1 227 ? -8.238 4.206 27.283 1.00 97.56 227 ALA A C 1
ATOM 1787 O O . ALA A 1 227 ? -8.855 5.185 27.696 1.00 97.56 227 ALA A O 1
ATOM 1788 N N . LEU A 1 228 ? -8.816 3.337 26.447 1.00 98.38 228 LEU A N 1
ATOM 1789 C CA . LEU A 1 228 ? -10.224 3.446 26.063 1.00 98.38 228 LEU A CA 1
ATOM 1790 C C . LEU A 1 228 ? -11.140 2.730 27.055 1.00 98.38 228 LEU A C 1
ATOM 1792 O O . LEU A 1 228 ? -10.891 1.593 27.466 1.00 98.38 228 LEU A O 1
ATOM 1796 N N . LYS A 1 229 ? -12.268 3.373 27.350 1.00 98.25 229 LYS A N 1
ATOM 1797 C CA . LYS A 1 229 ? -13.405 2.772 28.049 1.00 98.25 229 LYS A CA 1
ATOM 1798 C C . LYS A 1 229 ? -14.710 3.115 27.342 1.00 98.25 229 LYS A C 1
ATOM 1800 O O . LYS A 1 229 ? -14.783 4.046 26.544 1.0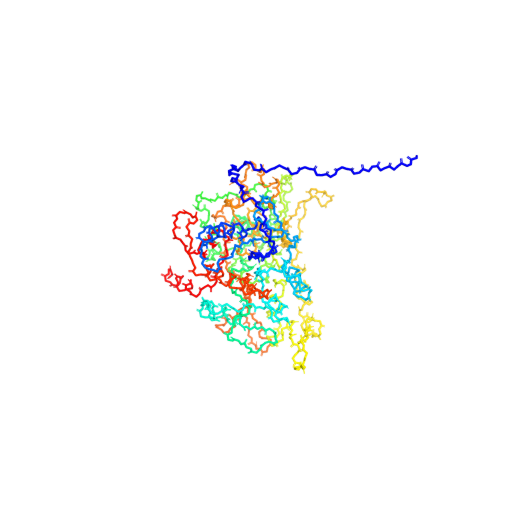0 98.25 229 LYS A O 1
ATOM 1805 N N . VAL A 1 230 ? -15.754 2.349 27.633 1.00 98.31 230 VAL A N 1
ATOM 1806 C CA . VAL A 1 230 ? -17.100 2.643 27.130 1.00 98.31 230 VAL A CA 1
ATOM 1807 C C . VAL A 1 230 ? -17.672 3.868 27.839 1.00 98.31 230 VAL A C 1
ATOM 1809 O O . VAL A 1 230 ? -17.494 4.012 29.047 1.00 98.31 230 VAL A O 1
ATOM 1812 N N . LYS A 1 231 ? -18.397 4.723 27.111 1.00 97.62 231 LYS A N 1
ATOM 1813 C CA . LYS A 1 231 ? -19.104 5.872 27.710 1.00 97.62 231 LYS A CA 1
ATOM 1814 C C . LYS A 1 231 ? -20.215 5.439 28.663 1.00 97.62 231 LYS A C 1
ATOM 1816 O O . LYS A 1 231 ? -20.456 6.078 29.680 1.00 97.62 231 LYS A O 1
ATOM 1821 N N . LYS A 1 232 ? -20.924 4.365 28.304 1.00 97.56 232 LYS A N 1
ATOM 1822 C CA . LYS A 1 232 ? -22.029 3.810 29.086 1.00 97.56 232 LYS A CA 1
ATOM 1823 C C . LYS A 1 232 ? -21.951 2.291 29.047 1.00 97.56 232 LYS A C 1
ATOM 1825 O O . LYS A 1 232 ? -22.149 1.686 27.994 1.00 97.56 232 LYS A O 1
ATOM 1830 N N . GLU A 1 233 ? -21.652 1.694 30.195 1.00 97.25 233 GLU A N 1
ATOM 1831 C CA . GLU A 1 233 ? -21.686 0.241 30.361 1.00 97.25 233 GLU A CA 1
ATOM 1832 C C . GLU A 1 233 ? -23.102 -0.305 30.161 1.00 97.25 233 GLU A C 1
ATOM 1834 O O . GLU A 1 233 ? -24.097 0.416 30.308 1.00 97.25 233 GLU A O 1
ATOM 1839 N N . LYS A 1 234 ? -23.188 -1.590 29.818 1.00 96.56 234 LYS A N 1
ATOM 1840 C CA . LYS A 1 234 ? -24.459 -2.288 29.672 1.00 96.56 234 LYS A CA 1
ATOM 1841 C C . LYS A 1 234 ? -25.244 -2.245 30.984 1.00 96.56 234 LYS A C 1
ATOM 1843 O O . LYS A 1 234 ? -24.779 -2.740 32.006 1.00 96.56 234 LYS A O 1
ATOM 1848 N N . ASN A 1 235 ? -26.474 -1.751 30.922 1.00 92.75 235 ASN A N 1
ATOM 1849 C CA . ASN A 1 235 ? -27.452 -1.863 31.998 1.00 92.75 235 ASN A CA 1
ATOM 1850 C C . ASN A 1 235 ? -28.809 -2.253 31.399 1.00 92.75 235 ASN A C 1
ATOM 1852 O O . ASN A 1 235 ? -29.472 -1.438 30.756 1.00 92.75 235 ASN A O 1
ATOM 1856 N N . GLY A 1 236 ? -29.200 -3.521 31.550 1.00 89.25 236 GLY A N 1
ATOM 1857 C CA . GLY A 1 236 ? -30.365 -4.075 30.856 1.00 89.25 236 GLY A CA 1
ATOM 1858 C C . GLY A 1 236 ? -30.198 -4.025 29.331 1.00 89.25 236 GLY A C 1
ATOM 1859 O O . GLY A 1 236 ? -29.234 -4.578 28.794 1.00 89.25 236 GLY A O 1
ATOM 1860 N N . SER A 1 237 ? -31.140 -3.367 28.646 1.00 85.44 237 SER A N 1
ATOM 1861 C CA . SER A 1 237 ? -31.127 -3.111 27.195 1.00 85.44 237 SER A CA 1
ATOM 1862 C C . SER A 1 237 ? -30.398 -1.820 26.798 1.00 85.44 237 SER A C 1
ATOM 1864 O O . SER A 1 237 ? -30.349 -1.483 25.620 1.00 85.44 237 SER A O 1
ATOM 1866 N N . GLU A 1 238 ? -29.851 -1.075 27.760 1.00 92.56 238 GLU A N 1
ATOM 1867 C CA . GLU A 1 238 ? -29.150 0.185 27.525 1.00 92.56 238 GLU A CA 1
ATOM 1868 C C . GLU A 1 238 ? -27.627 0.009 27.541 1.00 92.56 238 GLU A C 1
ATOM 1870 O O . GLU A 1 238 ? -27.097 -0.856 28.235 1.00 92.56 238 GLU A O 1
ATOM 1875 N N . GLY A 1 239 ? -26.913 0.864 26.809 1.00 96.31 239 GLY A N 1
ATOM 1876 C CA . GLY A 1 239 ? -25.449 0.874 26.737 1.00 96.31 239 GLY A CA 1
ATOM 1877 C C . GLY A 1 239 ? -24.966 1.675 25.528 1.00 96.31 239 GLY A C 1
ATOM 1878 O O . GLY A 1 239 ? -25.755 1.945 24.620 1.00 96.31 239 GLY A O 1
ATOM 1879 N N . SER A 1 240 ? -23.697 2.090 25.505 1.00 97.56 240 SER A N 1
ATOM 1880 C CA . SER A 1 240 ? -23.161 2.904 24.399 1.00 97.56 240 SER A CA 1
ATOM 1881 C C . SER A 1 240 ? -23.030 2.145 23.074 1.00 97.56 240 SER A C 1
ATOM 1883 O O . SER A 1 240 ? -22.869 2.775 22.033 1.00 97.56 240 SER A O 1
ATOM 1885 N N . PHE A 1 241 ? -23.138 0.814 23.099 1.00 98.25 241 PHE A N 1
ATOM 1886 C CA . PHE A 1 241 ? -23.040 -0.066 21.934 1.00 98.25 241 PHE A CA 1
ATOM 1887 C C . PHE A 1 241 ? -24.254 -0.977 21.739 1.00 98.25 241 PHE A C 1
ATOM 1889 O O . PHE A 1 241 ? -24.156 -1.935 20.980 1.00 98.25 241 PHE A O 1
ATOM 1896 N N . LYS A 1 242 ? -25.399 -0.701 22.378 1.00 96.50 242 LYS A N 1
ATOM 1897 C CA . LYS A 1 242 ? -26.586 -1.580 22.324 1.00 96.50 242 LYS A CA 1
ATOM 1898 C C . LYS A 1 242 ? -27.050 -1.937 20.900 1.00 96.50 242 LYS A C 1
ATOM 1900 O O . LYS A 1 242 ? -27.488 -3.057 20.669 1.00 96.50 242 LYS A O 1
ATOM 1905 N N . ASP A 1 243 ? -26.872 -1.020 19.947 1.00 95.12 243 ASP A N 1
ATOM 1906 C CA . ASP A 1 243 ? -27.279 -1.186 18.543 1.00 95.12 243 ASP A CA 1
ATOM 1907 C C . ASP A 1 243 ? -26.140 -1.681 17.629 1.00 95.12 243 ASP A C 1
ATOM 1909 O O . ASP A 1 243 ? -26.288 -1.750 16.406 1.00 95.12 243 ASP A O 1
ATOM 1913 N N . LEU A 1 244 ? -24.972 -2.001 18.195 1.00 96.75 244 LEU A N 1
ATOM 1914 C CA . LEU A 1 244 ? -23.808 -2.448 17.440 1.00 96.75 244 LEU A CA 1
ATOM 1915 C C . LEU A 1 244 ? -23.726 -3.977 17.426 1.00 96.75 244 LEU A C 1
ATOM 1917 O O . LEU A 1 244 ? -23.521 -4.622 18.458 1.00 96.75 244 LEU A O 1
ATOM 1921 N N . LYS A 1 245 ? -23.836 -4.553 16.227 1.00 96.25 245 LYS A N 1
ATOM 1922 C CA . LYS A 1 245 ? -23.596 -5.973 15.957 1.00 96.25 245 LYS A CA 1
ATOM 1923 C C . LYS A 1 245 ? -22.385 -6.121 15.043 1.00 96.25 245 LYS A C 1
ATOM 1925 O O . LYS A 1 245 ? -22.377 -5.557 13.953 1.00 96.25 245 LYS A O 1
ATOM 1930 N N . VAL A 1 246 ? -21.394 -6.896 15.476 1.00 96.31 246 VAL A N 1
ATOM 1931 C CA . VAL A 1 246 ? -20.177 -7.181 14.708 1.00 96.31 246 VAL A CA 1
ATOM 1932 C C . VAL A 1 246 ? -20.268 -8.543 14.030 1.00 96.31 246 VAL A C 1
ATOM 1934 O O . VAL A 1 246 ? -20.470 -9.551 14.709 1.00 96.31 246 VAL A O 1
ATOM 1937 N N . ASN A 1 247 ? -20.084 -8.564 12.709 1.00 93.75 247 ASN A N 1
ATOM 1938 C CA . ASN A 1 247 ? -20.017 -9.757 11.865 1.00 93.75 247 ASN A CA 1
ATOM 1939 C C . ASN A 1 247 ? -19.079 -9.521 10.660 1.00 93.75 247 ASN A C 1
ATOM 1941 O O . ASN A 1 247 ? -18.532 -8.428 10.500 1.00 93.75 247 ASN A O 1
ATOM 1945 N N . ASP A 1 248 ? -18.908 -10.533 9.805 1.00 89.19 248 ASP A N 1
ATOM 1946 C CA . ASP A 1 248 ? -17.985 -10.459 8.663 1.00 89.19 248 ASP A CA 1
ATOM 1947 C C . ASP A 1 248 ? -18.419 -9.453 7.581 1.00 89.19 248 ASP A C 1
ATOM 1949 O O . ASP A 1 248 ? -17.581 -8.985 6.814 1.00 89.19 248 ASP A O 1
ATOM 1953 N N . ASP A 1 249 ? -19.698 -9.065 7.514 1.00 89.50 249 ASP A N 1
ATOM 1954 C CA . ASP A 1 249 ? -20.179 -8.117 6.497 1.00 89.50 249 ASP A CA 1
ATOM 1955 C C . ASP A 1 249 ? -19.601 -6.710 6.682 1.00 89.50 249 ASP A C 1
ATOM 1957 O O . ASP A 1 249 ? -19.455 -5.968 5.708 1.00 89.50 249 ASP A O 1
ATOM 1961 N N . ILE A 1 250 ? -19.197 -6.360 7.908 1.00 91.19 250 ILE A N 1
ATOM 1962 C CA . ILE A 1 250 ? -18.516 -5.093 8.204 1.00 91.19 250 ILE A CA 1
ATOM 1963 C C . ILE A 1 250 ? -17.241 -4.933 7.372 1.00 91.19 250 ILE A C 1
ATOM 1965 O O . ILE A 1 250 ? -16.924 -3.827 6.938 1.00 91.19 250 ILE A O 1
ATOM 1969 N N . PHE A 1 251 ? -16.539 -6.034 7.119 1.00 89.62 251 PHE A N 1
ATOM 1970 C CA . PHE A 1 251 ? -15.226 -6.053 6.479 1.00 89.62 251 PHE A CA 1
ATOM 1971 C C . PHE A 1 251 ? -15.306 -6.192 4.951 1.00 89.62 251 PHE A C 1
ATOM 1973 O O . PHE A 1 251 ? -14.278 -6.230 4.284 1.00 89.62 251 PHE A O 1
ATOM 1980 N N . LYS A 1 252 ? -16.520 -6.242 4.380 1.00 85.19 252 LYS A N 1
ATOM 1981 C CA . LYS A 1 252 ? -16.755 -6.455 2.940 1.00 85.19 252 LYS A CA 1
ATOM 1982 C C . LYS A 1 252 ? -16.990 -5.177 2.137 1.00 85.19 252 LYS A C 1
ATOM 1984 O O . LYS A 1 252 ? -17.097 -5.255 0.915 1.00 85.19 252 LYS A O 1
ATOM 1989 N N . SER A 1 253 ? -17.126 -4.010 2.773 1.00 87.38 253 SER A N 1
ATOM 1990 C CA . SER A 1 253 ? -17.321 -2.744 2.054 1.00 87.38 253 SER A CA 1
ATOM 1991 C C . SER A 1 253 ? -16.706 -1.547 2.781 1.00 87.38 253 SER A C 1
ATOM 1993 O O . SER A 1 253 ? -16.697 -1.491 4.012 1.00 87.38 253 SER A O 1
ATOM 1995 N N . LEU A 1 254 ? -16.249 -0.554 2.008 1.00 89.50 254 LEU A N 1
ATOM 1996 C CA . LEU A 1 254 ? -15.730 0.710 2.542 1.00 89.50 254 LEU A CA 1
ATOM 1997 C C . LEU A 1 254 ? -16.774 1.407 3.415 1.00 89.50 254 LEU A C 1
ATOM 1999 O O . LEU A 1 254 ? -16.482 1.794 4.542 1.00 89.50 254 LEU A O 1
ATOM 2003 N N . LYS A 1 255 ? -18.023 1.487 2.944 1.00 90.81 255 LYS A N 1
ATOM 2004 C CA . LYS A 1 255 ? -19.136 2.066 3.701 1.00 90.81 255 LYS A CA 1
ATOM 2005 C C . LYS A 1 255 ? -19.302 1.409 5.075 1.00 90.81 255 LYS A C 1
ATOM 2007 O O . LYS A 1 255 ? -19.337 2.114 6.081 1.00 90.81 255 LYS A O 1
ATOM 2012 N N . SER A 1 256 ? -19.369 0.078 5.125 1.00 92.25 256 SER A N 1
ATOM 2013 C CA . SER A 1 256 ? -19.562 -0.660 6.377 1.00 92.25 256 SER A CA 1
ATOM 2014 C C . SER A 1 256 ? -18.396 -0.463 7.348 1.00 92.25 256 SER A C 1
ATOM 2016 O O . SER A 1 256 ? -18.638 -0.257 8.537 1.00 92.25 256 SER A O 1
ATOM 2018 N N . LEU A 1 257 ? -17.152 -0.435 6.855 1.00 94.75 257 LEU A N 1
ATOM 2019 C CA . LEU A 1 257 ? -15.977 -0.115 7.669 1.00 94.75 257 LEU A CA 1
ATOM 2020 C C . LEU A 1 257 ? -16.042 1.301 8.254 1.00 94.75 257 LEU A C 1
ATOM 2022 O O . LEU A 1 257 ? -15.804 1.478 9.450 1.00 94.75 257 LEU A O 1
ATOM 2026 N N . ARG A 1 258 ? -16.389 2.307 7.440 1.00 95.31 258 ARG A N 1
ATOM 2027 C CA . ARG A 1 258 ? -16.501 3.707 7.889 1.00 95.31 258 ARG A CA 1
ATOM 2028 C C . ARG A 1 258 ? -17.594 3.877 8.942 1.00 95.31 258 ARG A C 1
ATOM 2030 O O . ARG A 1 258 ? -17.371 4.523 9.965 1.00 95.31 258 ARG A O 1
ATOM 2037 N N . GLU A 1 259 ? -18.764 3.284 8.714 1.00 95.88 259 GLU A N 1
ATOM 2038 C CA . GLU A 1 259 ? -19.881 3.325 9.662 1.00 95.88 259 GLU A CA 1
ATOM 2039 C C . GLU A 1 259 ? -19.546 2.599 10.968 1.00 95.88 259 GLU A C 1
ATOM 2041 O O . GLU A 1 259 ? -19.854 3.102 12.050 1.00 95.88 259 GLU A O 1
ATOM 2046 N N . PHE A 1 260 ? -18.888 1.441 10.883 1.00 97.94 260 PHE A N 1
ATOM 2047 C CA . PHE A 1 260 ? -18.414 0.703 12.049 1.00 97.94 260 PHE A CA 1
ATOM 2048 C C . PHE A 1 260 ? -17.413 1.522 12.866 1.00 97.94 260 PHE A C 1
ATOM 2050 O O . PHE A 1 260 ? -17.584 1.676 14.077 1.00 97.94 260 PHE A O 1
ATOM 2057 N N . ALA A 1 261 ? -16.419 2.107 12.199 1.00 98.44 261 ALA A N 1
ATOM 2058 C CA . ALA A 1 261 ? -15.425 2.968 12.820 1.00 98.44 261 ALA A CA 1
ATOM 2059 C C . ALA A 1 261 ? -16.064 4.171 13.526 1.00 98.44 261 ALA A C 1
ATOM 2061 O O . ALA A 1 261 ? -15.730 4.465 14.674 1.00 98.44 261 ALA A O 1
ATOM 2062 N N . ALA A 1 262 ? -17.015 4.841 12.869 1.00 98.44 262 ALA A N 1
ATOM 2063 C CA . ALA A 1 262 ? -17.748 5.966 13.442 1.00 98.44 262 ALA A CA 1
ATOM 2064 C C . ALA A 1 262 ? -18.522 5.557 14.704 1.00 98.44 262 ALA A C 1
ATOM 2066 O O . ALA A 1 262 ? -18.329 6.161 15.762 1.00 98.44 262 ALA A O 1
ATOM 2067 N N . LYS A 1 263 ? -19.338 4.498 14.609 1.00 98.19 263 LYS A N 1
ATOM 2068 C CA . LYS A 1 263 ? -20.149 3.989 15.726 1.00 98.19 263 LYS A CA 1
ATOM 2069 C C . LYS A 1 263 ? -19.284 3.550 16.904 1.00 98.19 263 LYS A C 1
ATOM 2071 O O . LYS A 1 263 ? -19.614 3.858 18.047 1.00 98.19 263 LYS A O 1
ATOM 2076 N N . PHE A 1 264 ? -18.166 2.866 16.644 1.00 98.62 264 PHE A N 1
ATOM 2077 C CA . PHE A 1 264 ? -17.245 2.465 17.704 1.00 98.62 264 PHE A CA 1
ATOM 2078 C C . PHE A 1 264 ? -16.668 3.685 18.433 1.00 98.62 264 PHE A C 1
ATOM 2080 O O . PHE A 1 264 ? -16.749 3.771 19.659 1.00 98.62 264 PHE A O 1
ATOM 2087 N N . THR A 1 265 ? -16.133 4.660 17.692 1.00 98.56 265 THR A N 1
ATOM 2088 C CA . THR A 1 265 ? -15.550 5.874 18.283 1.00 98.56 265 THR A CA 1
ATOM 2089 C C . THR A 1 265 ? -16.578 6.702 19.056 1.00 98.56 265 THR A C 1
ATOM 2091 O O . THR A 1 265 ? -16.245 7.274 20.092 1.00 98.56 265 THR A O 1
ATOM 2094 N N . GLU A 1 266 ? -17.834 6.756 18.610 1.00 97.94 266 GLU A N 1
ATOM 2095 C CA . GLU A 1 266 ? -18.905 7.454 19.331 1.00 97.94 266 GLU A CA 1
ATOM 2096 C C . GLU A 1 266 ? -19.238 6.817 20.684 1.00 97.94 266 GLU A C 1
ATOM 2098 O O . GLU A 1 266 ? -19.607 7.547 21.608 1.00 97.94 266 GLU A O 1
ATOM 2103 N N . GLY A 1 267 ? -19.091 5.499 20.832 1.00 98.12 267 GLY A N 1
ATOM 2104 C CA . GLY A 1 267 ? -19.438 4.787 22.064 1.00 98.12 267 GLY A CA 1
ATOM 2105 C C . GLY A 1 267 ? -18.310 4.652 23.094 1.00 98.12 267 GLY A C 1
ATOM 2106 O O . GLY A 1 267 ? -18.568 4.148 24.195 1.00 98.12 267 GLY A O 1
ATOM 2107 N N . VAL A 1 268 ? -17.094 5.120 22.785 1.00 98.56 268 VAL A N 1
ATOM 2108 C CA . VAL A 1 268 ? -15.945 5.139 23.712 1.00 98.56 268 VAL A CA 1
ATOM 2109 C C . VAL A 1 268 ? -15.556 6.546 24.157 1.00 98.56 268 VAL A C 1
ATOM 2111 O O . VAL A 1 268 ? -15.837 7.540 23.491 1.00 98.56 268 VAL A O 1
ATOM 2114 N N . GLU A 1 269 ? -14.854 6.620 25.280 1.00 97.81 269 GLU A N 1
ATOM 2115 C CA . GLU A 1 269 ? -14.150 7.807 25.758 1.00 97.81 269 GLU A CA 1
ATOM 2116 C C . GLU A 1 269 ? -12.743 7.444 26.253 1.00 97.81 269 GLU A C 1
ATOM 2118 O O . GLU A 1 269 ? -12.437 6.273 26.501 1.00 97.81 269 GLU A O 1
ATOM 2123 N N . ILE A 1 270 ? -11.881 8.455 26.381 1.00 97.69 270 ILE A N 1
ATOM 2124 C CA . ILE A 1 270 ? -10.514 8.284 26.877 1.00 97.69 270 ILE A CA 1
ATOM 2125 C C . ILE A 1 270 ? -10.528 8.345 28.409 1.00 97.69 270 ILE A C 1
ATOM 2127 O O . ILE A 1 270 ? -10.980 9.320 29.009 1.00 97.69 270 ILE A O 1
ATOM 2131 N N . GLU A 1 271 ? -10.008 7.305 29.048 1.00 96.38 271 GLU A N 1
ATOM 2132 C CA . GLU A 1 271 ? -9.763 7.242 30.483 1.00 96.38 271 GLU A CA 1
ATOM 2133 C C . GLU A 1 271 ? -8.476 8.010 30.817 1.00 96.38 271 GLU A C 1
ATOM 2135 O O . GLU A 1 271 ? -7.374 7.467 30.782 1.00 96.38 271 GLU A O 1
ATOM 2140 N N . SER A 1 272 ? -8.623 9.299 31.135 1.00 93.00 272 SER A N 1
ATOM 2141 C CA . SER A 1 272 ? -7.515 10.242 31.357 1.00 93.00 272 SER A CA 1
ATOM 2142 C C . SER A 1 272 ? -6.422 9.754 32.314 1.00 93.00 272 SER A C 1
ATOM 2144 O O . SER A 1 272 ? -5.261 10.092 32.118 1.00 93.00 272 SER A O 1
ATOM 2146 N N . SER A 1 273 ? -6.762 8.954 33.330 1.00 94.12 273 SER A N 1
ATOM 2147 C CA . SER A 1 273 ? -5.806 8.399 34.303 1.00 94.12 273 SER A CA 1
ATOM 2148 C C . SER A 1 273 ? -4.833 7.376 33.708 1.00 94.12 273 SER A C 1
ATOM 2150 O O . SER A 1 273 ? -3.793 7.120 34.308 1.00 94.12 273 SER A O 1
ATOM 2152 N N . LYS A 1 274 ? -5.151 6.792 32.547 1.00 95.50 274 LYS A N 1
ATOM 2153 C CA . LYS A 1 274 ? -4.303 5.819 31.839 1.00 95.50 274 LYS A CA 1
ATOM 2154 C C . LYS A 1 274 ? -3.462 6.443 30.730 1.00 95.50 274 LYS A C 1
ATOM 2156 O O . LYS A 1 274 ? -2.656 5.753 30.114 1.00 95.50 274 LYS A O 1
ATOM 2161 N N . VAL A 1 275 ? -3.652 7.733 30.453 1.00 94.81 275 VAL A N 1
ATOM 2162 C CA . VAL A 1 275 ? -2.874 8.444 29.439 1.00 94.81 275 VAL A CA 1
ATOM 2163 C C . VAL A 1 275 ? -1.592 8.972 30.066 1.00 94.81 275 VAL A C 1
ATOM 2165 O O . VAL A 1 275 ? -1.616 9.708 31.050 1.00 94.81 275 VAL A O 1
ATOM 2168 N N . THR A 1 276 ? -0.460 8.626 29.465 1.00 91.38 276 THR A N 1
ATOM 2169 C CA . THR A 1 276 ? 0.864 9.115 29.849 1.00 91.38 276 THR A CA 1
ATOM 2170 C C . THR A 1 276 ? 1.467 9.950 28.719 1.00 91.38 276 THR A C 1
ATOM 2172 O O . THR A 1 276 ? 0.926 10.050 27.613 1.00 91.38 276 THR A O 1
ATOM 2175 N N . LYS A 1 277 ? 2.627 10.564 28.974 1.00 88.69 277 LYS A N 1
ATOM 2176 C CA . LYS A 1 277 ? 3.368 11.308 27.941 1.00 88.69 277 LYS A CA 1
ATOM 2177 C C . LYS A 1 277 ? 3.764 10.416 26.758 1.00 88.69 277 LYS A C 1
ATOM 2179 O O . LYS A 1 277 ? 3.736 10.874 25.615 1.00 88.69 277 LYS A O 1
ATOM 2184 N N . GLU A 1 278 ? 4.065 9.149 27.041 1.00 89.81 278 GLU A N 1
ATOM 2185 C CA . GLU A 1 278 ? 4.462 8.133 26.061 1.00 89.81 278 GLU A CA 1
ATOM 2186 C C . GLU A 1 278 ? 3.281 7.592 25.249 1.00 89.81 278 GLU A C 1
ATOM 2188 O O . GLU A 1 278 ? 3.496 6.943 24.225 1.00 89.81 278 GLU A O 1
ATOM 2193 N N . THR A 1 279 ? 2.037 7.866 25.667 1.00 93.81 279 THR A N 1
ATOM 2194 C CA . THR A 1 279 ? 0.861 7.364 24.962 1.00 93.81 279 THR A CA 1
ATOM 2195 C C . THR A 1 279 ? 0.838 7.873 23.519 1.00 93.81 279 THR A C 1
ATOM 2197 O O . THR A 1 279 ? 0.952 9.072 23.268 1.00 93.81 279 THR A O 1
ATOM 2200 N N . ILE A 1 280 ? 0.662 6.986 22.548 1.00 94.62 280 ILE A N 1
ATOM 2201 C CA . ILE A 1 280 ? 0.496 7.320 21.135 1.00 94.62 280 ILE A CA 1
ATOM 2202 C C . ILE A 1 280 ? -0.990 7.345 20.778 1.00 94.62 280 ILE A C 1
ATOM 2204 O O . ILE A 1 280 ? -1.769 6.525 21.259 1.00 94.62 280 ILE A O 1
ATOM 2208 N N . SER A 1 281 ? -1.378 8.300 19.933 1.00 96.44 281 SER A N 1
ATOM 2209 C CA . SER A 1 281 ? -2.729 8.398 19.364 1.00 96.44 281 SER A CA 1
ATOM 2210 C C . SER A 1 281 ? -3.079 7.165 18.524 1.00 96.44 281 SER A C 1
ATOM 2212 O O . SER A 1 281 ? -2.187 6.437 18.084 1.00 96.44 281 SER A O 1
ATOM 2214 N N . GLY A 1 282 ? -4.364 6.968 18.246 1.00 97.69 282 GLY A N 1
ATOM 2215 C CA . GLY A 1 282 ? -4.839 5.829 17.468 1.00 97.69 282 GLY A CA 1
ATOM 2216 C C . GLY A 1 282 ? -6.147 6.095 16.739 1.00 97.69 282 GLY A C 1
ATOM 2217 O O . GLY A 1 282 ? -6.814 7.115 16.938 1.00 97.69 282 GLY A O 1
ATOM 2218 N N . GLU A 1 283 ? -6.521 5.148 15.894 1.00 98.50 283 GLU A N 1
ATOM 2219 C CA . GLU A 1 283 ? -7.717 5.212 15.072 1.00 98.50 283 GLU A CA 1
ATOM 2220 C C . GLU A 1 283 ? -8.334 3.834 14.872 1.00 98.50 283 GLU A C 1
ATOM 2222 O O . GLU A 1 283 ? -7.635 2.826 14.911 1.00 98.50 283 GLU A O 1
ATOM 2227 N N . VAL A 1 284 ? -9.640 3.771 14.616 1.00 98.75 284 VAL A N 1
ATOM 2228 C CA . VAL A 1 284 ? -10.275 2.500 14.242 1.00 98.75 284 VAL A CA 1
ATOM 2229 C C . VAL A 1 284 ? -9.807 2.055 12.857 1.00 98.75 284 VAL A C 1
ATOM 2231 O O . VAL A 1 284 ? -9.376 0.915 12.705 1.00 98.75 284 VAL A O 1
ATOM 2234 N N . LEU A 1 285 ? -9.872 2.957 11.876 1.00 98.44 285 LEU A N 1
ATOM 2235 C CA . LEU A 1 285 ? -9.577 2.695 10.472 1.00 98.44 285 LEU A CA 1
ATOM 2236 C C . LEU A 1 285 ? -8.497 3.656 9.953 1.00 98.44 285 LEU A C 1
ATOM 2238 O O . LEU A 1 285 ? -8.711 4.867 9.907 1.00 98.44 285 LEU A O 1
ATOM 2242 N N . SER A 1 286 ? -7.356 3.134 9.513 1.00 97.56 286 SER A N 1
ATOM 2243 C CA . SER A 1 286 ? -6.409 3.889 8.681 1.00 97.56 286 SER A CA 1
ATOM 2244 C C . SER A 1 286 ? -6.617 3.590 7.201 1.00 97.56 286 SER A C 1
ATOM 2246 O O . SER A 1 286 ? -6.992 2.480 6.827 1.00 97.56 286 SER A O 1
ATOM 2248 N N . ILE A 1 287 ? -6.400 4.594 6.357 1.00 95.62 287 ILE A N 1
ATOM 2249 C CA . ILE A 1 287 ? -6.593 4.486 4.910 1.00 95.62 287 ILE A CA 1
ATOM 2250 C C . ILE A 1 287 ? -5.365 5.068 4.212 1.00 95.62 287 ILE A C 1
ATOM 2252 O O . ILE A 1 287 ? -5.147 6.285 4.254 1.00 95.62 287 ILE A O 1
ATOM 2256 N N . ASP A 1 288 ? -4.576 4.199 3.582 1.00 91.75 288 ASP A N 1
ATOM 2257 C CA . ASP A 1 288 ? -3.583 4.591 2.584 1.00 91.75 288 ASP A CA 1
ATOM 2258 C C . ASP A 1 288 ? -4.296 4.952 1.274 1.00 91.75 288 ASP A C 1
ATOM 2260 O O . ASP A 1 288 ? -5.405 4.493 1.011 1.00 91.75 288 ASP A O 1
ATOM 2264 N N . TYR A 1 289 ? -3.673 5.803 0.453 1.00 86.50 289 TYR A N 1
ATOM 2265 C CA . TYR A 1 289 ? -4.214 6.211 -0.851 1.00 86.50 289 TYR A CA 1
ATOM 2266 C C . TYR A 1 289 ? -5.696 6.628 -0.820 1.00 86.50 289 TYR A C 1
ATOM 2268 O O . TYR A 1 289 ? -6.481 6.250 -1.685 1.00 86.50 289 TYR A O 1
ATOM 2276 N N . GLN A 1 290 ? -6.088 7.453 0.155 1.00 90.88 290 GLN A N 1
ATOM 2277 C CA . GLN A 1 290 ? -7.488 7.809 0.425 1.00 90.88 290 GLN A CA 1
ATOM 2278 C C . GLN A 1 290 ? -8.293 8.301 -0.791 1.00 90.88 290 GLN A C 1
ATOM 2280 O O . GLN A 1 290 ? -9.499 8.080 -0.858 1.00 90.88 290 GLN A O 1
ATOM 2285 N N . GLU A 1 291 ? -7.645 8.957 -1.756 1.00 89.00 291 GLU A N 1
ATOM 2286 C CA . GLU A 1 291 ? -8.289 9.402 -2.997 1.00 89.00 291 GLU A CA 1
ATOM 2287 C C . GLU A 1 291 ? -8.721 8.215 -3.870 1.00 89.00 291 GLU A C 1
ATOM 2289 O O . GLU A 1 291 ? -9.802 8.247 -4.453 1.00 89.00 291 GLU A O 1
ATOM 2294 N N . GLN A 1 292 ? -7.909 7.155 -3.923 1.00 86.69 292 GLN A N 1
ATOM 2295 C CA . GLN A 1 292 ? -8.210 5.930 -4.664 1.00 86.69 292 GLN A CA 1
ATOM 2296 C C . GLN A 1 292 ? -9.388 5.196 -4.024 1.00 86.69 292 GLN A C 1
ATOM 2298 O O . GLN A 1 292 ? -10.358 4.921 -4.720 1.00 86.69 292 GLN A O 1
ATOM 2303 N N . GLU A 1 293 ? -9.385 5.003 -2.699 1.00 89.06 293 GLU A N 1
ATOM 2304 C CA . GLU A 1 293 ? -10.524 4.392 -1.992 1.00 89.06 293 GLU A CA 1
ATOM 2305 C C . GLU A 1 293 ? -11.821 5.185 -2.177 1.00 89.06 293 GLU A C 1
ATOM 2307 O O . GLU A 1 293 ? -12.896 4.615 -2.384 1.00 89.06 293 GLU A O 1
ATOM 2312 N N . PHE A 1 294 ? -11.730 6.516 -2.152 1.00 92.12 294 PHE A N 1
ATOM 2313 C CA . PHE A 1 294 ? -12.879 7.373 -2.412 1.00 92.12 294 PHE A CA 1
ATOM 2314 C C . PHE A 1 294 ? -13.410 7.174 -3.837 1.00 92.12 294 PHE A C 1
ATOM 2316 O O . PHE A 1 294 ? -14.615 6.989 -4.032 1.00 92.12 294 PHE A O 1
ATOM 2323 N N . TYR A 1 295 ? -12.532 7.185 -4.846 1.00 89.19 295 TYR A N 1
ATOM 2324 C CA . TYR A 1 295 ? -12.940 6.971 -6.235 1.00 89.19 295 TYR A CA 1
ATOM 2325 C C . TYR A 1 295 ? -13.441 5.553 -6.490 1.00 89.19 295 TYR A C 1
ATOM 2327 O O . TYR A 1 295 ? -14.377 5.387 -7.269 1.00 89.19 295 TYR A O 1
ATOM 2335 N N . LYS A 1 296 ? -12.900 4.549 -5.803 1.00 87.31 296 LYS A N 1
ATOM 2336 C CA . LYS A 1 296 ? -13.389 3.170 -5.832 1.00 87.31 296 LYS A CA 1
ATOM 2337 C C . LYS A 1 296 ? -14.834 3.085 -5.350 1.00 87.31 296 LYS A C 1
ATOM 2339 O O . LYS A 1 296 ? -15.691 2.520 -6.035 1.00 87.31 296 LYS A O 1
ATOM 2344 N N . GLU A 1 297 ? -15.140 3.709 -4.210 1.00 88.69 297 GLU A N 1
ATOM 2345 C CA . GLU A 1 297 ? -16.509 3.778 -3.691 1.00 88.69 297 GLU A CA 1
ATOM 2346 C C . GLU A 1 297 ? -17.419 4.586 -4.631 1.00 88.69 297 GLU A C 1
ATOM 2348 O O . GLU A 1 297 ? -18.533 4.154 -4.929 1.00 88.69 297 GLU A O 1
ATOM 2353 N N . LEU A 1 298 ? -16.947 5.709 -5.179 1.00 90.44 298 LEU A N 1
ATOM 2354 C CA . LEU A 1 298 ? -17.712 6.508 -6.140 1.00 90.44 298 LEU A CA 1
ATOM 2355 C C . LEU A 1 298 ? -18.035 5.725 -7.416 1.00 90.44 298 LEU A C 1
ATOM 2357 O O . LEU A 1 298 ? -19.183 5.712 -7.858 1.00 90.44 298 LEU A O 1
ATOM 2361 N N . HIS A 1 299 ? -17.046 5.040 -7.989 1.00 86.56 299 HIS A N 1
ATOM 2362 C CA . HIS A 1 299 ? -17.205 4.208 -9.178 1.00 86.56 299 HIS A CA 1
ATOM 2363 C C . HIS A 1 299 ? -18.234 3.097 -8.980 1.00 86.56 299 HIS A C 1
ATOM 2365 O O . HIS A 1 299 ? -18.907 2.719 -9.939 1.00 86.56 299 HIS A O 1
ATOM 2371 N N . SER A 1 300 ? -18.389 2.601 -7.749 1.00 85.31 300 SER A N 1
ATOM 2372 C CA . SER A 1 300 ? -19.411 1.602 -7.429 1.00 85.31 300 SER A CA 1
ATOM 2373 C C . SER A 1 300 ? -20.834 2.168 -7.452 1.00 85.31 300 SER A C 1
ATOM 2375 O O . SER A 1 300 ? -21.778 1.413 -7.648 1.00 85.31 300 SER A O 1
ATOM 2377 N N . ARG A 1 301 ? -20.999 3.489 -7.311 1.00 86.62 301 ARG A N 1
ATOM 2378 C CA . ARG A 1 301 ? -22.300 4.170 -7.171 1.00 86.62 301 ARG A CA 1
ATOM 2379 C C . ARG A 1 301 ? -22.765 4.897 -8.432 1.00 86.62 301 ARG A C 1
ATOM 2381 O O . ARG A 1 301 ? -23.894 5.390 -8.488 1.00 86.62 301 ARG A O 1
ATOM 2388 N N . ILE A 1 302 ? -21.910 5.029 -9.441 1.00 85.56 302 ILE A N 1
ATOM 2389 C CA . ILE A 1 302 ? -22.240 5.713 -10.699 1.00 85.56 302 ILE A CA 1
ATOM 2390 C C . ILE A 1 302 ? -22.518 4.707 -11.819 1.00 85.56 302 ILE A C 1
ATOM 2392 O O . ILE A 1 302 ? -22.167 3.533 -11.721 1.00 85.56 302 ILE A O 1
ATOM 2396 N N . ASN A 1 303 ? -23.168 5.169 -12.893 1.00 80.56 303 ASN A N 1
ATOM 2397 C CA . ASN A 1 303 ? -23.468 4.322 -14.048 1.00 80.56 303 ASN A CA 1
ATOM 2398 C C . ASN A 1 303 ? -22.173 3.699 -14.602 1.00 80.56 303 ASN A C 1
ATOM 2400 O O . ASN A 1 303 ? -21.208 4.405 -14.893 1.00 80.56 303 ASN A O 1
ATOM 2404 N N . SER A 1 304 ? -22.177 2.376 -14.783 1.00 72.06 304 SER A N 1
ATOM 2405 C CA . SER A 1 304 ? -21.034 1.611 -15.272 1.00 72.06 304 SER A CA 1
ATOM 2406 C C . SER A 1 304 ? -20.509 2.058 -16.632 1.00 72.06 304 SER A C 1
ATOM 2408 O O . SER A 1 304 ? -19.322 1.864 -16.886 1.00 72.06 304 SER A O 1
ATOM 2410 N N . GLU A 1 305 ? -21.372 2.633 -17.467 1.00 75.31 305 GLU A N 1
ATOM 2411 C CA . GLU A 1 305 ? -21.067 3.127 -18.814 1.00 75.31 305 GLU A CA 1
ATOM 2412 C C . GLU A 1 305 ? -20.446 4.530 -18.811 1.00 75.31 305 GLU A C 1
ATOM 2414 O O . GLU A 1 305 ? -19.966 4.992 -19.843 1.00 75.31 305 GLU A O 1
ATOM 2419 N N . LYS A 1 306 ? -20.443 5.219 -17.663 1.00 78.88 306 LYS A N 1
ATOM 2420 C CA . LYS A 1 306 ? -19.926 6.583 -17.521 1.00 78.88 306 LYS A CA 1
ATOM 2421 C C . LYS A 1 306 ? -18.805 6.631 -16.478 1.00 78.88 306 LYS A C 1
ATOM 2423 O O . LYS A 1 306 ? -19.079 6.866 -15.299 1.00 78.88 306 LYS A O 1
ATOM 2428 N N . PRO A 1 307 ? -17.537 6.422 -16.870 1.00 82.56 307 PRO A N 1
ATOM 2429 C CA . PRO A 1 307 ? -16.415 6.588 -15.951 1.00 82.56 307 PRO A CA 1
ATOM 2430 C C . PRO A 1 307 ? -16.244 8.067 -15.567 1.00 82.56 307 PRO A C 1
ATOM 2432 O O . PRO A 1 307 ? -16.652 8.966 -16.307 1.00 82.56 307 PRO A O 1
ATOM 2435 N N . ILE A 1 308 ? -15.605 8.338 -14.423 1.00 85.62 308 ILE A N 1
ATOM 2436 C CA . ILE A 1 308 ? -15.359 9.721 -13.964 1.00 85.62 308 ILE A CA 1
ATOM 2437 C C . ILE A 1 308 ? -14.383 10.484 -14.877 1.00 85.62 308 ILE A C 1
ATOM 2439 O O . ILE A 1 308 ? -14.434 11.716 -14.938 1.00 85.62 308 ILE A O 1
ATOM 2443 N N . PHE A 1 309 ? -13.544 9.747 -15.611 1.00 84.31 309 PHE A N 1
ATOM 2444 C CA . PHE A 1 309 ? -12.643 10.239 -16.648 1.00 84.31 309 PHE A CA 1
ATOM 2445 C C . PHE A 1 309 ? -12.779 9.356 -17.892 1.00 84.31 309 PHE A C 1
ATOM 2447 O O . PHE A 1 309 ? -12.757 8.131 -17.785 1.00 84.31 309 PHE A O 1
ATOM 2454 N N . GLU A 1 310 ? -12.881 9.963 -19.070 1.00 81.75 310 GLU A N 1
ATOM 2455 C CA . GLU A 1 310 ? -12.839 9.248 -20.349 1.00 81.75 310 GLU A CA 1
ATOM 2456 C C . GLU A 1 310 ? -12.017 10.013 -21.381 1.00 81.75 310 GLU A C 1
ATOM 2458 O O . GLU A 1 310 ? -11.775 11.211 -21.240 1.00 81.75 310 GLU A O 1
ATOM 2463 N N . LEU A 1 311 ? -11.576 9.322 -22.429 1.00 75.88 311 LEU A N 1
ATOM 2464 C CA . LEU A 1 311 ? -10.949 9.978 -23.569 1.00 75.88 311 LEU A CA 1
ATOM 2465 C C . LEU A 1 311 ? -12.024 10.419 -24.550 1.00 75.88 311 LEU A C 1
ATOM 2467 O O . LEU A 1 311 ? -12.835 9.609 -25.001 1.00 75.88 311 LEU A O 1
ATOM 2471 N N . ASP A 1 312 ? -11.970 11.685 -24.929 1.00 76.56 312 ASP A N 1
ATOM 2472 C CA . ASP A 1 312 ? -12.732 12.216 -26.039 1.00 76.56 312 ASP A CA 1
ATOM 2473 C C . ASP A 1 312 ? -12.103 11.742 -27.355 1.00 76.56 312 ASP A C 1
ATOM 2475 O O . ASP A 1 312 ? -11.019 12.179 -27.751 1.00 76.56 312 ASP A O 1
ATOM 2479 N N . LYS A 1 313 ? -12.790 10.804 -28.012 1.00 71.00 313 LYS A N 1
ATOM 2480 C CA . LYS A 1 313 ? -12.393 10.214 -29.298 1.00 71.00 313 LYS A CA 1
ATOM 2481 C C . LYS A 1 313 ? -13.015 10.934 -30.500 1.00 71.00 313 LYS A C 1
ATOM 2483 O O . LYS A 1 313 ? -12.967 10.405 -31.605 1.00 71.00 313 LYS A O 1
ATOM 2488 N N . SER A 1 314 ? -13.625 12.105 -30.309 1.00 68.81 314 SER A N 1
ATOM 2489 C CA . SER A 1 314 ? -14.338 12.816 -31.379 1.00 68.81 314 SER A CA 1
ATOM 2490 C C . SER A 1 314 ? -13.446 13.267 -32.545 1.00 68.81 314 SER A C 1
ATOM 2492 O O . SER A 1 314 ? -13.966 13.479 -33.638 1.00 68.81 314 SER A O 1
ATOM 2494 N N . ASN A 1 315 ? -12.119 13.359 -32.362 1.00 60.28 315 ASN A N 1
ATOM 2495 C CA . ASN A 1 315 ? -11.191 13.820 -33.398 1.00 60.28 315 ASN A CA 1
ATOM 2496 C C . ASN A 1 315 ? -10.050 12.813 -33.652 1.00 60.28 315 ASN A C 1
ATOM 2498 O O . ASN A 1 315 ? -9.105 12.718 -32.876 1.00 60.28 315 ASN A O 1
ATOM 2502 N N . ASN A 1 316 ? -10.096 12.098 -34.783 1.00 59.75 316 ASN A N 1
ATOM 2503 C CA . ASN A 1 316 ? -9.117 11.056 -35.153 1.00 59.75 316 ASN A CA 1
ATOM 2504 C C . ASN A 1 316 ? -7.714 11.577 -35.541 1.00 59.75 316 ASN A C 1
ATOM 2506 O O . ASN A 1 316 ? -6.853 10.778 -35.904 1.00 59.75 316 ASN A O 1
ATOM 2510 N N . LYS A 1 317 ? -7.483 12.896 -35.532 1.00 55.34 317 LYS A N 1
ATOM 2511 C CA . LYS A 1 317 ? -6.215 13.516 -35.962 1.00 55.34 317 LYS A CA 1
ATOM 2512 C C . LYS A 1 317 ? -5.380 14.105 -34.820 1.00 55.34 317 LYS A C 1
ATOM 2514 O O . LYS A 1 317 ? -4.213 14.400 -35.048 1.00 55.34 317 LYS A O 1
ATOM 2519 N N . ASP A 1 318 ? -5.946 14.226 -33.619 1.00 62.62 318 ASP A N 1
ATOM 2520 C CA . ASP A 1 318 ? -5.285 14.816 -32.452 1.00 62.62 318 ASP A CA 1
ATOM 2521 C C . ASP A 1 318 ? -5.107 13.781 -31.334 1.00 62.62 318 ASP A C 1
ATOM 2523 O O . ASP A 1 318 ? -5.821 12.780 -31.268 1.00 62.62 318 ASP A O 1
ATOM 2527 N N . ILE A 1 319 ? -4.175 14.048 -30.412 1.00 61.56 319 ILE A N 1
ATOM 2528 C CA . ILE A 1 319 ? -4.076 13.303 -29.150 1.00 61.56 319 ILE A CA 1
ATOM 2529 C C . ILE A 1 319 ? -5.430 13.427 -28.423 1.00 61.56 319 ILE A C 1
ATOM 2531 O O . ILE A 1 319 ? -5.861 14.557 -28.164 1.00 61.56 319 ILE A O 1
ATOM 2535 N N . PRO A 1 320 ? -6.104 12.310 -28.078 1.00 66.69 320 PRO A N 1
ATOM 2536 C CA . PRO A 1 320 ? -7.405 12.349 -27.418 1.00 66.69 320 PRO A CA 1
ATOM 2537 C C . PRO A 1 320 ? -7.368 13.202 -26.145 1.00 66.69 320 PRO A C 1
ATOM 2539 O O . PRO A 1 320 ? -6.511 13.015 -25.276 1.00 66.69 320 PRO A O 1
ATOM 2542 N N . LYS A 1 321 ? -8.303 14.150 -26.023 1.00 75.44 321 LYS A N 1
ATOM 2543 C CA . LYS A 1 321 ? -8.432 14.984 -24.819 1.00 75.44 321 LYS A CA 1
ATOM 2544 C C . LYS A 1 321 ? -9.101 14.183 -23.708 1.00 75.44 321 LYS A C 1
ATOM 2546 O O . LYS A 1 321 ? -9.953 13.343 -23.970 1.00 75.44 321 LYS A O 1
ATOM 2551 N N . VAL A 1 322 ? -8.753 14.461 -22.454 1.00 78.38 322 VAL A N 1
ATOM 2552 C CA . VAL A 1 322 ? -9.457 13.868 -21.308 1.00 78.38 322 VAL A CA 1
ATOM 2553 C C . VAL A 1 322 ? -10.739 14.656 -21.053 1.00 78.38 322 VAL A C 1
ATOM 2555 O O . VAL A 1 322 ? -10.698 15.866 -20.819 1.00 78.38 322 VAL A O 1
ATOM 2558 N N . LYS A 1 323 ? -11.875 13.965 -21.070 1.00 84.62 323 LYS A N 1
ATOM 2559 C CA . LYS A 1 323 ? -13.163 14.469 -20.611 1.00 84.62 323 LYS A CA 1
ATOM 2560 C C . LYS A 1 323 ? -13.331 14.142 -19.127 1.00 84.62 323 LYS A C 1
ATOM 2562 O O . LYS A 1 323 ? -13.288 12.986 -18.709 1.00 84.62 323 LYS A O 1
ATOM 2567 N N . TYR A 1 324 ? -13.529 15.187 -18.329 1.00 88.56 324 TYR A N 1
ATOM 2568 C CA . TYR A 1 324 ? -13.667 15.100 -16.875 1.00 88.56 324 TYR A CA 1
ATOM 2569 C C . TYR A 1 324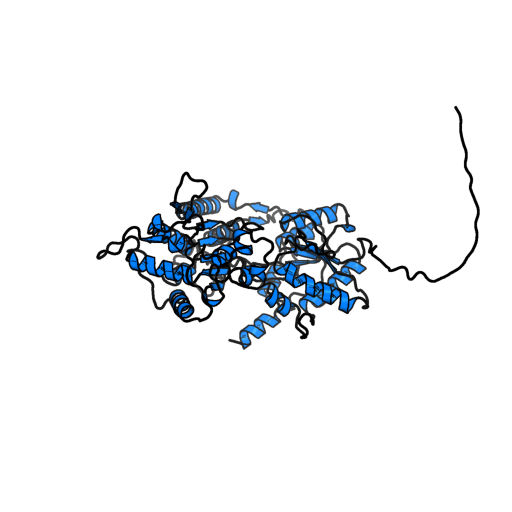 ? -15.148 15.035 -16.493 1.00 88.56 324 TYR A C 1
ATOM 2571 O O . TYR A 1 324 ? -15.730 16.029 -16.050 1.00 88.56 324 TYR A O 1
ATOM 2579 N N . ASN A 1 325 ? -15.767 13.864 -16.664 1.00 88.38 325 ASN A N 1
ATOM 2580 C CA . ASN A 1 325 ? -17.174 13.635 -16.313 1.00 88.38 325 ASN A CA 1
ATOM 2581 C C . ASN A 1 325 ? -17.470 13.962 -14.843 1.00 88.38 325 ASN A C 1
ATOM 2583 O O . ASN A 1 325 ? -18.551 14.452 -14.539 1.00 88.38 325 ASN A O 1
ATOM 2587 N N . LEU A 1 326 ? -16.488 13.802 -13.949 1.00 89.56 326 LEU A N 1
ATOM 2588 C CA . LEU A 1 326 ? -16.581 14.241 -12.553 1.00 89.56 326 LEU A CA 1
ATOM 2589 C C . LEU A 1 326 ? -17.007 15.714 -12.387 1.00 89.56 326 LEU A C 1
ATOM 2591 O O . LEU A 1 326 ? -17.674 16.067 -11.416 1.00 89.56 326 LEU A O 1
ATOM 2595 N N . VAL A 1 327 ? -16.607 16.579 -13.322 1.00 89.75 327 VAL A N 1
ATOM 2596 C CA . VAL A 1 327 ? -16.900 18.020 -13.298 1.00 89.75 327 VAL A CA 1
ATOM 2597 C C . VAL A 1 327 ? -18.103 18.364 -14.177 1.00 89.75 327 VAL A C 1
ATOM 2599 O O . VAL A 1 327 ? -18.867 19.268 -13.834 1.00 89.75 327 VAL A O 1
ATOM 2602 N N . GLN A 1 328 ? -18.246 17.668 -15.306 1.00 89.56 328 GLN A N 1
ATOM 2603 C CA . GLN A 1 328 ? -19.169 18.021 -16.388 1.00 89.56 328 GLN A CA 1
ATOM 2604 C C . GLN A 1 328 ? -20.524 17.299 -16.327 1.00 89.56 328 GLN A C 1
ATOM 2606 O O . GLN A 1 328 ? -21.491 17.813 -16.879 1.00 89.56 328 GLN A O 1
ATOM 2611 N N . ASP A 1 329 ? -20.612 16.126 -15.693 1.00 91.56 329 ASP A N 1
ATOM 2612 C CA . ASP A 1 329 ? -21.857 15.360 -15.573 1.00 91.56 329 ASP A CA 1
ATOM 2613 C C . ASP A 1 329 ? -22.494 15.604 -14.194 1.00 91.56 329 ASP A C 1
ATOM 2615 O O . ASP A 1 329 ? -21.938 15.244 -13.151 1.00 91.56 329 ASP A O 1
ATOM 2619 N N . ASP A 1 330 ? -23.679 16.220 -14.184 1.00 93.69 330 ASP A N 1
ATOM 2620 C CA . ASP A 1 330 ? -24.373 16.593 -12.947 1.00 93.69 330 ASP A CA 1
ATOM 2621 C C . ASP A 1 330 ? -24.735 15.388 -12.070 1.00 93.69 330 ASP A C 1
ATOM 2623 O O . ASP A 1 330 ? -24.732 15.507 -10.842 1.00 93.69 330 ASP A O 1
ATOM 2627 N N . SER A 1 331 ? -24.994 14.216 -12.661 1.00 91.81 331 SER A N 1
ATOM 2628 C CA . SER A 1 331 ? -25.342 13.012 -11.898 1.00 91.81 331 SER A CA 1
ATOM 2629 C C . SER A 1 331 ? -24.137 12.465 -11.130 1.00 91.81 331 SER A C 1
ATOM 2631 O O . SER A 1 331 ? -24.245 12.147 -9.943 1.00 91.81 331 SER A O 1
ATOM 2633 N N . ILE A 1 332 ? -22.962 12.441 -11.767 1.00 92.00 332 ILE A N 1
ATOM 2634 C CA . ILE A 1 332 ? -21.704 12.028 -11.130 1.00 92.00 332 ILE A CA 1
ATOM 2635 C C . ILE A 1 332 ? -21.305 13.047 -10.060 1.00 92.00 332 ILE A C 1
ATOM 2637 O O . ILE A 1 332 ? -20.930 12.671 -8.949 1.00 92.00 332 ILE A O 1
ATOM 2641 N N . LYS A 1 333 ? -21.449 14.342 -10.353 1.00 93.75 333 LYS A N 1
ATOM 2642 C CA . LYS A 1 333 ? -21.160 15.429 -9.411 1.00 93.75 333 LYS A CA 1
ATOM 2643 C C . LYS A 1 333 ? -22.042 15.378 -8.161 1.00 93.75 333 LYS A C 1
ATOM 2645 O O . LYS A 1 333 ? -21.560 15.651 -7.060 1.00 93.75 333 LYS A O 1
ATOM 2650 N N . GLN A 1 334 ? -23.326 15.049 -8.304 1.00 94.75 334 GLN A N 1
ATOM 2651 C CA . GLN A 1 334 ? -24.237 14.868 -7.170 1.00 94.75 334 GLN A CA 1
ATOM 2652 C C . GLN A 1 334 ? -23.848 13.657 -6.316 1.00 94.75 334 GLN A C 1
ATOM 2654 O O . GLN A 1 334 ? -23.788 13.784 -5.092 1.00 94.75 334 GLN A O 1
ATOM 2659 N N . GLU A 1 335 ? -23.521 12.518 -6.936 1.00 94.06 335 GLU A N 1
ATOM 2660 C CA . GLU A 1 335 ? -23.078 11.324 -6.202 1.00 94.06 335 GLU A CA 1
ATOM 2661 C C . GLU A 1 335 ? -21.751 11.572 -5.469 1.00 94.06 335 GLU A C 1
ATOM 2663 O O . GLU A 1 335 ? -21.627 11.218 -4.299 1.00 94.06 335 GLU A O 1
ATOM 2668 N N . PHE A 1 336 ? -20.800 12.273 -6.098 1.00 95.38 336 PHE A N 1
ATOM 2669 C CA . PHE A 1 336 ? -19.560 12.703 -5.446 1.00 95.38 336 PHE A CA 1
ATOM 2670 C C . PHE A 1 336 ? -19.848 13.523 -4.183 1.00 95.38 336 PHE A C 1
ATOM 2672 O O . PHE A 1 336 ? -19.319 13.219 -3.116 1.00 95.38 336 PHE A O 1
ATOM 2679 N N . LYS A 1 337 ? -20.707 14.550 -4.276 1.00 96.19 337 LYS A N 1
ATOM 2680 C CA . LYS A 1 337 ? -21.053 15.410 -3.129 1.00 96.19 337 LYS A CA 1
ATOM 2681 C C . LYS A 1 337 ? -21.719 14.625 -2.003 1.00 96.19 337 LYS A C 1
ATOM 2683 O O . LYS A 1 337 ? -21.410 14.850 -0.836 1.00 96.19 337 LYS A O 1
ATOM 2688 N N . LYS A 1 338 ? -22.623 13.707 -2.348 1.00 96.56 338 LYS A N 1
ATOM 2689 C CA . LYS A 1 338 ? -23.285 12.834 -1.378 1.00 96.56 338 LYS A CA 1
ATOM 2690 C C . LYS A 1 338 ? -22.266 11.948 -0.660 1.00 96.56 338 LYS A C 1
ATOM 2692 O O . LYS A 1 338 ? -22.233 11.941 0.567 1.00 96.56 338 LYS A O 1
ATOM 2697 N N . LEU A 1 339 ? -21.407 11.261 -1.413 1.00 95.44 339 LEU A N 1
ATOM 2698 C CA . LEU A 1 339 ? -20.358 10.408 -0.857 1.00 95.44 339 LEU A CA 1
ATOM 2699 C C . LEU A 1 339 ? -19.380 11.203 0.021 1.00 95.44 339 LEU A C 1
ATOM 2701 O O . LEU A 1 339 ? -18.999 10.740 1.095 1.00 95.44 339 LEU A O 1
ATOM 2705 N N . TRP A 1 340 ? -19.024 12.418 -0.395 1.00 96.62 340 TRP A N 1
ATOM 2706 C CA . TRP A 1 340 ? -18.182 13.324 0.382 1.00 96.62 340 TRP A CA 1
ATOM 2707 C C . TRP A 1 340 ? -18.781 13.649 1.755 1.00 96.62 340 TRP A C 1
ATOM 2709 O O . TRP A 1 340 ? -18.094 13.524 2.771 1.00 96.62 340 TRP A O 1
ATOM 2719 N N . GLU A 1 341 ? -20.067 14.010 1.818 1.00 97.50 341 GLU A N 1
ATOM 2720 C CA . GLU A 1 341 ? -20.732 14.259 3.102 1.00 97.50 341 GLU A CA 1
ATOM 2721 C C . GLU A 1 341 ? -20.868 12.977 3.938 1.00 97.50 341 GLU A C 1
ATOM 2723 O O . GLU A 1 341 ? -20.688 13.027 5.154 1.00 97.50 341 GLU A O 1
ATOM 2728 N N . GLU A 1 342 ? -21.102 11.811 3.326 1.00 95.56 342 GLU A N 1
ATOM 2729 C CA . GLU A 1 342 ? -21.089 10.528 4.047 1.00 95.56 342 GLU A CA 1
ATOM 2730 C C . GLU A 1 342 ? -19.724 10.241 4.696 1.00 95.56 342 GLU A C 1
ATOM 2732 O O . GLU A 1 342 ? -19.666 9.822 5.858 1.00 95.56 342 GLU A O 1
ATOM 2737 N N . TRP A 1 343 ? -18.623 10.473 3.976 1.00 96.12 343 TRP A N 1
ATOM 2738 C CA . TRP A 1 343 ? -17.261 10.319 4.497 1.00 96.12 343 TRP A CA 1
ATOM 2739 C C . TRP A 1 343 ? -16.997 11.288 5.644 1.00 96.12 343 TRP A C 1
ATOM 2741 O O . TRP A 1 343 ? -16.610 10.864 6.734 1.00 96.12 343 TRP A O 1
ATOM 2751 N N . LYS A 1 344 ? -17.281 12.574 5.431 1.00 95.88 344 LYS A N 1
ATOM 2752 C CA . LYS A 1 344 ? -17.124 13.632 6.434 1.00 95.88 344 LYS A CA 1
ATOM 2753 C C . LYS A 1 344 ? -17.910 13.334 7.710 1.00 95.88 344 LYS A C 1
ATOM 2755 O O . LYS A 1 344 ? -17.357 13.427 8.803 1.00 95.88 344 LYS A O 1
ATOM 2760 N N . ASN A 1 345 ? -19.164 12.903 7.584 1.00 96.12 345 ASN A N 1
ATOM 2761 C CA . ASN A 1 345 ? -20.019 12.568 8.724 1.00 96.12 345 ASN A CA 1
ATOM 2762 C C . ASN A 1 345 ? -19.570 11.306 9.472 1.00 96.12 345 ASN A C 1
ATOM 2764 O O . ASN A 1 345 ? -19.969 11.117 10.619 1.00 96.12 345 ASN A O 1
ATOM 2768 N N . SER A 1 346 ? -18.739 10.461 8.855 1.00 96.31 346 SER A N 1
ATOM 2769 C CA . SER A 1 346 ? -18.159 9.267 9.485 1.00 96.31 346 SER A CA 1
ATOM 2770 C C . SER A 1 346 ? -16.887 9.570 10.285 1.00 96.31 346 SER A C 1
ATOM 2772 O O . SER A 1 346 ? -16.406 8.707 11.019 1.00 96.31 346 SER A O 1
ATOM 2774 N N . ILE A 1 347 ? -16.325 10.780 10.180 1.00 96.38 347 ILE A N 1
ATOM 2775 C CA . ILE A 1 347 ? -15.138 11.188 10.938 1.00 96.38 347 ILE A CA 1
ATOM 2776 C C . ILE A 1 347 ? -15.573 11.615 12.342 1.00 96.38 347 ILE A C 1
ATOM 2778 O O . ILE A 1 347 ? -16.223 12.641 12.541 1.00 96.38 347 ILE A O 1
ATOM 2782 N N . LYS A 1 348 ? -15.203 10.808 13.333 1.00 97.81 348 LYS A N 1
ATOM 2783 C CA . LYS A 1 348 ? -15.487 10.998 14.758 1.00 97.81 348 LYS A CA 1
ATOM 2784 C C . LYS A 1 348 ? -14.173 11.058 15.502 1.00 97.81 348 LYS A C 1
ATOM 2786 O O . LYS A 1 348 ? -13.215 10.392 15.116 1.00 97.81 348 LYS A O 1
ATOM 2791 N N . ARG A 1 349 ? -14.115 11.861 16.559 1.00 96.12 349 ARG A N 1
ATOM 2792 C CA . ARG A 1 349 ? -12.866 12.139 17.261 1.00 96.12 349 ARG A CA 1
ATOM 2793 C C . ARG A 1 349 ? -13.111 12.395 18.739 1.00 96.12 349 ARG A C 1
ATOM 2795 O O . ARG A 1 349 ? -14.030 13.124 19.101 1.00 96.12 349 ARG A O 1
ATOM 2802 N N . VAL A 1 350 ? -12.260 11.806 19.566 1.00 95.44 350 VAL A N 1
ATOM 2803 C CA . VAL A 1 350 ? -12.179 11.993 21.012 1.00 95.44 350 VAL A CA 1
ATOM 2804 C C . VAL A 1 350 ? -10.755 12.448 21.322 1.00 95.44 350 VAL A C 1
ATOM 2806 O O . VAL A 1 350 ? -9.791 11.869 20.819 1.00 95.44 350 VAL A O 1
ATOM 2809 N N . GLU A 1 351 ? -10.614 13.512 22.106 1.00 94.31 351 GLU A N 1
ATOM 2810 C CA . GLU A 1 351 ? -9.319 14.137 22.387 1.00 94.31 351 GLU A CA 1
ATOM 2811 C C . GLU A 1 351 ? -9.062 14.202 23.891 1.00 94.31 351 GLU A C 1
ATOM 2813 O O . GLU A 1 351 ? -9.944 14.562 24.668 1.00 94.31 351 GLU A O 1
ATOM 2818 N N . TYR A 1 352 ? -7.830 13.891 24.281 1.00 90.94 352 TYR A N 1
ATOM 2819 C CA . TYR A 1 352 ? -7.277 14.155 25.603 1.00 90.94 352 TYR A CA 1
ATOM 2820 C C . TYR A 1 352 ? -6.410 15.416 25.544 1.00 90.94 352 TYR A C 1
ATOM 2822 O O . TYR A 1 352 ? -5.618 15.564 24.611 1.00 90.94 352 TYR A O 1
ATOM 2830 N N . ASN A 1 353 ? -6.554 16.301 26.538 1.00 84.12 353 ASN A N 1
ATOM 2831 C CA . ASN A 1 353 ? -5.867 17.597 26.638 1.00 84.12 353 ASN A CA 1
ATOM 2832 C C . ASN A 1 353 ? -5.924 18.410 25.334 1.00 84.12 353 ASN A C 1
ATOM 2834 O O . ASN A 1 353 ? -4.904 18.714 24.724 1.00 84.12 353 ASN A O 1
ATOM 2838 N N . LYS A 1 354 ? -7.141 18.753 24.898 1.00 77.62 354 LYS A N 1
ATOM 2839 C CA . LYS A 1 354 ? -7.434 19.395 23.603 1.00 77.62 354 LYS A CA 1
ATOM 2840 C C . LYS A 1 354 ? -6.597 20.648 23.289 1.00 77.62 354 LYS A C 1
ATOM 2842 O O . LYS A 1 354 ? -6.312 20.904 22.121 1.00 77.62 354 LYS A O 1
ATOM 2847 N N . GLU A 1 355 ? -6.205 21.399 24.313 1.00 78.50 355 GLU A N 1
ATOM 2848 C CA . GLU A 1 355 ? -5.470 22.667 24.198 1.00 78.50 355 GLU A CA 1
ATOM 2849 C C . GLU A 1 355 ? -3.942 22.512 24.358 1.00 78.50 355 GLU A C 1
ATOM 2851 O O . GLU A 1 355 ? -3.208 23.490 24.254 1.00 78.50 355 GLU A O 1
ATOM 2856 N N . ASP A 1 356 ? -3.445 21.290 24.578 1.00 79.38 356 ASP A N 1
ATOM 2857 C CA . ASP A 1 356 ? -2.029 20.994 24.831 1.00 79.38 356 ASP A CA 1
ATOM 2858 C C . ASP A 1 356 ? -1.309 20.526 23.551 1.00 79.38 356 ASP A C 1
ATOM 2860 O O . ASP A 1 356 ? -1.865 19.821 22.700 1.00 79.38 356 ASP A O 1
ATOM 2864 N N . ILE A 1 357 ? -0.022 20.856 23.437 1.00 70.56 357 ILE A N 1
ATOM 2865 C CA . ILE A 1 357 ? 0.877 20.322 22.405 1.00 70.56 357 ILE A CA 1
ATOM 2866 C C . ILE A 1 357 ? 1.020 18.792 22.493 1.00 70.56 357 ILE A C 1
ATOM 2868 O O . ILE A 1 357 ? 1.275 18.131 21.487 1.00 70.56 357 ILE A O 1
ATOM 2872 N N . ASN A 1 358 ? 0.786 18.215 23.673 1.00 73.62 358 ASN A N 1
ATOM 2873 C CA . ASN A 1 358 ? 0.803 16.777 23.940 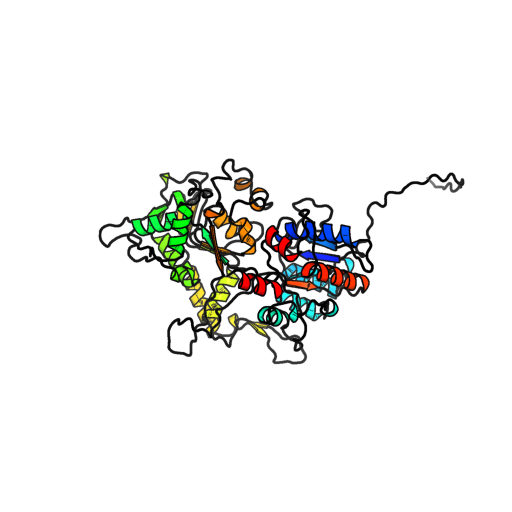1.00 73.62 358 ASN A CA 1
ATOM 2874 C C . ASN A 1 358 ? -0.561 16.096 23.753 1.00 73.62 358 ASN A C 1
ATOM 2876 O O . ASN A 1 358 ? -0.737 14.967 24.226 1.00 73.62 358 ASN A O 1
ATOM 2880 N N . LYS A 1 359 ? -1.526 16.751 23.088 1.00 90.25 359 LYS A N 1
ATOM 2881 C CA . LYS A 1 359 ? -2.862 16.187 22.857 1.00 90.25 359 LYS A CA 1
ATOM 2882 C C . LYS A 1 359 ? -2.794 14.769 22.292 1.00 90.25 359 LYS A C 1
ATOM 2884 O O . LYS A 1 359 ? -2.057 14.491 21.341 1.00 90.25 359 LYS A O 1
ATOM 2889 N N . LYS A 1 360 ? -3.597 13.870 22.860 1.00 94.38 360 LYS A N 1
ATOM 2890 C CA . LYS A 1 360 ? -3.751 12.496 22.361 1.00 94.38 360 LYS A CA 1
ATOM 2891 C C . LYS A 1 360 ? -5.126 12.338 21.752 1.00 94.38 360 LYS A C 1
ATOM 2893 O O . LYS A 1 360 ? -6.103 12.907 22.234 1.00 94.38 360 LYS A O 1
ATOM 2898 N N . VAL A 1 361 ? -5.186 11.594 20.661 1.00 95.62 361 VAL A N 1
ATOM 2899 C CA . VAL A 1 361 ? -6.372 11.529 19.816 1.00 95.62 361 VAL A CA 1
ATOM 2900 C C . VAL A 1 361 ? -6.754 10.079 19.619 1.00 95.62 361 VAL A C 1
ATOM 2902 O O . VAL A 1 361 ? -5.911 9.262 19.251 1.00 95.62 361 VAL A O 1
ATOM 2905 N N . PHE A 1 362 ? -8.036 9.796 19.803 1.00 98.25 362 PHE A N 1
ATOM 2906 C CA . PHE A 1 362 ? -8.666 8.600 19.278 1.00 98.25 362 PHE A CA 1
ATOM 2907 C C . PHE A 1 362 ? -9.729 8.993 18.253 1.00 98.25 362 PHE A C 1
ATOM 2909 O O . PHE A 1 362 ? -10.596 9.817 18.545 1.00 98.25 362 PHE A O 1
ATOM 2916 N N . GLN A 1 363 ? -9.665 8.449 17.042 1.00 98.06 363 GLN A N 1
ATOM 2917 C CA . GLN A 1 363 ? -10.574 8.832 15.957 1.00 98.06 363 GLN A CA 1
ATOM 2918 C C . GLN A 1 363 ? -11.115 7.629 15.188 1.00 98.06 363 GLN A C 1
ATOM 2920 O O . GLN A 1 363 ? -10.535 6.548 15.214 1.00 98.06 363 GLN A O 1
ATOM 2925 N N . SER A 1 364 ? -12.240 7.801 14.500 1.00 98.56 364 SER A N 1
ATOM 2926 C CA . SER A 1 364 ? -12.809 6.728 13.681 1.00 98.56 364 SER A CA 1
ATOM 2927 C C . SER A 1 364 ? -11.908 6.425 12.494 1.00 98.56 364 SER A C 1
ATOM 2929 O O . SER A 1 364 ? -11.603 5.268 12.230 1.00 98.56 364 SER A O 1
ATOM 2931 N N . MET A 1 365 ? -11.439 7.463 11.806 1.00 97.69 365 MET A N 1
ATOM 2932 C CA . MET A 1 365 ? -10.669 7.319 10.580 1.00 97.69 365 MET A CA 1
ATOM 2933 C C . MET A 1 365 ? -9.449 8.231 10.563 1.00 97.69 365 MET A C 1
ATOM 2935 O O . MET A 1 365 ? -9.517 9.375 11.020 1.00 97.69 365 MET A O 1
ATOM 2939 N N . LYS A 1 366 ? -8.356 7.735 9.982 1.00 96.69 366 LYS A N 1
ATOM 2940 C CA . LYS A 1 366 ? -7.166 8.518 9.645 1.00 96.69 366 LYS A CA 1
ATOM 2941 C C . LYS A 1 366 ? -6.784 8.293 8.184 1.00 96.69 366 LYS A C 1
ATOM 2943 O O . LYS A 1 366 ? -6.524 7.165 7.777 1.00 96.69 366 LYS A O 1
ATOM 2948 N N . PHE A 1 367 ? -6.714 9.378 7.421 1.00 95.38 367 PHE A N 1
ATOM 2949 C CA . PHE A 1 367 ? -6.119 9.366 6.086 1.00 95.38 367 PHE A CA 1
ATOM 2950 C C . PHE A 1 367 ? -4.611 9.507 6.228 1.00 95.38 367 PHE A C 1
ATOM 2952 O O . PHE A 1 367 ? -4.143 10.454 6.867 1.00 95.38 367 PHE A O 1
ATOM 2959 N N . MET A 1 368 ? -3.872 8.549 5.686 1.00 94.25 368 MET A N 1
ATOM 2960 C CA . MET A 1 368 ? -2.432 8.478 5.877 1.00 94.25 368 MET A CA 1
ATOM 2961 C C . MET A 1 368 ? -1.717 9.456 4.944 1.00 94.25 368 MET A C 1
ATOM 2963 O O . MET A 1 368 ? -2.036 9.567 3.761 1.00 94.25 368 MET A O 1
ATOM 2967 N N . ALA A 1 369 ? -0.708 10.160 5.453 1.00 90.12 369 ALA A N 1
ATOM 2968 C CA . ALA A 1 369 ? 0.127 11.026 4.621 1.00 90.12 369 ALA A CA 1
ATOM 2969 C C . ALA A 1 369 ? 0.962 10.237 3.591 1.00 90.12 369 ALA A C 1
ATOM 2971 O O . ALA A 1 369 ? 1.340 10.799 2.562 1.00 90.12 369 ALA A O 1
ATOM 2972 N N . ASN A 1 370 ? 1.213 8.943 3.839 1.00 85.56 370 ASN A N 1
ATOM 2973 C CA . ASN A 1 370 ? 2.050 8.070 3.013 1.00 85.56 370 ASN A CA 1
ATOM 2974 C C . ASN A 1 370 ? 3.492 8.618 2.876 1.00 85.56 370 ASN A C 1
ATOM 2976 O O . ASN A 1 370 ? 3.957 9.460 3.655 1.00 85.56 370 ASN A O 1
ATOM 2980 N N . GLY A 1 371 ? 4.258 8.101 1.912 1.00 79.06 371 GLY A N 1
ATOM 2981 C CA . GLY A 1 371 ? 5.621 8.564 1.632 1.00 79.06 371 GLY A CA 1
ATOM 2982 C C . GLY A 1 371 ? 6.607 8.222 2.751 1.00 79.06 371 GLY A C 1
ATOM 2983 O O . GLY A 1 371 ? 6.707 7.080 3.177 1.00 79.06 371 GLY A O 1
ATOM 2984 N N . THR A 1 372 ? 7.383 9.188 3.233 1.00 79.56 372 THR A N 1
ATOM 2985 C CA . THR A 1 372 ? 8.388 8.939 4.285 1.00 79.56 372 THR A CA 1
ATOM 2986 C C . THR A 1 372 ? 7.861 9.177 5.699 1.00 79.56 372 THR A C 1
ATOM 2988 O O . THR A 1 372 ? 8.646 9.123 6.642 1.00 79.56 372 THR A O 1
ATOM 2991 N N . THR A 1 373 ? 6.576 9.509 5.850 1.00 83.50 373 THR A N 1
ATOM 2992 C CA . THR A 1 373 ? 6.031 10.047 7.104 1.00 83.50 373 THR A CA 1
ATOM 2993 C C . THR A 1 373 ? 5.228 9.012 7.875 1.00 83.50 373 THR A C 1
ATOM 2995 O O . THR A 1 373 ? 5.502 8.790 9.051 1.00 83.50 373 THR A O 1
ATOM 2998 N N . GLU A 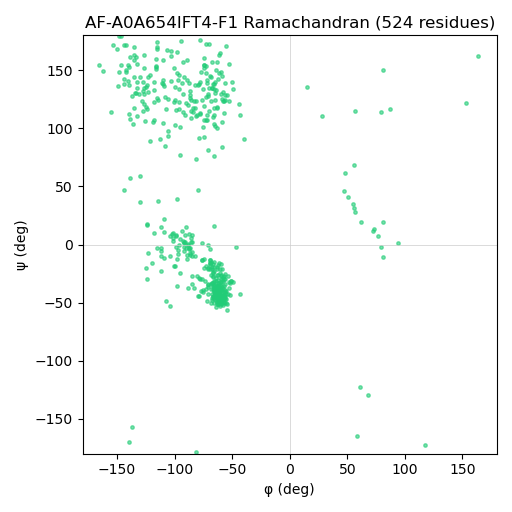1 374 ? 4.245 8.377 7.241 1.00 88.88 374 GLU A N 1
ATOM 2999 C CA . GLU A 1 374 ? 3.345 7.437 7.915 1.00 88.88 374 GLU A CA 1
ATOM 3000 C C . GLU A 1 374 ? 2.614 6.534 6.916 1.00 88.88 374 GLU A C 1
ATOM 3002 O O . GLU A 1 374 ? 2.331 6.976 5.810 1.00 88.88 374 GLU A O 1
ATOM 3007 N N . TRP A 1 375 ? 2.289 5.302 7.317 1.00 92.50 375 TRP A N 1
ATOM 3008 C CA . TRP A 1 375 ? 1.545 4.319 6.513 1.00 92.50 375 TRP A CA 1
ATOM 3009 C C . TRP A 1 375 ? 0.596 3.521 7.389 1.00 92.50 375 TRP A C 1
ATOM 3011 O O . TRP A 1 375 ? 0.898 3.266 8.561 1.00 92.50 375 TRP A O 1
ATOM 3021 N N . GLY A 1 376 ? -0.517 3.074 6.822 1.00 94.62 376 GLY A N 1
ATOM 3022 C CA . GLY A 1 376 ? -1.507 2.255 7.504 1.00 94.62 376 GLY A CA 1
ATOM 3023 C C . GLY A 1 376 ? -0.901 0.971 8.072 1.00 94.62 376 GLY A C 1
ATOM 3024 O O . GLY A 1 376 ? -1.119 0.640 9.241 1.00 94.62 376 GLY A O 1
ATOM 3025 N N . SER A 1 377 ? -0.003 0.324 7.318 1.00 93.56 377 SER A N 1
ATOM 3026 C CA . SER A 1 377 ? 0.768 -0.826 7.808 1.00 93.56 377 SER A CA 1
ATOM 3027 C C . SER A 1 377 ? 1.596 -0.494 9.056 1.00 93.56 377 SER A C 1
ATOM 3029 O O . SER A 1 377 ? 1.674 -1.307 9.972 1.00 93.56 377 SER A O 1
ATOM 3031 N N . TRP A 1 378 ? 2.176 0.708 9.154 1.00 94.44 378 TRP A N 1
ATOM 3032 C CA . TRP A 1 378 ? 2.941 1.112 10.343 1.00 94.44 378 TRP A CA 1
ATOM 3033 C C . TRP A 1 378 ? 2.026 1.352 11.545 1.00 94.44 378 TRP A C 1
ATOM 3035 O O . TRP A 1 378 ? 2.399 1.040 12.675 1.00 94.44 378 TRP A O 1
ATOM 3045 N N . ASN A 1 379 ? 0.809 1.848 11.322 1.00 96.19 379 ASN A N 1
ATOM 3046 C CA . ASN A 1 379 ? -0.160 2.015 12.401 1.00 96.19 379 ASN A CA 1
ATOM 3047 C C . ASN A 1 379 ? -0.689 0.662 12.905 1.00 96.19 379 ASN A C 1
ATOM 3049 O O . ASN A 1 379 ? -0.899 0.513 14.110 1.00 96.19 379 ASN A O 1
ATOM 3053 N N . ILE A 1 380 ? -0.850 -0.340 12.031 1.00 97.69 380 ILE A N 1
ATOM 3054 C CA . ILE A 1 380 ? -1.130 -1.731 12.436 1.00 97.69 380 ILE A CA 1
ATOM 3055 C C . ILE A 1 380 ? 0.030 -2.283 13.271 1.00 97.69 380 ILE A C 1
ATOM 3057 O O . ILE A 1 380 ? -0.201 -2.791 14.370 1.00 97.69 380 ILE A O 1
ATOM 3061 N N . PHE A 1 381 ? 1.269 -2.101 12.803 1.00 96.12 381 PHE A N 1
ATOM 3062 C CA . PHE A 1 381 ? 2.491 -2.506 13.506 1.00 96.12 381 PHE A CA 1
ATOM 3063 C C . PHE A 1 381 ? 2.591 -1.923 14.917 1.00 96.12 381 PHE A C 1
ATOM 3065 O O . PHE A 1 381 ? 2.994 -2.618 15.845 1.00 96.12 381 PHE A O 1
ATOM 3072 N N . ARG A 1 382 ? 2.196 -0.664 15.110 1.00 95.94 382 ARG A N 1
ATOM 3073 C CA . ARG A 1 382 ? 2.321 0.048 16.392 1.00 95.94 382 ARG A CA 1
ATOM 3074 C C . ARG A 1 382 ? 1.109 -0.085 17.315 1.00 95.94 382 ARG A C 1
ATOM 3076 O O . ARG A 1 382 ? 1.044 0.630 18.313 1.00 95.94 382 ARG A O 1
ATOM 3083 N N . PHE A 1 383 ? 0.133 -0.934 16.983 1.00 97.38 383 PHE A N 1
ATOM 3084 C CA . PHE A 1 383 ? -1.156 -1.000 17.686 1.00 97.38 383 PHE A CA 1
ATOM 3085 C C . PHE A 1 383 ? -1.890 0.360 17.736 1.00 97.38 383 PHE A C 1
ATOM 3087 O O . PHE A 1 383 ? -2.580 0.658 18.710 1.00 97.38 383 PHE A O 1
ATOM 3094 N N . GLN A 1 384 ? -1.720 1.214 16.721 1.00 97.50 384 GLN A N 1
ATOM 3095 C CA . GLN A 1 384 ? -2.443 2.489 16.585 1.00 97.50 384 GLN A CA 1
ATOM 3096 C C . GLN A 1 384 ? -3.764 2.309 15.838 1.00 97.50 384 GLN A C 1
ATOM 3098 O O . GLN A 1 384 ? -4.760 2.920 16.219 1.00 97.50 384 GLN A O 1
ATOM 3103 N N . SER A 1 385 ? -3.780 1.439 14.827 1.00 98.31 385 SER A N 1
ATOM 3104 C CA . SER A 1 385 ? -4.965 1.095 14.038 1.00 98.31 385 SER A CA 1
ATOM 3105 C C . SER A 1 385 ? -5.535 -0.265 14.434 1.00 98.31 385 SER A C 1
ATOM 3107 O O . SER A 1 385 ? -4.776 -1.216 14.627 1.00 98.31 385 SER A O 1
ATOM 3109 N N . ALA A 1 386 ? -6.864 -0.386 14.481 1.00 98.12 386 ALA A N 1
ATOM 3110 C CA . ALA A 1 386 ? -7.517 -1.699 14.517 1.00 98.12 386 ALA A CA 1
ATOM 3111 C C . ALA A 1 386 ? -7.571 -2.324 13.119 1.00 98.12 386 ALA A C 1
ATOM 3113 O O . ALA A 1 386 ? -7.287 -3.508 12.951 1.00 98.12 386 ALA A O 1
ATOM 3114 N N . ILE A 1 387 ? -7.937 -1.506 12.134 1.00 98.06 387 ILE A N 1
ATOM 3115 C CA . ILE A 1 387 ? -8.141 -1.868 10.737 1.00 98.06 387 ILE A CA 1
ATOM 3116 C C . ILE A 1 387 ? -7.352 -0.882 9.878 1.00 98.06 387 ILE A C 1
ATOM 3118 O O . ILE A 1 387 ? -7.272 0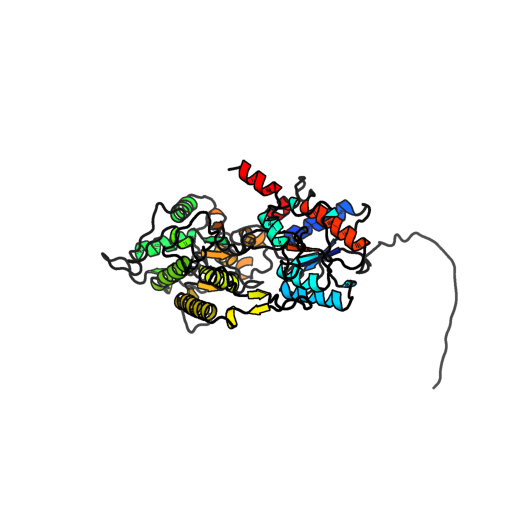.306 10.193 1.00 98.06 387 ILE A O 1
ATOM 3122 N N . SER A 1 388 ? -6.789 -1.366 8.782 1.00 96.69 388 SER A N 1
ATOM 3123 C CA . SER A 1 388 ? -6.125 -0.543 7.789 1.00 96.69 388 SER A CA 1
ATOM 3124 C C . SER A 1 388 ? -6.454 -1.019 6.385 1.00 96.69 388 SER A C 1
ATOM 3126 O O . SER A 1 388 ? -6.451 -2.220 6.126 1.00 96.69 388 SER A O 1
ATOM 3128 N N . LEU A 1 389 ? -6.720 -0.079 5.486 1.00 94.06 389 LEU A N 1
ATOM 3129 C CA . LEU A 1 389 ? -6.658 -0.306 4.047 1.00 94.06 389 LEU A CA 1
ATOM 3130 C C . LEU A 1 389 ? -5.278 0.158 3.607 1.00 94.06 389 LEU A C 1
ATOM 3132 O O . LEU A 1 389 ? -5.024 1.361 3.548 1.00 94.06 389 LEU A O 1
ATOM 3136 N N . ALA A 1 390 ? -4.375 -0.794 3.406 1.00 90.94 390 ALA A N 1
ATOM 3137 C CA . ALA A 1 390 ? -2.959 -0.515 3.219 1.00 90.94 390 ALA A CA 1
ATOM 3138 C C . ALA A 1 390 ? -2.356 -1.403 2.137 1.00 90.94 390 ALA A C 1
ATOM 3140 O O . ALA A 1 390 ? -2.790 -2.537 1.925 1.00 90.94 390 ALA A O 1
ATOM 3141 N N . ALA A 1 391 ? -1.301 -0.907 1.494 1.00 84.69 391 ALA A N 1
ATOM 3142 C CA . ALA A 1 391 ? -0.619 -1.648 0.442 1.00 84.69 391 ALA A CA 1
ATOM 3143 C C . ALA A 1 391 ? -0.107 -2.998 0.966 1.00 84.69 391 ALA A C 1
ATOM 3145 O O . ALA A 1 391 ? 0.573 -3.062 1.997 1.00 84.69 391 ALA A O 1
ATOM 3146 N N . SER A 1 392 ? -0.380 -4.089 0.251 1.00 79.69 392 SER A N 1
ATOM 3147 C CA . SER A 1 392 ? 0.027 -5.437 0.660 1.00 79.69 392 SER A CA 1
ATOM 3148 C C . SER A 1 392 ? 1.539 -5.644 0.577 1.00 79.69 392 SER A C 1
ATOM 3150 O O . SER A 1 392 ? 2.085 -6.475 1.298 1.00 79.69 392 SER A O 1
ATOM 3152 N N . VAL A 1 393 ? 2.260 -4.838 -0.210 1.00 75.94 393 VAL A N 1
ATOM 3153 C CA . VAL A 1 393 ? 3.735 -4.756 -0.143 1.00 75.94 393 VAL A CA 1
ATOM 3154 C C . VAL A 1 393 ? 4.224 -4.301 1.245 1.00 75.94 393 VAL A C 1
ATOM 3156 O O . VAL A 1 393 ? 5.352 -4.583 1.651 1.00 75.94 393 VAL A O 1
ATOM 3159 N N . GLY A 1 394 ? 3.352 -3.654 2.025 1.00 74.06 394 GLY A N 1
ATOM 3160 C CA . GLY A 1 394 ? 3.538 -3.335 3.438 1.00 74.06 394 GLY A CA 1
ATOM 3161 C C . GLY A 1 394 ? 3.345 -4.522 4.391 1.00 74.06 394 GLY A C 1
ATOM 3162 O O . GLY A 1 394 ? 3.514 -4.346 5.596 1.00 74.06 394 GLY A O 1
ATOM 3163 N N . ALA A 1 395 ? 3.054 -5.737 3.912 1.00 79.56 395 ALA A N 1
ATOM 3164 C CA . ALA A 1 395 ? 2.845 -6.916 4.764 1.00 79.56 395 ALA A CA 1
ATOM 3165 C C . ALA A 1 395 ? 4.059 -7.268 5.640 1.00 79.56 395 ALA A C 1
ATOM 3167 O O . ALA A 1 395 ? 3.908 -7.834 6.716 1.00 79.56 395 ALA A O 1
ATOM 3168 N N . ASN A 1 396 ? 5.275 -6.917 5.213 1.00 82.12 396 ASN A N 1
ATOM 3169 C CA . ASN A 1 396 ? 6.487 -7.084 6.026 1.00 82.12 396 ASN A CA 1
ATOM 3170 C C . ASN A 1 396 ? 6.763 -5.894 6.963 1.00 82.12 396 ASN A C 1
ATOM 3172 O O . ASN A 1 396 ? 7.730 -5.923 7.727 1.00 82.12 396 ASN A O 1
ATOM 3176 N N . GLN A 1 397 ? 5.931 -4.853 6.891 1.00 88.19 397 GLN A N 1
ATOM 3177 C CA . GLN A 1 397 ? 6.028 -3.611 7.658 1.00 88.19 397 GLN A CA 1
ATOM 3178 C C . GLN A 1 397 ? 4.901 -3.439 8.681 1.00 88.19 397 GLN A C 1
ATOM 3180 O O . GLN A 1 397 ? 4.941 -2.495 9.466 1.00 88.19 397 GLN A O 1
ATOM 3185 N N . ASN A 1 398 ? 3.923 -4.348 8.694 1.00 92.31 398 ASN A N 1
ATOM 3186 C CA . ASN A 1 398 ? 2.838 -4.372 9.673 1.00 92.31 398 ASN A CA 1
ATOM 3187 C C . ASN A 1 398 ? 3.160 -5.174 10.943 1.00 92.31 398 ASN A C 1
ATOM 3189 O O . ASN A 1 398 ? 2.345 -5.231 11.856 1.00 92.31 398 ASN A O 1
ATOM 3193 N N . LYS A 1 399 ? 4.361 -5.756 11.018 1.00 93.38 399 LYS A N 1
ATOM 3194 C CA . LYS A 1 399 ? 4.834 -6.607 12.114 1.00 93.38 399 LYS A CA 1
ATOM 3195 C C . LYS A 1 399 ? 6.348 -6.515 12.298 1.00 93.38 399 LYS A C 1
ATOM 3197 O O . LYS A 1 399 ? 7.073 -5.986 11.451 1.00 93.38 399 LYS A O 1
ATOM 3202 N N . ILE A 1 400 ? 6.843 -7.050 13.409 1.00 92.81 400 ILE A N 1
ATOM 3203 C CA . ILE A 1 400 ? 8.273 -7.169 13.690 1.00 92.81 400 ILE A CA 1
ATOM 3204 C C . ILE A 1 400 ? 8.914 -8.098 12.655 1.00 92.81 400 ILE A C 1
ATOM 3206 O O . ILE A 1 400 ? 8.616 -9.287 12.577 1.00 92.81 400 ILE A O 1
ATOM 3210 N N . THR A 1 401 ? 9.835 -7.538 11.881 1.00 87.25 401 THR A N 1
ATOM 3211 C CA . THR A 1 401 ? 10.676 -8.226 10.905 1.00 87.25 401 THR A CA 1
ATOM 3212 C C . THR A 1 401 ? 12.071 -7.601 10.935 1.00 87.25 401 THR A C 1
ATOM 3214 O O . THR A 1 401 ? 12.298 -6.545 11.534 1.00 87.25 401 THR A O 1
ATOM 3217 N N . ASN A 1 402 ? 13.030 -8.211 10.239 1.00 82.06 402 ASN A N 1
ATOM 3218 C CA . ASN A 1 402 ? 14.336 -7.578 10.036 1.00 82.06 402 ASN A CA 1
ATOM 3219 C C . ASN A 1 402 ? 14.224 -6.232 9.296 1.00 82.06 402 ASN A C 1
ATOM 3221 O O . ASN A 1 402 ? 15.076 -5.364 9.493 1.00 82.06 402 ASN A O 1
ATOM 3225 N N . PHE A 1 403 ? 13.176 -6.047 8.483 1.00 79.50 403 PHE A N 1
ATOM 3226 C CA . PHE A 1 403 ? 12.921 -4.798 7.769 1.00 79.50 403 PHE A CA 1
ATOM 3227 C C . PHE A 1 403 ? 12.451 -3.698 8.713 1.00 79.50 403 PHE A C 1
ATOM 3229 O O . PHE A 1 403 ? 13.028 -2.615 8.689 1.00 79.50 403 PHE A O 1
ATOM 3236 N N . THR A 1 404 ? 11.471 -3.964 9.582 1.00 86.62 404 THR A N 1
ATOM 3237 C CA . THR A 1 404 ? 10.951 -2.939 10.504 1.00 86.62 404 THR A CA 1
ATOM 3238 C C . THR A 1 404 ? 11.987 -2.495 11.529 1.00 86.62 404 THR A C 1
ATOM 3240 O O . THR A 1 404 ? 12.080 -1.305 11.817 1.00 86.62 404 THR A O 1
ATOM 3243 N N . ARG A 1 405 ? 12.860 -3.395 12.001 1.00 85.62 405 ARG A N 1
ATOM 3244 C CA . ARG A 1 405 ? 13.966 -3.033 12.913 1.00 85.62 405 ARG A CA 1
ATOM 3245 C C . ARG A 1 405 ? 14.973 -2.055 12.313 1.00 85.62 405 ARG A C 1
ATOM 3247 O O . ARG A 1 405 ? 15.575 -1.268 13.033 1.00 85.62 405 ARG A O 1
ATOM 3254 N N . LYS A 1 406 ? 15.198 -2.137 11.002 1.00 81.38 406 LYS A N 1
ATOM 3255 C CA . LYS A 1 406 ? 16.200 -1.334 10.285 1.00 81.38 406 LYS A CA 1
ATOM 3256 C C . LYS A 1 406 ? 15.556 -0.325 9.342 1.00 81.38 406 LYS A C 1
ATOM 3258 O O . LYS A 1 406 ? 16.236 0.207 8.466 1.00 81.38 406 LYS A O 1
ATOM 3263 N N . HIS A 1 407 ? 14.257 -0.068 9.498 1.00 84.06 407 HIS A N 1
ATOM 3264 C CA . HIS A 1 407 ? 13.515 0.729 8.539 1.00 84.06 407 HIS A CA 1
ATOM 3265 C C . HIS A 1 407 ? 14.034 2.176 8.552 1.00 84.06 407 HIS A C 1
ATOM 3267 O O . HIS A 1 407 ? 13.958 2.854 9.583 1.00 84.06 407 HIS A O 1
ATOM 3273 N N . PRO A 1 408 ? 14.581 2.689 7.438 1.00 81.69 408 PRO A N 1
ATOM 3274 C CA . PRO A 1 408 ? 15.308 3.955 7.452 1.00 81.69 408 PRO A CA 1
ATOM 3275 C C . PRO A 1 408 ? 14.402 5.147 7.762 1.00 81.69 408 PRO A C 1
ATOM 3277 O O . PRO A 1 408 ? 14.875 6.112 8.361 1.00 81.69 408 PRO A O 1
ATOM 3280 N N . TYR A 1 409 ? 13.110 5.042 7.448 1.00 83.44 409 TYR A N 1
ATOM 3281 C CA . TYR A 1 409 ? 12.115 6.091 7.674 1.00 83.44 409 TYR A CA 1
ATOM 3282 C C . TYR A 1 409 ? 11.458 6.052 9.061 1.00 83.44 409 TYR A C 1
ATOM 3284 O O . TYR A 1 409 ? 10.677 6.939 9.381 1.00 83.44 409 TYR A O 1
ATOM 3292 N N . PHE A 1 410 ? 11.767 5.062 9.907 1.00 87.88 410 PHE A N 1
ATOM 3293 C CA . PHE A 1 410 ? 11.301 5.090 11.296 1.00 87.88 410 PHE A CA 1
ATOM 3294 C C . PHE A 1 410 ? 12.050 6.153 12.107 1.00 87.88 410 PHE A C 1
ATOM 3296 O O . PHE A 1 410 ? 13.267 6.320 11.959 1.00 87.88 410 PHE A O 1
ATOM 3303 N N . GLY A 1 411 ? 11.310 6.873 12.951 1.00 85.12 411 GLY A N 1
ATOM 3304 C CA . GLY A 1 411 ? 11.858 7.840 13.897 1.00 85.12 411 GLY A CA 1
ATOM 3305 C C . GLY A 1 411 ? 12.585 7.171 15.065 1.00 85.12 411 GLY A C 1
ATOM 3306 O O . GLY A 1 411 ? 12.553 5.946 15.227 1.00 85.12 411 GLY A O 1
ATOM 3307 N N . SER A 1 412 ? 13.251 7.987 15.884 1.00 85.50 412 SER A N 1
ATOM 3308 C CA . SER A 1 412 ? 13.895 7.544 17.130 1.00 85.50 412 SER A CA 1
ATOM 3309 C C . SER A 1 412 ? 12.893 6.936 18.113 1.00 85.50 412 SER A C 1
ATOM 3311 O O . SER A 1 412 ? 13.227 5.998 18.825 1.00 85.50 412 SER A O 1
ATOM 3313 N N . ASP A 1 413 ? 11.633 7.379 18.076 1.00 84.12 413 ASP A N 1
ATOM 3314 C CA . ASP A 1 413 ? 10.533 6.841 18.885 1.00 84.12 413 ASP A CA 1
ATOM 3315 C C . ASP A 1 413 ? 10.273 5.342 18.666 1.00 84.12 413 ASP A C 1
ATOM 3317 O O . ASP A 1 413 ? 9.672 4.689 19.518 1.00 84.12 413 ASP A O 1
ATOM 3321 N N . ILE A 1 414 ? 10.711 4.798 17.528 1.00 88.75 414 ILE A N 1
ATOM 3322 C CA . ILE A 1 414 ? 10.646 3.367 17.226 1.00 88.75 414 ILE A CA 1
ATOM 3323 C C . ILE A 1 414 ? 12.037 2.737 17.292 1.00 88.75 414 ILE A C 1
ATOM 3325 O O . ILE A 1 414 ? 12.193 1.681 17.899 1.00 88.75 414 ILE A O 1
ATOM 3329 N N . LYS A 1 415 ? 13.041 3.351 16.652 1.00 86.06 415 LYS A N 1
ATOM 3330 C CA . LYS A 1 415 ? 14.395 2.779 16.547 1.00 86.06 415 LYS A CA 1
ATOM 3331 C C . LYS A 1 415 ? 15.072 2.608 17.903 1.00 86.06 415 LYS A C 1
ATOM 3333 O O . LYS A 1 415 ? 15.769 1.617 18.100 1.00 86.06 415 LYS A O 1
ATOM 3338 N N . ASP A 1 416 ? 14.818 3.541 18.813 1.00 89.31 416 ASP A N 1
ATOM 3339 C CA . ASP A 1 416 ? 15.452 3.588 20.126 1.00 89.31 416 ASP A CA 1
ATOM 3340 C C . ASP A 1 416 ? 14.512 3.068 21.230 1.00 89.31 416 ASP A C 1
ATOM 3342 O O . ASP A 1 416 ? 14.833 3.184 22.410 1.00 89.31 416 ASP A O 1
ATOM 3346 N N . ASP A 1 417 ? 13.352 2.488 20.876 1.00 90.50 417 ASP A N 1
ATOM 3347 C CA . ASP A 1 417 ? 12.399 1.927 21.841 1.00 90.50 417 ASP A CA 1
ATOM 3348 C C . ASP A 1 417 ? 13.017 0.691 22.531 1.00 90.50 417 ASP A C 1
ATOM 3350 O O . ASP A 1 417 ? 13.130 -0.370 21.903 1.00 90.50 417 ASP A O 1
ATOM 3354 N N . PRO A 1 418 ? 13.372 0.755 23.833 1.00 91.00 418 PRO A N 1
ATOM 3355 C CA . PRO A 1 418 ? 13.975 -0.378 24.540 1.00 91.00 418 PRO A CA 1
ATOM 3356 C C . PRO A 1 418 ? 13.006 -1.560 24.682 1.00 91.00 418 PRO A C 1
ATOM 3358 O O . PRO A 1 418 ? 13.419 -2.677 24.992 1.00 91.00 418 PRO A O 1
ATOM 3361 N N . LYS A 1 419 ? 11.711 -1.323 24.455 1.00 92.88 419 LYS A N 1
ATOM 3362 C CA . LYS A 1 419 ? 10.636 -2.311 24.479 1.00 92.88 419 LYS A CA 1
ATOM 3363 C C . LYS A 1 419 ? 10.101 -2.593 23.073 1.00 92.88 419 LYS A C 1
ATOM 3365 O O . LYS A 1 419 ? 8.987 -3.094 22.951 1.00 92.88 419 LYS A O 1
ATOM 3370 N N . PHE A 1 420 ? 10.870 -2.329 22.008 1.00 93.31 420 PHE A N 1
ATOM 3371 C CA . PHE A 1 420 ? 10.459 -2.552 20.611 1.00 93.31 420 PHE A CA 1
ATOM 3372 C C . PHE A 1 420 ? 9.747 -3.897 20.398 1.00 93.31 420 PHE A C 1
ATOM 3374 O O . PHE A 1 420 ? 8.731 -3.963 19.708 1.00 93.31 420 PHE A O 1
ATOM 3381 N N . ASP A 1 421 ? 10.262 -4.962 21.015 1.00 93.19 421 ASP A N 1
ATOM 3382 C CA . ASP A 1 421 ? 9.768 -6.326 20.823 1.00 93.19 421 ASP A CA 1
ATOM 3383 C C . ASP A 1 421 ? 8.466 -6.669 21.541 1.00 93.19 421 ASP A C 1
ATOM 3385 O O . ASP A 1 421 ? 7.860 -7.692 21.221 1.00 93.19 421 ASP A O 1
ATOM 3389 N N . THR A 1 422 ? 8.025 -5.836 22.479 1.00 93.94 422 THR A N 1
ATOM 3390 C CA . THR A 1 422 ? 6.739 -5.973 23.179 1.00 93.94 422 THR A CA 1
ATOM 3391 C C . THR A 1 422 ? 5.765 -4.858 22.815 1.00 93.94 422 THR A C 1
ATOM 3393 O O . THR A 1 422 ? 4.558 -5.039 22.912 1.00 93.94 422 THR A O 1
ATOM 3396 N N . ASN A 1 423 ? 6.279 -3.722 22.348 1.00 94.69 423 ASN A N 1
ATOM 3397 C CA . ASN A 1 423 ? 5.509 -2.540 21.992 1.00 94.69 423 ASN A CA 1
ATOM 3398 C C . ASN A 1 423 ? 4.972 -2.538 20.554 1.00 94.69 423 ASN A C 1
ATOM 3400 O O . ASN A 1 423 ? 4.232 -1.620 20.197 1.00 94.69 423 ASN A O 1
ATOM 3404 N N . ASN A 1 424 ? 5.361 -3.508 19.724 1.00 95.88 424 ASN A N 1
ATOM 3405 C CA . ASN A 1 424 ? 4.942 -3.590 18.329 1.00 95.88 424 ASN A CA 1
ATOM 3406 C C . ASN A 1 424 ? 4.461 -4.999 17.956 1.00 95.88 424 ASN A C 1
ATOM 3408 O O . ASN A 1 424 ? 4.834 -5.980 18.593 1.00 95.88 424 ASN A O 1
ATOM 3412 N N . ALA A 1 425 ? 3.612 -5.094 16.940 1.00 96.50 425 ALA A N 1
ATOM 3413 C CA . ALA A 1 425 ? 2.916 -6.313 16.557 1.00 96.50 425 ALA A CA 1
ATOM 3414 C C . ALA A 1 425 ? 3.879 -7.392 16.044 1.00 96.50 425 ALA A C 1
ATOM 3416 O O . ALA A 1 425 ? 4.792 -7.116 15.264 1.00 96.50 425 ALA A O 1
ATOM 3417 N N . LYS A 1 426 ? 3.659 -8.639 16.450 1.00 95.31 426 LYS A N 1
ATOM 3418 C CA . LYS A 1 426 ? 4.282 -9.838 15.877 1.00 95.31 426 LYS A CA 1
ATOM 3419 C C . LYS A 1 426 ? 3.373 -10.450 14.814 1.00 95.31 426 LYS A C 1
ATOM 3421 O O . LYS A 1 426 ? 2.249 -10.014 14.602 1.00 95.31 426 LYS A O 1
ATOM 3426 N N . ASP A 1 427 ? 3.863 -11.492 14.149 1.00 92.56 427 ASP A N 1
ATOM 3427 C CA . ASP A 1 427 ? 3.121 -12.187 13.093 1.00 92.56 427 ASP A CA 1
ATOM 3428 C C . ASP A 1 427 ? 1.745 -12.691 13.556 1.00 92.56 427 ASP A C 1
ATOM 3430 O O . ASP A 1 427 ? 0.752 -12.470 12.873 1.00 92.56 427 ASP A O 1
ATOM 3434 N N . ALA A 1 428 ? 1.661 -13.255 14.766 1.00 94.69 428 ALA A N 1
ATOM 3435 C CA . ALA A 1 428 ? 0.401 -13.735 15.328 1.00 94.69 428 ALA A CA 1
ATOM 3436 C C . ALA A 1 428 ? -0.598 -12.614 15.672 1.00 94.69 428 ALA A C 1
ATOM 3438 O O . ALA A 1 428 ? -1.771 -12.901 15.905 1.00 94.69 428 ALA A O 1
ATOM 3439 N N . ASP A 1 429 ? -0.160 -11.354 15.726 1.00 96.31 429 ASP A N 1
ATOM 3440 C CA . ASP A 1 429 ? -1.004 -10.211 16.081 1.00 96.31 429 ASP A CA 1
ATOM 3441 C C . ASP A 1 429 ? -1.689 -9.589 14.861 1.00 96.31 429 ASP A C 1
ATOM 3443 O O . ASP A 1 429 ? -2.549 -8.725 15.029 1.00 96.31 429 ASP A O 1
ATOM 3447 N N . VAL A 1 430 ? -1.324 -9.996 13.641 1.00 95.62 430 VAL A N 1
ATOM 3448 C CA . VAL A 1 430 ? -1.768 -9.340 12.409 1.00 95.62 430 VAL A CA 1
ATOM 3449 C C . VAL A 1 430 ? -2.441 -10.331 11.477 1.00 95.62 430 VAL A C 1
ATOM 3451 O O . VAL A 1 430 ? -1.941 -11.421 11.217 1.00 95.62 430 VAL A O 1
ATOM 3454 N N . PHE A 1 431 ? -3.566 -9.913 10.916 1.00 94.50 431 PHE A N 1
ATOM 3455 C CA . PHE A 1 431 ? -4.214 -10.595 9.810 1.00 94.50 431 PHE A CA 1
ATOM 3456 C C . PHE A 1 431 ? -4.268 -9.666 8.597 1.00 94.50 431 PHE A C 1
ATOM 3458 O O . PHE A 1 431 ? -4.517 -8.473 8.743 1.00 94.50 431 PHE A O 1
ATOM 3465 N N . MET A 1 432 ? -4.023 -10.210 7.408 1.00 91.06 432 MET A N 1
ATOM 3466 C CA . MET A 1 432 ? -4.170 -9.499 6.144 1.00 91.06 432 MET A CA 1
ATOM 3467 C C . MET A 1 432 ? -5.072 -10.317 5.228 1.00 91.06 432 MET A C 1
ATOM 3469 O O . MET A 1 432 ? -4.835 -11.511 5.039 1.00 91.06 432 MET A O 1
ATOM 3473 N N . ASP A 1 433 ? -6.077 -9.656 4.679 1.00 88.00 433 ASP A N 1
ATOM 3474 C CA . ASP A 1 433 ? -6.999 -10.178 3.682 1.00 88.00 433 ASP A CA 1
ATOM 3475 C C . ASP A 1 433 ? -6.839 -9.402 2.368 1.00 88.00 433 ASP A C 1
ATOM 3477 O O . ASP A 1 433 ? -6.185 -8.353 2.319 1.00 88.00 433 ASP A O 1
ATOM 3481 N N . SER A 1 434 ? -7.436 -9.918 1.302 1.00 83.00 434 SER A N 1
ATOM 3482 C CA . SER A 1 434 ? -7.479 -9.253 0.002 1.00 83.00 434 SER A CA 1
ATOM 3483 C C . SER A 1 434 ? -8.177 -7.893 0.062 1.00 83.00 434 SER A C 1
ATOM 3485 O O . SER A 1 434 ? -8.886 -7.556 1.015 1.00 83.00 434 SER A O 1
ATOM 3487 N N . GLN A 1 435 ? -7.993 -7.096 -0.990 1.00 85.44 435 GLN A N 1
ATOM 3488 C CA . GLN A 1 435 ? -8.693 -5.821 -1.110 1.00 85.44 435 GLN A CA 1
ATOM 3489 C C . GLN A 1 435 ? -10.223 -5.965 -1.111 1.00 85.44 435 GLN A C 1
ATOM 3491 O O . GLN A 1 435 ? -10.804 -6.907 -1.658 1.00 85.44 435 GLN A O 1
ATOM 3496 N N . ILE A 1 436 ? -10.895 -4.950 -0.575 1.00 84.00 436 ILE A N 1
ATOM 3497 C CA . ILE A 1 436 ? -12.355 -4.839 -0.611 1.00 84.00 436 ILE A CA 1
ATOM 3498 C C . ILE A 1 436 ? -12.800 -4.437 -2.019 1.00 84.00 436 ILE A C 1
ATOM 3500 O O . ILE A 1 436 ? -12.451 -3.353 -2.472 1.00 84.00 436 ILE A O 1
ATOM 3504 N N . THR A 1 437 ? -13.602 -5.256 -2.704 1.00 79.69 437 THR A N 1
ATOM 3505 C CA . THR A 1 437 ? -14.046 -4.989 -4.088 1.00 79.69 437 THR A CA 1
ATOM 3506 C C . THR A 1 437 ? -15.555 -4.707 -4.156 1.00 79.69 437 THR A C 1
ATOM 3508 O O . THR A 1 437 ? -16.357 -5.632 -4.304 1.00 79.69 437 THR A O 1
ATOM 3511 N N . PRO A 1 438 ? -16.003 -3.440 -4.039 1.00 73.06 438 PRO A N 1
ATOM 3512 C CA . PRO A 1 438 ? -17.429 -3.136 -4.108 1.00 73.06 438 PRO A CA 1
ATOM 3513 C C . PRO A 1 438 ? -17.974 -3.438 -5.511 1.00 73.06 438 PRO A C 1
ATOM 3515 O O . PRO A 1 438 ? -17.380 -3.060 -6.521 1.00 73.06 438 PRO A O 1
ATOM 3518 N N . SER A 1 439 ? -19.116 -4.119 -5.590 1.00 67.44 439 SER A N 1
ATOM 3519 C CA . SER A 1 439 ? -19.827 -4.333 -6.857 1.00 67.44 439 SER A CA 1
ATOM 3520 C C . SER A 1 439 ? -20.496 -3.040 -7.327 1.00 67.44 439 SER A C 1
ATOM 3522 O O . SER A 1 439 ? -20.954 -2.252 -6.501 1.00 67.44 439 SER A O 1
ATOM 3524 N N . LYS A 1 440 ? -20.594 -2.821 -8.646 1.00 63.62 440 LYS A N 1
ATOM 3525 C CA . LYS A 1 440 ? -21.344 -1.673 -9.182 1.00 63.62 440 LYS A CA 1
ATOM 3526 C C . LYS A 1 440 ? -22.837 -1.794 -8.857 1.00 63.62 440 LYS A C 1
ATOM 3528 O O . LYS A 1 440 ? -23.442 -2.829 -9.136 1.00 63.62 440 LYS A O 1
ATOM 3533 N N . GLU A 1 441 ? -23.431 -0.736 -8.317 1.00 61.31 441 GLU A N 1
ATOM 3534 C CA . GLU A 1 441 ? -24.875 -0.610 -8.137 1.00 61.31 441 GLU A CA 1
ATOM 3535 C C . GLU A 1 441 ? -25.551 -0.441 -9.508 1.00 61.31 441 GLU A C 1
ATOM 3537 O O . GLU A 1 441 ? -25.356 0.557 -10.205 1.00 61.31 441 GLU A O 1
ATOM 3542 N N . ASN A 1 442 ? -26.377 -1.410 -9.913 1.00 51.84 442 ASN A N 1
ATOM 3543 C CA . ASN A 1 442 ? -27.206 -1.272 -11.111 1.00 51.84 442 ASN A CA 1
ATOM 3544 C C . ASN A 1 442 ? -28.374 -0.316 -10.824 1.00 51.84 442 ASN A C 1
ATOM 3546 O O . ASN A 1 442 ? -29.441 -0.742 -10.392 1.00 51.84 442 ASN A O 1
ATOM 3550 N N . LYS A 1 443 ? -28.206 0.981 -11.112 1.00 50.31 443 LYS A N 1
ATOM 3551 C CA . LYS A 1 443 ? -29.269 1.994 -10.932 1.00 50.31 443 LYS A CA 1
ATOM 3552 C C . LYS A 1 443 ? -30.531 1.753 -11.790 1.00 50.31 443 LYS A C 1
ATOM 3554 O O . LYS A 1 443 ? -31.578 2.299 -11.464 1.00 50.31 443 LYS A O 1
ATOM 3559 N N . ASN A 1 444 ? -30.460 0.902 -12.821 1.00 46.28 444 ASN A N 1
ATOM 3560 C CA . ASN A 1 444 ? -31.587 0.557 -13.707 1.00 46.28 444 ASN A CA 1
ATOM 3561 C C . ASN A 1 444 ? -32.209 -0.832 -13.438 1.00 46.28 444 ASN A C 1
ATOM 3563 O O . ASN A 1 444 ? -33.053 -1.277 -14.213 1.00 46.28 444 ASN A O 1
ATOM 3567 N N . GLY A 1 445 ? -31.807 -1.535 -12.373 1.00 41.69 445 GLY A N 1
ATOM 3568 C CA . GLY A 1 445 ? -32.338 -2.855 -12.026 1.00 41.69 445 GLY A CA 1
ATOM 3569 C C . GLY A 1 445 ? -32.812 -2.887 -10.580 1.00 41.69 445 GLY A C 1
ATOM 3570 O O . GLY A 1 445 ? -32.016 -2.764 -9.656 1.00 41.69 445 GLY A O 1
ATOM 3571 N N . THR A 1 446 ? -34.113 -3.058 -10.373 1.00 37.72 446 THR A N 1
ATOM 3572 C CA . THR A 1 446 ? -34.712 -3.311 -9.059 1.00 37.72 446 THR A CA 1
ATOM 3573 C C . THR A 1 446 ? -34.092 -4.553 -8.415 1.00 37.72 446 THR A C 1
ATOM 3575 O O . THR A 1 446 ? -34.313 -5.664 -8.893 1.00 37.72 446 THR A O 1
ATOM 3578 N N . GLY A 1 447 ? -33.356 -4.390 -7.318 1.00 36.62 447 GLY A N 1
ATOM 3579 C CA . GLY A 1 447 ? -32.896 -5.513 -6.501 1.00 36.62 447 GLY A CA 1
ATOM 3580 C C . GLY A 1 447 ? -31.611 -5.194 -5.757 1.00 36.62 447 GLY A C 1
ATOM 3581 O O . GLY A 1 447 ? -30.612 -4.839 -6.370 1.00 36.62 447 GLY A O 1
ATOM 3582 N N . GLY A 1 448 ? -31.661 -5.296 -4.428 1.00 40.84 448 GLY A N 1
ATOM 3583 C CA . GLY A 1 448 ? -30.544 -5.015 -3.530 1.00 40.84 448 GLY A CA 1
ATOM 3584 C C . GLY A 1 448 ? -29.274 -5.812 -3.827 1.00 40.84 448 GLY A C 1
ATOM 3585 O O . GLY A 1 448 ? -29.277 -6.743 -4.631 1.00 40.84 448 GLY A O 1
ATOM 3586 N N . MET A 1 449 ? -28.195 -5.427 -3.132 1.00 40.75 449 MET A N 1
ATOM 3587 C CA . MET A 1 449 ? -26.869 -6.056 -3.140 1.00 40.75 449 MET A CA 1
ATOM 3588 C C . MET A 1 449 ? -26.974 -7.587 -3.159 1.00 40.75 449 MET A C 1
ATOM 3590 O O . MET A 1 449 ? -27.029 -8.243 -2.124 1.00 40.75 449 MET A O 1
ATOM 3594 N N . THR A 1 450 ? -27.003 -8.163 -4.355 1.00 35.16 450 THR A N 1
ATOM 3595 C CA . THR A 1 450 ? -26.815 -9.589 -4.566 1.00 35.16 450 THR A CA 1
ATOM 3596 C C . THR A 1 450 ? -25.431 -9.703 -5.185 1.00 35.16 450 THR A C 1
ATOM 3598 O O . THR A 1 450 ? -25.225 -9.159 -6.273 1.00 35.16 450 THR A O 1
ATOM 3601 N N . PRO A 1 451 ? -24.457 -10.355 -4.529 1.00 38.41 451 PRO A N 1
ATOM 3602 C CA . PRO A 1 451 ? -23.172 -10.637 -5.146 1.00 38.41 451 PRO A CA 1
ATOM 3603 C C . PRO A 1 451 ? -23.403 -11.718 -6.209 1.00 38.41 451 PRO A C 1
ATOM 3605 O O . PRO A 1 451 ? -23.270 -12.914 -5.963 1.00 38.41 451 PRO A O 1
ATOM 3608 N N . ALA A 1 452 ? -23.863 -11.310 -7.390 1.00 36.44 452 ALA A N 1
ATOM 3609 C CA . ALA A 1 452 ? -24.032 -12.207 -8.516 1.00 36.44 452 ALA A CA 1
ATOM 3610 C C . ALA A 1 452 ? -22.666 -12.456 -9.164 1.00 36.44 452 ALA A C 1
ATOM 3612 O O . ALA A 1 452 ? -21.895 -11.523 -9.387 1.00 36.44 452 ALA A O 1
ATOM 3613 N N . LYS A 1 453 ? -22.418 -13.721 -9.526 1.00 38.62 453 LYS A N 1
ATOM 3614 C CA . LYS A 1 453 ? -21.248 -14.284 -10.236 1.00 38.62 453 LYS A CA 1
ATOM 3615 C C . LYS A 1 453 ? -20.771 -13.520 -11.494 1.00 38.62 453 LYS A C 1
ATOM 3617 O O . LYS A 1 453 ? -19.808 -13.948 -12.120 1.00 38.62 453 LYS A O 1
ATOM 3622 N N . THR A 1 454 ? -21.441 -12.442 -11.895 1.00 46.53 454 THR A N 1
ATOM 3623 C CA . THR A 1 454 ? -21.274 -11.726 -13.166 1.00 46.53 454 THR A CA 1
ATOM 3624 C C . THR A 1 454 ? -20.942 -10.238 -13.024 1.00 46.53 454 THR A C 1
ATOM 3626 O O . THR A 1 454 ? -20.624 -9.619 -14.035 1.00 46.53 454 THR A O 1
ATOM 3629 N N . ASN A 1 455 ? -20.975 -9.654 -11.818 1.00 51.66 455 ASN A N 1
ATOM 3630 C CA . ASN A 1 455 ? -20.522 -8.276 -11.584 1.00 51.66 455 ASN A CA 1
ATOM 3631 C C . ASN A 1 455 ? -19.201 -8.316 -10.800 1.00 51.66 455 ASN A C 1
ATOM 3633 O O . ASN A 1 455 ? -19.238 -8.309 -9.566 1.00 51.66 455 ASN A O 1
ATOM 3637 N N . PRO A 1 456 ? -18.041 -8.461 -11.477 1.00 56.03 456 PRO A N 1
ATOM 3638 C CA . PRO A 1 456 ? -16.763 -8.445 -10.781 1.00 56.03 456 PRO A CA 1
ATOM 3639 C C . PRO A 1 456 ? -16.660 -7.107 -10.044 1.00 56.03 456 PRO A C 1
ATOM 3641 O O . PRO A 1 456 ? -16.841 -6.052 -10.650 1.00 56.03 456 PRO A O 1
ATOM 3644 N N . GLY A 1 457 ? -16.452 -7.155 -8.725 1.00 63.44 457 GLY A N 1
ATOM 3645 C CA . GLY A 1 457 ? -16.270 -5.947 -7.927 1.00 63.44 457 GLY A CA 1
ATOM 3646 C C . GLY A 1 457 ? -15.168 -5.062 -8.510 1.00 63.44 457 GLY A C 1
ATOM 3647 O O . GLY A 1 457 ? -14.291 -5.541 -9.232 1.00 63.44 457 GLY A O 1
ATOM 3648 N N . ILE A 1 458 ? -15.222 -3.762 -8.226 1.00 70.81 458 ILE A N 1
ATOM 3649 C CA . ILE A 1 458 ? -14.188 -2.830 -8.675 1.00 70.81 458 ILE A CA 1
ATOM 3650 C C . ILE A 1 458 ? -12.901 -3.202 -7.951 1.00 70.81 458 ILE A C 1
ATOM 3652 O O . ILE A 1 458 ? -12.801 -3.077 -6.730 1.00 70.81 458 ILE A O 1
ATOM 3656 N N . PHE A 1 459 ? -11.960 -3.715 -8.730 1.00 72.19 459 PHE A N 1
ATOM 3657 C CA . PHE A 1 459 ? -10.616 -4.055 -8.312 1.00 72.19 459 PHE A CA 1
ATOM 3658 C C . PHE A 1 459 ? -9.706 -2.928 -8.773 1.00 72.19 459 PHE A C 1
ATOM 3660 O O . PHE A 1 459 ? -9.669 -2.627 -9.969 1.00 72.19 459 PHE A O 1
ATOM 3667 N N . ASP A 1 460 ? -8.996 -2.318 -7.834 1.00 69.06 460 ASP A N 1
ATOM 3668 C CA . ASP A 1 460 ? -7.902 -1.434 -8.199 1.00 69.06 460 ASP A CA 1
ATOM 3669 C C . ASP A 1 460 ? -6.685 -2.322 -8.367 1.00 69.06 460 ASP A C 1
ATOM 3671 O O . ASP A 1 460 ? -6.248 -2.972 -7.413 1.00 69.06 460 ASP A O 1
ATOM 3675 N N . GLU A 1 461 ? -6.181 -2.400 -9.598 1.00 66.38 461 GLU A N 1
ATOM 3676 C CA . GLU A 1 461 ? -4.889 -3.023 -9.825 1.00 66.38 461 GLU A CA 1
ATOM 3677 C C . GLU A 1 461 ? -3.849 -2.197 -9.088 1.00 66.38 461 GLU A C 1
ATOM 3679 O O . GLU A 1 461 ? -3.444 -1.109 -9.502 1.00 66.38 461 GLU A O 1
ATOM 3684 N N . GLY A 1 462 ? -3.486 -2.724 -7.928 1.00 60.38 462 GLY A N 1
ATOM 3685 C CA . GLY A 1 462 ? -2.337 -2.274 -7.205 1.00 60.38 462 GLY A CA 1
ATOM 3686 C C . GLY A 1 462 ? -1.060 -2.759 -7.857 1.00 60.38 462 GLY A C 1
ATOM 3687 O O . GLY A 1 462 ? -1.031 -3.787 -8.530 1.00 60.38 462 GLY A O 1
ATOM 3688 N N . GLY A 1 463 ? 0.004 -2.001 -7.624 1.00 66.19 463 GLY A N 1
ATOM 3689 C CA . GLY A 1 463 ? 1.344 -2.416 -7.982 1.00 66.19 463 GLY A CA 1
ATOM 3690 C C . GLY A 1 463 ? 2.006 -1.509 -9.001 1.00 66.19 463 GLY A C 1
ATOM 3691 O O . GLY A 1 463 ? 1.578 -0.402 -9.322 1.00 66.19 463 GLY A O 1
ATOM 3692 N N . SER A 1 464 ? 3.159 -1.977 -9.438 1.00 81.31 464 SER A N 1
ATOM 3693 C CA . SER A 1 464 ? 4.040 -1.294 -10.358 1.00 81.31 464 SER A CA 1
ATOM 3694 C C . SER A 1 464 ? 4.146 -2.096 -11.643 1.00 81.31 464 SER A C 1
ATOM 3696 O O . SER A 1 464 ? 4.085 -3.324 -11.664 1.00 81.31 464 SER A O 1
ATOM 3698 N N . SER A 1 465 ? 4.389 -1.386 -12.727 1.00 90.50 465 SER A N 1
ATOM 3699 C CA . SER A 1 465 ? 4.788 -1.944 -14.006 1.00 90.50 465 SER A CA 1
ATOM 3700 C C . SER A 1 465 ? 6.181 -1.454 -14.357 1.00 90.50 465 SER A C 1
ATOM 3702 O O . SER A 1 465 ? 6.619 -0.393 -13.914 1.00 90.50 465 SER A O 1
ATOM 3704 N N . ILE A 1 466 ? 6.898 -2.225 -15.157 1.00 95.31 466 ILE A N 1
ATOM 3705 C CA . ILE A 1 466 ? 8.130 -1.753 -15.766 1.00 95.31 466 ILE A CA 1
ATOM 3706 C C . ILE A 1 466 ? 7.784 -1.041 -17.067 1.00 95.31 466 ILE A C 1
ATOM 3708 O O . ILE A 1 466 ? 7.054 -1.580 -17.899 1.00 95.31 466 ILE A O 1
ATOM 3712 N N . LEU A 1 467 ? 8.361 0.144 -17.253 1.00 97.19 467 LEU A N 1
ATOM 3713 C CA . LEU A 1 467 ? 8.378 0.876 -18.514 1.00 97.19 467 LEU A CA 1
ATOM 3714 C C . LEU A 1 467 ? 9.786 0.779 -19.114 1.00 97.19 467 LEU A C 1
ATOM 3716 O O . LEU A 1 467 ? 10.679 1.523 -18.695 1.00 97.19 467 LEU A O 1
ATOM 3720 N N . PRO A 1 468 ? 10.024 -0.148 -20.058 1.00 97.12 468 PRO A N 1
ATOM 3721 C CA . PRO A 1 468 ? 11.250 -0.173 -20.837 1.00 97.12 468 PRO A CA 1
ATOM 3722 C C . PRO A 1 468 ? 11.233 1.006 -21.812 1.00 97.12 468 PRO A C 1
ATOM 3724 O O . PRO A 1 468 ? 10.273 1.181 -22.563 1.00 97.12 468 PRO A O 1
ATOM 3727 N N . ILE A 1 469 ? 12.285 1.816 -21.818 1.00 97.56 469 ILE A N 1
ATOM 3728 C CA . ILE A 1 469 ? 12.398 2.993 -22.678 1.00 97.56 469 ILE A CA 1
ATOM 3729 C C . ILE A 1 469 ? 13.421 2.713 -23.770 1.00 97.56 469 ILE A C 1
ATOM 3731 O O . ILE A 1 469 ? 14.568 2.357 -23.506 1.00 97.56 469 ILE A O 1
ATOM 3735 N N . ASN A 1 470 ? 13.010 2.913 -25.017 1.00 95.94 470 ASN A N 1
ATOM 3736 C CA . ASN A 1 470 ? 13.910 2.939 -26.152 1.00 95.94 470 ASN A CA 1
ATOM 3737 C C . ASN A 1 470 ? 14.712 4.234 -26.058 1.00 95.94 470 ASN A C 1
ATOM 3739 O O . ASN A 1 470 ? 14.177 5.305 -26.333 1.00 95.94 470 ASN A O 1
ATOM 3743 N N . VAL A 1 471 ? 15.989 4.160 -25.698 1.00 94.25 471 VAL A N 1
ATOM 3744 C CA . VAL A 1 471 ? 16.848 5.345 -25.518 1.00 94.25 471 VAL A CA 1
ATOM 3745 C C . VAL A 1 471 ? 17.534 5.800 -26.816 1.00 94.25 471 VAL A C 1
ATOM 3747 O O . VAL A 1 471 ? 18.395 6.670 -26.782 1.00 94.25 471 VAL A O 1
ATOM 3750 N N . GLY A 1 472 ? 17.163 5.232 -27.970 1.00 91.19 472 GLY A N 1
ATOM 3751 C CA . GLY A 1 472 ? 17.780 5.546 -29.266 1.00 91.19 472 GLY A CA 1
ATOM 3752 C C . GLY A 1 472 ? 19.198 4.986 -29.435 1.00 91.19 472 GLY A C 1
ATOM 3753 O O . GLY A 1 472 ? 19.895 5.358 -30.372 1.00 91.19 472 GLY A O 1
ATOM 3754 N N . ASN A 1 473 ? 19.633 4.094 -28.536 1.00 92.00 473 ASN A N 1
ATOM 3755 C CA . ASN A 1 473 ? 20.933 3.431 -28.578 1.00 92.00 473 ASN A CA 1
ATOM 3756 C C . ASN A 1 473 ? 20.740 1.908 -28.573 1.00 92.00 473 ASN A C 1
ATOM 3758 O O . ASN A 1 473 ? 20.228 1.346 -27.605 1.00 92.00 473 ASN A O 1
ATOM 3762 N N . GLU A 1 474 ? 21.162 1.243 -29.649 1.00 92.69 474 GLU A N 1
ATOM 3763 C CA . GLU A 1 474 ? 20.935 -0.191 -29.856 1.00 92.69 474 GLU A CA 1
ATOM 3764 C C . GLU A 1 474 ? 21.597 -1.063 -28.780 1.00 92.69 474 GLU A C 1
ATOM 3766 O O . GLU A 1 474 ? 20.935 -1.928 -28.209 1.00 92.69 474 GLU A O 1
ATOM 3771 N N . LYS A 1 475 ? 22.859 -0.784 -28.421 1.00 92.88 475 LYS A N 1
ATOM 3772 C CA . LYS A 1 475 ? 23.584 -1.503 -27.357 1.00 92.88 475 LYS A CA 1
ATOM 3773 C C . LYS A 1 475 ? 22.841 -1.414 -26.023 1.00 92.88 475 LYS A C 1
ATOM 3775 O O . LYS A 1 475 ? 22.658 -2.428 -25.351 1.00 92.88 475 LYS A O 1
ATOM 3780 N N . LEU A 1 476 ? 22.389 -0.218 -25.641 1.00 94.31 476 LEU A N 1
ATOM 3781 C CA . LEU A 1 476 ? 21.649 -0.026 -24.391 1.00 94.31 476 LEU A CA 1
ATOM 3782 C C . LEU A 1 476 ? 20.266 -0.687 -24.435 1.00 94.31 476 LEU A C 1
ATOM 3784 O O . LEU A 1 476 ? 19.845 -1.275 -23.440 1.00 94.31 476 LEU A O 1
ATOM 3788 N N . ASN A 1 477 ? 19.573 -0.643 -25.574 1.00 95.50 477 ASN A N 1
ATOM 3789 C CA . ASN A 1 477 ? 18.275 -1.297 -25.746 1.00 95.50 477 ASN A CA 1
ATOM 3790 C C . ASN A 1 477 ? 18.394 -2.829 -25.661 1.00 95.50 477 ASN A C 1
ATOM 3792 O O . ASN A 1 477 ? 17.601 -3.464 -24.964 1.00 95.50 477 ASN A O 1
ATOM 3796 N N . LEU A 1 478 ? 19.399 -3.426 -26.310 1.00 94.88 478 LEU A N 1
ATOM 3797 C CA . LEU A 1 478 ? 19.683 -4.864 -26.230 1.00 94.88 478 LEU A CA 1
ATOM 3798 C C . LEU A 1 478 ? 20.097 -5.282 -24.814 1.00 94.88 478 LEU A C 1
ATOM 3800 O O . LEU A 1 478 ? 19.576 -6.266 -24.288 1.00 94.88 478 LEU A O 1
ATOM 3804 N N . GLY A 1 479 ? 20.954 -4.501 -24.153 1.00 95.62 479 GLY A N 1
ATOM 3805 C CA . GLY A 1 479 ? 21.305 -4.734 -22.752 1.00 95.62 479 GLY A CA 1
ATOM 3806 C C . GLY A 1 479 ? 20.082 -4.660 -21.828 1.00 95.62 479 GLY A C 1
ATOM 3807 O O . GLY A 1 479 ? 19.900 -5.520 -20.967 1.00 95.62 479 GLY A O 1
ATOM 3808 N N . THR A 1 480 ? 19.208 -3.669 -22.036 1.00 96.75 480 THR A N 1
ATOM 3809 C CA . THR A 1 480 ? 17.954 -3.499 -21.277 1.00 96.75 480 THR A CA 1
ATOM 3810 C C . THR A 1 480 ? 17.047 -4.714 -21.450 1.00 96.75 480 THR A C 1
ATOM 3812 O O . THR A 1 480 ? 16.595 -5.294 -20.463 1.00 96.75 480 THR A O 1
ATOM 3815 N N . LYS A 1 481 ? 16.847 -5.159 -22.695 1.00 96.56 481 LYS A N 1
ATOM 3816 C CA . LYS A 1 481 ? 16.115 -6.386 -23.039 1.00 96.56 481 LYS A CA 1
ATOM 3817 C C . LYS A 1 481 ? 16.688 -7.614 -22.337 1.00 96.56 481 LYS A C 1
ATOM 3819 O O . LYS A 1 481 ? 15.938 -8.379 -21.734 1.00 96.56 481 LYS A O 1
ATOM 3824 N N . LYS A 1 482 ? 18.012 -7.779 -22.361 1.00 96.12 482 LYS A N 1
ATOM 3825 C CA . LYS A 1 482 ? 18.711 -8.891 -21.708 1.00 96.12 482 LYS A CA 1
ATOM 3826 C C . LYS A 1 482 ? 18.493 -8.901 -20.195 1.00 96.12 482 LYS A C 1
ATOM 3828 O O . LYS A 1 482 ? 18.150 -9.943 -19.634 1.00 96.12 482 LYS A O 1
ATOM 3833 N N . PHE A 1 483 ? 18.642 -7.749 -19.542 1.00 97.56 483 PHE A N 1
ATOM 3834 C CA . PHE A 1 483 ? 18.401 -7.627 -18.106 1.00 97.56 483 PHE A CA 1
ATOM 3835 C C . PHE A 1 483 ? 16.940 -7.929 -17.750 1.00 97.56 483 PHE A C 1
ATOM 3837 O O . PHE A 1 483 ? 16.684 -8.696 -16.822 1.00 97.56 483 PHE A O 1
ATOM 3844 N N . LEU A 1 484 ? 15.980 -7.396 -18.512 1.00 97.06 484 LEU A N 1
ATOM 3845 C CA . LEU A 1 484 ? 14.558 -7.657 -18.279 1.00 97.06 484 LEU A CA 1
ATOM 3846 C C . LEU A 1 484 ? 14.194 -9.128 -18.531 1.00 97.06 484 LEU A C 1
ATOM 3848 O O . LEU A 1 484 ? 13.476 -9.738 -17.745 1.00 97.06 484 LEU A O 1
ATOM 3852 N N . LYS A 1 485 ? 14.754 -9.771 -19.554 1.00 96.38 485 LYS A N 1
ATOM 3853 C CA . LYS A 1 485 ? 14.592 -11.220 -19.728 1.00 96.38 485 LYS A CA 1
ATOM 3854 C C . LYS A 1 485 ? 15.070 -11.979 -18.490 1.00 96.38 485 LYS A C 1
ATOM 3856 O O . LYS A 1 485 ? 14.356 -12.849 -17.983 1.00 96.38 485 LYS A O 1
ATOM 3861 N N . TRP A 1 486 ? 16.252 -11.631 -17.978 1.00 96.69 486 TRP A N 1
ATOM 3862 C CA . TRP A 1 486 ? 16.803 -12.259 -16.782 1.00 96.69 486 TRP A CA 1
ATOM 3863 C C . TRP A 1 486 ? 15.943 -11.997 -15.539 1.00 96.69 486 TRP A C 1
ATOM 3865 O O . TRP A 1 486 ? 15.652 -12.949 -14.818 1.00 96.69 486 TRP A O 1
ATOM 3875 N N . ILE A 1 487 ? 15.473 -10.771 -15.284 1.00 96.31 487 ILE A N 1
ATOM 3876 C CA . ILE A 1 487 ? 14.691 -10.489 -14.066 1.00 96.31 487 ILE A CA 1
ATOM 3877 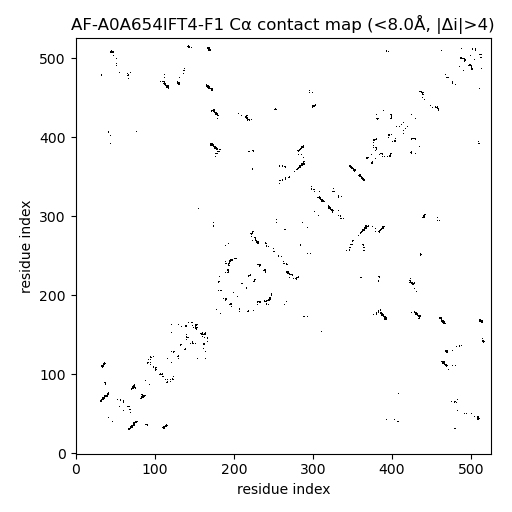C C . ILE A 1 487 ? 13.385 -11.302 -14.021 1.00 96.31 487 ILE A C 1
ATOM 3879 O O . ILE A 1 487 ? 13.031 -11.810 -12.960 1.00 96.31 487 ILE A O 1
ATOM 3883 N N . TYR A 1 488 ? 12.722 -11.507 -15.166 1.00 95.06 488 TYR A N 1
ATOM 3884 C CA . TYR A 1 488 ? 11.445 -12.232 -15.241 1.00 95.06 488 TYR A CA 1
ATOM 3885 C C . TYR A 1 488 ? 11.585 -13.761 -15.331 1.00 95.06 488 TYR A C 1
ATOM 3887 O O . TYR A 1 488 ? 10.735 -14.494 -14.817 1.00 95.06 488 TYR A O 1
ATOM 3895 N N . THR A 1 489 ? 12.628 -14.271 -15.992 1.00 93.81 489 THR A N 1
ATOM 3896 C CA . THR A 1 489 ? 12.743 -15.715 -16.310 1.00 93.81 489 THR A CA 1
ATOM 3897 C C . THR A 1 489 ? 13.969 -16.393 -15.716 1.00 93.81 489 THR A C 1
ATOM 3899 O O . THR A 1 489 ? 14.022 -17.620 -15.651 1.00 93.81 489 THR A O 1
ATOM 3902 N N . GLY A 1 490 ? 14.945 -15.607 -15.272 1.00 94.94 490 GLY A N 1
ATOM 3903 C CA . GLY A 1 490 ? 16.212 -16.086 -14.757 1.00 94.94 490 GLY A CA 1
ATOM 3904 C C . GLY A 1 490 ? 16.165 -16.536 -13.301 1.00 94.94 490 GLY A C 1
ATOM 3905 O O . GLY A 1 490 ? 15.140 -16.514 -12.608 1.00 94.94 490 GLY A O 1
ATOM 3906 N N . LYS A 1 491 ? 17.346 -16.941 -12.843 1.00 96.88 491 LYS A N 1
ATOM 3907 C CA . LYS A 1 491 ? 17.621 -17.385 -11.482 1.00 96.88 491 LYS A CA 1
ATOM 3908 C C . LYS A 1 491 ? 18.791 -16.600 -10.891 1.00 96.88 491 LYS A C 1
ATOM 3910 O O . LYS A 1 491 ? 19.575 -15.989 -11.628 1.00 96.88 491 LYS A O 1
ATOM 3915 N N . ASN A 1 492 ? 18.914 -16.666 -9.573 1.00 96.62 492 ASN A N 1
ATOM 3916 C CA . ASN A 1 492 ? 20.028 -16.135 -8.803 1.00 96.62 492 ASN A CA 1
ATOM 3917 C C . ASN A 1 492 ? 20.489 -17.139 -7.736 1.00 96.62 492 ASN A C 1
ATOM 3919 O O . ASN A 1 492 ? 19.820 -18.138 -7.483 1.00 96.62 492 ASN A O 1
ATOM 3923 N N . LYS A 1 493 ? 21.629 -16.850 -7.099 1.00 96.19 493 LYS A N 1
ATOM 3924 C CA . LYS A 1 493 ? 22.179 -17.624 -5.973 1.00 96.19 493 LYS A CA 1
ATOM 3925 C C . LYS A 1 493 ? 22.548 -16.723 -4.785 1.00 96.19 493 LYS A C 1
ATOM 3927 O O . LYS A 1 493 ? 23.557 -16.940 -4.119 1.00 96.19 493 LYS A O 1
ATOM 3932 N N . ILE A 1 494 ? 21.760 -15.676 -4.533 1.00 92.25 494 ILE A N 1
ATOM 3933 C CA . ILE A 1 494 ? 22.073 -14.637 -3.530 1.00 92.25 494 ILE A CA 1
ATOM 3934 C C . ILE A 1 494 ? 22.067 -15.201 -2.105 1.00 92.25 494 ILE A C 1
ATOM 3936 O O . ILE A 1 494 ? 22.888 -14.814 -1.280 1.00 92.25 494 ILE A O 1
ATOM 3940 N N . SER A 1 495 ? 21.180 -16.154 -1.824 1.00 84.19 495 SER A N 1
ATOM 3941 C CA . SER A 1 495 ? 21.088 -16.853 -0.536 1.00 84.19 495 SER A CA 1
ATOM 3942 C C . SER A 1 495 ? 22.027 -18.064 -0.426 1.00 84.19 495 SER A C 1
ATOM 3944 O O . SER A 1 495 ? 21.939 -18.827 0.532 1.00 84.19 495 SER A O 1
ATOM 3946 N N . GLY A 1 496 ? 22.887 -18.294 -1.425 1.00 88.00 496 GLY A N 1
ATOM 3947 C CA . GLY A 1 496 ? 23.676 -19.522 -1.559 1.00 88.00 496 GLY A CA 1
ATOM 3948 C C . GLY A 1 496 ? 22.910 -20.698 -2.181 1.00 88.00 496 GLY A C 1
ATOM 3949 O O . GLY A 1 496 ? 23.538 -21.677 -2.586 1.00 88.00 496 GLY A O 1
ATOM 3950 N N . ILE A 1 497 ? 21.588 -20.588 -2.340 1.00 91.38 497 ILE A N 1
ATOM 3951 C CA . ILE A 1 497 ? 20.726 -21.572 -3.008 1.00 91.38 497 ILE A CA 1
ATOM 3952 C C . ILE A 1 497 ? 20.239 -20.977 -4.329 1.00 91.38 497 ILE A C 1
ATOM 3954 O O . ILE A 1 497 ? 19.904 -19.796 -4.389 1.00 91.38 497 ILE A O 1
ATOM 3958 N N . GLU A 1 498 ? 20.229 -21.787 -5.391 1.00 95.88 498 GLU A N 1
ATOM 3959 C CA . GLU A 1 498 ? 19.691 -21.353 -6.679 1.00 95.88 498 GLU A CA 1
ATOM 3960 C C . GLU A 1 498 ? 18.167 -21.176 -6.586 1.00 95.88 498 GLU A C 1
ATOM 3962 O O . GLU A 1 498 ? 17.443 -22.105 -6.226 1.00 95.88 498 GLU A O 1
ATOM 3967 N N . GLU A 1 499 ? 17.679 -19.985 -6.921 1.00 94.81 499 GLU A N 1
ATOM 3968 C CA . GLU A 1 499 ? 16.272 -19.611 -6.811 1.00 94.81 499 GLU A CA 1
ATOM 3969 C C . GLU A 1 499 ? 15.839 -18.726 -7.988 1.00 94.81 499 GLU A C 1
ATOM 3971 O O . GLU A 1 499 ? 16.628 -17.961 -8.537 1.00 94.81 499 GLU A O 1
ATOM 3976 N N . GLU A 1 500 ? 14.572 -18.824 -8.399 1.00 95.12 500 GLU A N 1
ATOM 3977 C CA . GLU A 1 500 ? 14.008 -17.927 -9.412 1.00 95.12 500 GLU A CA 1
ATOM 3978 C C . GLU A 1 500 ? 13.931 -16.484 -8.883 1.00 95.12 500 GLU A C 1
ATOM 3980 O O . GLU A 1 500 ? 13.507 -16.249 -7.751 1.00 95.12 500 GLU A O 1
ATOM 3985 N N . ASN A 1 501 ? 14.273 -15.503 -9.721 1.00 94.94 501 ASN A N 1
ATOM 3986 C CA . ASN A 1 501 ? 14.349 -14.093 -9.309 1.00 94.94 501 ASN A CA 1
ATOM 3987 C C . ASN A 1 501 ? 13.046 -13.557 -8.701 1.00 94.94 501 ASN A C 1
ATOM 3989 O O . ASN A 1 501 ? 13.084 -12.841 -7.700 1.00 94.94 501 ASN A O 1
ATOM 3993 N N . TRP A 1 502 ? 11.894 -13.951 -9.256 1.00 90.88 502 TRP A N 1
ATOM 3994 C CA . TRP A 1 502 ? 10.582 -13.561 -8.732 1.00 90.88 502 TRP A CA 1
ATOM 3995 C C . TRP A 1 502 ? 10.365 -14.033 -7.285 1.00 90.88 502 TRP A C 1
ATOM 3997 O O . TRP A 1 502 ? 9.742 -13.323 -6.501 1.00 90.88 502 TRP A O 1
ATOM 4007 N N . LEU A 1 503 ? 10.886 -15.210 -6.910 1.00 90.31 503 LEU A N 1
ATOM 4008 C CA . LEU A 1 503 ? 10.680 -15.783 -5.579 1.00 90.31 503 LEU A CA 1
ATOM 4009 C C . LEU A 1 503 ? 11.546 -15.062 -4.550 1.00 90.31 503 LEU A C 1
ATOM 4011 O O . LEU A 1 503 ? 11.069 -14.732 -3.463 1.00 90.31 503 LEU A O 1
ATOM 4015 N N . THR A 1 504 ? 12.789 -14.750 -4.919 1.00 90.25 504 THR A N 1
ATOM 4016 C CA . THR A 1 504 ? 13.656 -13.897 -4.106 1.00 90.25 504 THR A CA 1
ATOM 4017 C C . THR A 1 504 ? 13.024 -12.517 -3.909 1.00 90.25 504 THR A C 1
ATOM 4019 O O . THR A 1 504 ? 12.960 -12.041 -2.774 1.00 90.25 504 THR A O 1
ATOM 4022 N N . LEU A 1 505 ? 12.489 -11.902 -4.973 1.00 88.88 505 LEU A N 1
ATOM 4023 C CA . LEU A 1 505 ? 11.807 -10.606 -4.901 1.00 88.88 505 LEU A CA 1
ATOM 4024 C C . LEU A 1 505 ? 10.596 -10.655 -3.958 1.00 88.88 505 LEU A C 1
ATOM 4026 O O . LEU A 1 505 ? 10.515 -9.840 -3.040 1.00 88.88 505 LEU A O 1
ATOM 4030 N N . ALA A 1 506 ? 9.712 -11.644 -4.111 1.00 85.00 506 ALA A N 1
ATOM 4031 C CA . ALA A 1 506 ? 8.521 -11.792 -3.274 1.00 85.00 506 ALA A CA 1
ATOM 4032 C C . ALA A 1 506 ? 8.867 -11.956 -1.789 1.00 85.00 506 ALA A C 1
ATOM 4034 O O . ALA A 1 506 ? 8.315 -11.256 -0.940 1.00 85.00 506 ALA A O 1
ATOM 4035 N N . LYS A 1 507 ? 9.845 -12.811 -1.467 1.00 82.56 507 LYS A N 1
ATOM 4036 C CA . LYS A 1 507 ? 10.291 -13.040 -0.082 1.00 82.56 507 LYS A CA 1
ATOM 4037 C C . LYS A 1 507 ? 10.888 -11.796 0.571 1.00 82.56 507 LYS A C 1
ATOM 4039 O O . LYS A 1 507 ? 10.749 -11.615 1.778 1.00 82.56 507 LYS A O 1
ATOM 4044 N N . THR A 1 508 ? 11.591 -10.975 -0.204 1.00 81.38 508 THR A N 1
ATOM 4045 C CA . THR A 1 508 ? 12.400 -9.871 0.335 1.00 81.38 508 THR A CA 1
ATOM 4046 C C . THR A 1 508 ? 11.730 -8.505 0.230 1.00 81.38 508 THR A C 1
ATOM 4048 O O . THR A 1 508 ? 12.109 -7.601 0.964 1.00 81.38 508 THR A O 1
ATOM 4051 N N . SER A 1 509 ? 10.717 -8.340 -0.622 1.00 81.94 509 SER A N 1
ATOM 4052 C CA . SER A 1 509 ? 10.029 -7.053 -0.806 1.00 81.94 509 SER A CA 1
ATOM 4053 C C . SER A 1 509 ? 8.519 -7.097 -0.602 1.00 81.94 509 SER A C 1
ATOM 4055 O O . SER A 1 509 ? 7.925 -6.048 -0.378 1.00 81.94 509 SER A O 1
ATOM 4057 N N . GLY A 1 510 ? 7.894 -8.276 -0.684 1.00 78.38 510 GLY A N 1
ATOM 4058 C CA . GLY A 1 510 ? 6.438 -8.403 -0.780 1.00 78.38 510 GLY A CA 1
ATOM 4059 C C . GLY A 1 510 ? 5.869 -8.154 -2.184 1.00 78.38 510 GLY A C 1
ATOM 4060 O O . GLY A 1 510 ? 4.668 -8.320 -2.356 1.00 78.38 510 GLY A O 1
ATOM 4061 N N . TYR A 1 511 ? 6.699 -7.801 -3.177 1.00 83.69 511 TYR A N 1
ATOM 4062 C CA . TYR A 1 511 ? 6.273 -7.627 -4.571 1.00 83.69 511 TYR A CA 1
ATOM 4063 C C . TYR A 1 511 ? 6.052 -8.980 -5.242 1.00 83.69 511 TYR A C 1
ATOM 4065 O O . TYR A 1 511 ? 6.909 -9.867 -5.169 1.00 83.69 511 TYR A O 1
ATOM 4073 N N . ILE A 1 512 ? 4.935 -9.130 -5.946 1.00 83.94 512 ILE A N 1
ATOM 4074 C CA . ILE A 1 512 ? 4.543 -10.378 -6.596 1.00 83.94 512 ILE A CA 1
ATOM 4075 C C . ILE A 1 512 ? 4.455 -10.140 -8.101 1.00 83.94 512 ILE A C 1
ATOM 4077 O O . ILE A 1 512 ? 3.499 -9.562 -8.604 1.00 83.94 512 ILE A O 1
ATOM 4081 N N . MET A 1 513 ? 5.446 -10.633 -8.848 1.00 88.56 513 MET A N 1
ATOM 4082 C CA . MET A 1 513 ? 5.385 -10.585 -10.311 1.00 88.56 513 MET A CA 1
ATOM 4083 C C . MET A 1 513 ? 4.226 -11.465 -10.810 1.00 88.56 513 MET A C 1
ATOM 4085 O O . MET A 1 513 ? 4.245 -12.666 -10.529 1.00 88.56 513 MET A O 1
ATOM 4089 N N . PRO A 1 514 ? 3.261 -10.955 -11.597 1.00 86.62 514 PRO A N 1
ATOM 4090 C CA . PRO A 1 514 ? 2.046 -11.693 -11.974 1.00 86.62 514 PRO A CA 1
ATOM 4091 C C . PRO A 1 514 ? 2.252 -12.710 -13.114 1.00 86.62 514 PRO A C 1
ATOM 4093 O O . PRO A 1 514 ? 1.485 -12.791 -14.077 1.00 86.62 514 PRO A O 1
ATOM 4096 N N . LEU A 1 515 ? 3.305 -13.518 -13.017 1.00 89.31 515 LEU A N 1
ATOM 4097 C CA . LEU A 1 515 ? 3.665 -14.525 -14.008 1.00 89.31 515 LEU A CA 1
ATOM 4098 C C . LEU A 1 515 ? 2.628 -15.658 -14.045 1.00 89.31 515 LEU A C 1
ATOM 4100 O O . LEU A 1 515 ? 2.273 -16.237 -13.014 1.00 89.31 515 LEU A O 1
ATOM 4104 N N . LYS A 1 516 ? 2.217 -16.069 -15.250 1.00 88.56 516 LYS A N 1
ATOM 4105 C CA . LYS A 1 516 ? 1.215 -17.131 -15.472 1.00 88.56 516 LYS A CA 1
ATOM 4106 C C . LYS A 1 516 ? 1.553 -18.436 -14.740 1.00 88.56 516 LYS A C 1
ATOM 4108 O O . LYS A 1 516 ? 0.670 -19.093 -14.195 1.00 88.56 516 LYS A O 1
ATOM 4113 N N . LYS A 1 517 ? 2.843 -18.790 -14.679 1.00 84.00 517 LYS A N 1
ATOM 4114 C CA . LYS A 1 517 ? 3.342 -20.004 -14.004 1.00 84.00 517 LYS A CA 1
ATOM 4115 C C . LYS A 1 517 ? 3.082 -20.037 -12.491 1.00 84.00 517 LYS A C 1
ATOM 4117 O O . LYS A 1 517 ? 3.107 -21.115 -11.902 1.00 84.00 517 LYS A O 1
ATOM 4122 N N . LEU A 1 518 ? 2.855 -18.888 -11.854 1.00 77.75 518 LEU A N 1
ATOM 4123 C CA . LEU A 1 518 ? 2.660 -18.795 -10.402 1.00 77.75 518 LEU A CA 1
ATOM 4124 C C . LEU A 1 518 ? 1.223 -19.098 -10.001 1.00 77.75 518 LEU A C 1
ATOM 4126 O O . LEU A 1 518 ? 1.001 -19.806 -9.022 1.00 77.75 518 LEU A O 1
ATOM 4130 N N . LEU A 1 519 ? 0.264 -18.656 -10.814 1.00 65.69 519 LEU A N 1
ATOM 4131 C CA . LEU A 1 519 ? -1.155 -18.952 -10.613 1.00 65.69 519 LEU A CA 1
ATOM 4132 C C . LEU A 1 519 ? -1.421 -20.464 -10.639 1.00 65.69 519 LEU A C 1
ATOM 4134 O O . LEU A 1 519 ? -2.173 -20.977 -9.815 1.00 65.69 519 LEU A O 1
ATOM 4138 N N . LEU A 1 520 ? -0.720 -21.188 -11.518 1.00 53.25 520 LEU A N 1
ATOM 4139 C CA . LEU A 1 520 ? -0.808 -22.647 -11.624 1.00 53.25 520 LEU A CA 1
ATOM 4140 C C . LEU A 1 520 ? -0.215 -23.374 -10.404 1.00 53.25 520 LEU A C 1
ATOM 4142 O O . LEU A 1 520 ? -0.732 -24.408 -9.999 1.00 53.25 520 LEU A O 1
ATOM 4146 N N . LYS A 1 521 ? 0.848 -22.843 -9.782 1.00 47.56 521 LYS A N 1
ATOM 4147 C CA . LYS A 1 521 ? 1.464 -23.453 -8.587 1.00 47.56 521 LYS A CA 1
ATOM 4148 C C . LYS A 1 521 ? 0.652 -23.228 -7.308 1.00 47.56 521 LYS A C 1
ATOM 4150 O O . LYS A 1 521 ? 0.710 -24.072 -6.420 1.00 47.56 521 LYS A O 1
ATOM 4155 N N . ILE A 1 522 ? -0.083 -22.118 -7.207 1.00 43.16 522 ILE A N 1
ATOM 4156 C CA . ILE A 1 522 ? -0.966 -21.832 -6.063 1.00 43.16 522 ILE A CA 1
ATOM 4157 C C . ILE A 1 522 ? -2.214 -22.728 -6.112 1.00 43.16 522 ILE A C 1
ATOM 4159 O O . ILE A 1 522 ? -2.609 -23.267 -5.084 1.00 43.16 522 ILE A O 1
ATOM 4163 N N . GLN A 1 523 ? -2.767 -22.984 -7.303 1.00 30.36 523 GLN A N 1
ATOM 4164 C CA . GLN A 1 523 ? -3.887 -23.923 -7.482 1.00 30.36 523 GLN A CA 1
ATOM 4165 C C . GLN A 1 523 ? -3.542 -25.388 -7.179 1.00 30.36 523 GLN A C 1
ATOM 4167 O O . GLN A 1 523 ? -4.449 -26.173 -6.953 1.00 30.36 523 GLN A O 1
ATOM 4172 N N . LEU A 1 524 ? -2.260 -25.764 -7.179 1.00 27.59 524 LEU A N 1
ATOM 4173 C CA . LEU A 1 524 ? -1.808 -27.127 -6.862 1.00 27.59 524 LEU A CA 1
ATOM 4174 C C . LEU A 1 524 ? -1.479 -27.334 -5.369 1.00 27.59 524 LEU A C 1
ATOM 4176 O O . LEU A 1 524 ? -1.069 -28.429 -4.988 1.00 27.59 524 LEU A O 1
ATOM 4180 N N . LYS A 1 525 ? -1.584 -26.288 -4.536 1.00 27.33 525 LYS A N 1
ATOM 4181 C CA . LYS A 1 525 ? -1.316 -26.339 -3.083 1.00 27.33 525 LYS A CA 1
ATOM 4182 C C . LYS A 1 525 ? -2.546 -26.075 -2.206 1.00 27.33 525 LYS A C 1
ATOM 4184 O O . LYS A 1 525 ? -2.423 -26.178 -0.987 1.00 27.33 525 LYS A O 1
ATOM 4189 N N . ASN A 1 526 ? -3.681 -25.769 -2.826 1.00 27.16 526 ASN A N 1
ATOM 4190 C CA . ASN A 1 526 ? -5.018 -25.826 -2.235 1.00 27.16 526 ASN A CA 1
ATOM 4191 C C . ASN A 1 526 ? -5.763 -27.011 -2.850 1.00 27.16 526 ASN A C 1
ATOM 4193 O O . ASN A 1 526 ? -6.761 -27.440 -2.235 1.00 27.16 526 ASN A O 1
#

pLDDT: mean 84.78, std 17.89, range [26.28, 98.75]

Mean predicted aligned error: 9.34 Å

Radius of gyration: 27.67 Å; Cα contacts (8 Å, |Δi|>4): 980; chains: 1; bounding box: 99×75×70 Å

Solvent-accessible surface area (backbone atoms only — not comparable to full-atom values): 28841 Å² total; per-residue (Å²): 132,85,81,89,80,89,86,83,89,82,90,82,85,84,84,91,72,87,75,81,70,75,89,72,85,76,81,60,77,77,67,57,34,34,38,32,33,27,51,35,46,67,37,45,57,45,57,34,46,50,60,51,46,51,49,48,42,72,72,43,64,85,44,88,71,55,51,47,66,36,43,29,18,20,34,59,87,75,72,50,90,74,53,42,65,72,68,36,72,42,49,70,60,47,44,49,53,40,44,50,23,58,78,69,64,38,57,68,80,37,50,35,28,33,56,33,43,72,69,46,35,46,62,43,42,76,75,67,30,54,42,82,45,49,95,67,71,57,44,51,82,46,26,38,68,70,61,27,48,62,31,11,62,46,88,96,54,87,71,60,83,52,58,64,34,45,78,45,24,59,33,34,50,42,13,37,34,34,17,33,48,49,44,46,54,49,52,54,43,34,47,49,6,39,16,49,69,44,73,84,24,66,66,46,45,52,35,59,52,31,72,73,45,87,62,46,49,67,78,40,70,45,21,44,71,66,20,54,40,50,71,31,59,49,55,90,87,41,33,44,22,45,90,42,73,47,52,59,69,40,76,54,34,71,67,41,41,41,51,49,20,20,54,53,44,70,22,41,43,77,42,69,91,55,60,55,92,75,37,38,50,29,26,38,30,24,27,38,62,51,68,56,57,50,48,54,57,49,57,19,70,34,60,87,90,56,58,56,62,45,72,41,72,89,50,94,86,56,84,62,46,80,40,54,33,50,79,72,34,69,70,50,36,49,51,50,54,52,52,50,52,55,54,57,72,28,58,34,77,49,69,44,58,81,91,46,97,80,47,38,42,43,25,6,58,41,76,41,82,34,90,75,77,41,44,20,28,47,30,28,13,48,54,25,17,29,30,17,30,15,41,39,45,33,65,57,42,29,22,74,38,80,57,49,74,65,38,72,67,59,52,65,85,56,70,68,37,92,51,46,85,50,52,30,26,25,66,49,23,50,48,76,48,71,52,63,42,47,50,63,50,60,90,90,49,97,69,75,99,64,94,50,101,80,58,77,36,56,72,73,88,18,61,40,17,38,34,43,31,47,70,89,40,68,70,57,41,52,16,46,43,51,52,52,42,38,53,76,71,32,68,44,53,89,84,77,50,83,42,48,37,51,59,56,33,29,78,56,20,42,42,37,53,58,41,36,75,52,62,59,56,55,66,73,75,110

Sequence (526 aa):
MRRKLLGLSAMTFTVAAPFVAIACSTTSSSDRILFATAQGSGWPLSLALKPLVKYYNDTYKNDKDFVPVKFQFADNKTNDPDVETHGIVNQFKLIKKAKENIETHNIKDLPNIILGDQSGAYIINQDQRLLDISDQGIDKSTFSSKIAELHSILAGQNDTTKLYNIPFDNADTNALQINLRVMEKMFELIKKGGGTVETNSEIYKKVESSKKEKNKNELPEKTIWSALKVKKEKNGSEGSFKDLKVNDDIFKSLKSLREFAAKFTEGVEIESSKVTKETISGEVLSIDYQEQEFYKELHSRINSEKPIFELDKSNNKDIPKVKYNLVQDDSIKQEFKKLWEEWKNSIKRVEYNKEDINKKVFQSMKFMANGTTEWGSWNIFRFQSAISLAASVGANQNKITNFTRKHPYFGSDIKDDPKFDTNNAKDADVFMDSQITPSKENKNGTGGMTPAKTNPGIFDEGGSSILPINVGNEKLNLGTKKFLKWIYTGKNKISGIEEENWLTLAKTSGYIMPLKKLLLKIQLKN

Nearest PDB structures (foldseek):
  7c19-assembly2_B  TM=7.464E-01  e=8.785E-06  Thermus thermophilus HB8
  7c0t-assembly2_B  TM=7.132E-01  e=7.843E-06  Thermus thermophilus HB8
  4r2f-assembly1_A  TM=5.987E-01  e=2.765E-02  Pseudarthrobacter chlorophenolicus A6
  4f97-assembly1_B  TM=3.893E-01  e=2.307E+00  Streptomyces hygroscopicus subsp. limoneus

Secondary structure (DSSP, 8-state):
------------------------S---TTSSEEEE-SS-TTSHHHHHHHHHHHHHHHHHTTSTT---EEEEES--TT--TTEEE-----HHHHHHHHHHHHHTT-GGG--SEEEE-HHHHHHHHTTT-BPP-GGGT-SGGGB-HHHHHHTT--TT----SS-SSEE-----TTEEEEEHHHHHHHHHHHHHTT-EE-TTSHHHHHHHHHHH-SS--PPPTTBGGGGEEESS--BTTBSTTTT-EE-GGGGG-HHHHHHHHHHHHHHEEE-GGG--TTPBPEEEEEESSHHHHHHHHHHHHS-TT--SSEEE-S-TTSPPEEE-HHHH-HHHHHHHHHHHHHHHHT--EEEESTTSTT-EEEEEEEE--BTTTB-HHHHHHTT-EEEEEE-GGGGGTSS--HHHHT-TT--HHHHT-TTHHHHS--GGGEEEEEEP-PPP--TTS-------TTS-------S-EEEEB--S-HHHHHHHHHHHHHHHH-EE-TTSS-EEHHHHHHHHH-----BHHHHHHHHTT-